Protein AF-A0A9P6LX82-F1 (afdb_monomer)

Organism: Mortierella alpina (NCBI:txid64518)

Nearest PDB structures (foldseek):
  1wvv-assembly2_B  TM=9.664E-01  e=2.277E-04  Streptomyces griseus
  1wvu-assembly2_B  TM=9.662E-01  e=5.940E-04  Streptomyces griseus
  2d49-assembly1_A  TM=8.998E-01  e=4.002E-04  Streptomyces griseus
  1e6z-assembly2_B  TM=3.701E-01  e=4.025E-09  Serratia marcescens
  5zl9-assembly1_A  TM=3.659E-01  e=3.067E-08  Serratia marcescens

Mean predicted aligned error: 10.6 Å

pLDDT: mean 88.34, std 16.19, range [26.84, 98.94]

Secondary structure (DSSP, 8-state):
----------------------PPPPEEEEEEE--TTTHHHHHHHHHHTTTTSS-SEEEEEEE-TT----TT----TTT------STTTTHHHHHHHHHHHHHTT-EEEEEEE-HHHH--HHHIIIIIIGGGGGGSGGGHHHHHHHTTSGGG--GGGHHHHSSS-GGG---GGG-------TT-HHHHHHHHHHHHT--SSPP---TTS-TTSEEE-TTT--EEEPSS-THHHHTT--HHHHHHHHHHHHT-SEEEEE---HHHHHHS-BS-TTS-BB-HHHHHHHHHHHHHHHHHHHHH-TT-EEEEEEEGGGG--S-B-SSS--SHHHHHHHH-HHHHHHHHSSTTEEEEEEE--S-B--GGGT-SSBTTB-SHHHHHHHHHHHHHHTT---EEEEE-SS-SSS-TTT-GGGB---BHHHHHHHHHHHGGGEEEEE-TTPPPSSTTBPPHHHHHHHHHHHHH-TT-GGGG--EETT-EEEETTEEEEESSEESS--GGG-SSEEEEEEPTTSPP-PPPSGGGTT-PBP-TTS-B-TT-EEEETTEEEEESS-BSSPPTTTSTTEEEEEE-----------

Foldseek 3Di:
DDDDDDDDDDDDDDPPPPPPFPAPAFFEEFEDQAAAACLLVLLVQCLQCLLFALGLEYELDAFALLFDADFPPQACVRRNSNHHPDPRSCSVVLLVSCVSNVVNRYFYAYEYADLQQQDQLLLCLVFQAVLCQPLDPQQVLCCVQQVSDQVRQDLVCSRSQSSHDCVVVDHLQSHHHNAQLVLDPLLVVLLVLCQVQQPDPGADDCNVLAAQDWDQDPPVRDIDHHGDDNVCVVVSHDSLLSSLSSCVVSVGQAYEYEHWNLSLQRVPWDDDSQDLTDSSNVLSVVSSSLSSNCVSCVVPPVQHAYEYEAELQCLAPDGHDGDGNHVSLVVCCVRPVVSQCSCPGDRNHPFHAYALFLAWLDPSSPRAVDPVQQASLSSQLVSVVSCVVSVHHHAGEAEAAWRPHPPCVRCVVGHHAAFPVSLVSNLVRHLLSQHYYPHPPDAHNDPRHDGPSRSSLSSSCSHVNVPSNSSQSKDAAQDWGDDPQWIWGQHGIDDPDDQVVDDRIDTPGGDDPDPPPDQQAAPSHPAAADDLADWDAAQHWHDDPQWIWGARGTDHNDDEPPDPRIDTHDGSDHPPPDDDDD

Radius of gyration: 25.94 Å; Cα contacts (8 Å, |Δi|>4): 1235; chains: 1; bounding box: 102×57×68 Å

InterPro domains:
  IPR003610 Carbohydrate binding module family 5/12 [PF02839] (474-505)
  IPR003610 Carbohydrate binding module family 5/12 [PF02839] (530-566)
  IPR003610 Carbohydrate binding module family 5/12 [SM00495] (466-508)
  IPR003610 Carbohydrate binding module family 5/12 [SM00495] (527-569)
  IPR017853 Glycoside hydrolase superfamily [SSF51445] (239-442)
  IPR036573 Carbohydrate-binding module superfamily 5/12 [SSF51055] (472-511)
  IPR036573 Carbohydrate-binding module superfamily 5/12 [SSF51055] (524-570)

Solvent-accessible surface area (backbone atoms only — not comparable to full-atom values): 30667 Å² total; per-residue (Å²): 134,81,89,78,91,80,89,86,82,91,74,89,75,80,80,77,76,80,74,74,76,64,69,68,75,59,41,25,33,31,32,36,78,42,30,57,86,52,23,58,61,53,50,49,37,48,31,61,38,26,68,36,45,33,42,44,28,37,32,43,30,36,27,40,42,45,18,44,50,66,79,90,64,68,49,36,81,51,28,59,33,51,38,30,93,52,99,34,26,36,34,68,60,51,28,54,39,44,51,47,19,43,77,38,61,20,42,36,26,47,25,30,25,36,66,50,24,15,36,47,41,63,54,28,29,53,36,48,24,53,62,53,36,86,68,36,86,63,29,60,36,35,39,74,55,10,77,64,34,73,87,46,32,36,77,93,50,48,24,19,30,62,78,52,56,75,90,75,68,72,56,65,81,66,20,15,42,75,58,54,52,75,88,30,70,56,44,49,51,16,45,52,55,47,59,75,46,55,85,66,76,84,77,70,84,63,61,75,63,37,25,54,35,77,36,64,40,88,84,83,66,50,71,43,72,35,31,43,47,48,58,22,65,77,69,73,49,41,31,52,47,18,52,46,41,49,31,57,77,42,64,42,49,21,39,27,44,26,72,46,46,34,32,50,27,45,67,54,45,46,66,58,98,83,46,62,29,44,41,59,44,40,30,46,53,53,52,22,56,53,40,21,35,49,54,34,26,63,73,75,41,66,74,40,14,35,23,26,47,33,48,36,50,7,30,34,86,64,70,41,83,78,84,55,51,61,24,37,50,35,49,33,38,73,50,37,46,70,64,41,40,43,24,37,36,59,87,29,38,48,29,36,35,21,46,44,45,63,42,34,46,41,65,94,58,60,55,21,91,44,96,88,28,46,53,57,35,47,39,36,50,52,33,54,44,33,22,50,79,70,75,42,65,68,32,49,28,43,46,34,14,64,50,78,26,39,46,66,92,80,38,51,87,31,41,52,56,41,25,61,71,39,50,54,51,37,41,75,75,49,15,63,54,20,25,33,32,47,36,56,91,40,60,42,62,49,93,67,31,38,35,51,66,62,49,33,22,54,40,21,20,44,26,68,36,80,81,37,71,26,26,65,47,63,39,45,54,73,38,64,45,52,56,97,68,25,29,30,32,28,68,50,65,45,62,94,68,58,64,89,78,44,82,45,33,46,78,73,45,68,47,89,84,60,79,71,85,69,69,34,58,50,76,28,53,84,42,54,68,67,53,56,89,46,76,35,50,51,70,39,62,24,31,53,99,62,22,36,29,33,26,68,39,76,46,58,56,70,51,74,86,80,33,87,53,29,47,82,55,59,59,32,61,63,85,74,78,82,74,86,75,134

Sequence (582 aa):
MRLTTALVTIASAVLMACTSQVEAEPMVGGYLLLNPTNGPAKLKALADNAAKIPINRLFLSFARPGMVYVPGSNTLEHVGLNYANTADFGFADLKAKVATLQANGVEVFLSVGGWNYGCFPYLYTYYSVGGYGTTTPNYYKIIQNGGGSLAGCTEANMWCYTCEPKSENTVLADFDIFPEPSNSSTWQAAQKYVTATAGGGAPVFHPEIIPGRQWTDPVTKMSNLVPGSDYFLKQNRDPYQDLVYLGKDLGLAGVDVDYEEMWHADYYKAGASTGPWTSYQTVYKYATIMRDVQINIQAIQPSMKLGTAASAAGGLSTNWWGGNLKNIWYFTYKWYPDLYNFVAKGANSGGVNVMTYDLSKNQQYHECPDANTCSLSQQVNYYMKSYADNGMTANVGYEIGIPAYPASDHDPTNQLPLIQSELTSILTAQGAKGGFFWELYKPAGNTANVDVTSAAQQICKAALGATTPRCSGVYNSGDKVSYQGRQYTCQWWSQNNVPTAGGPWTDNGACSGGPTPTPGAGSCAGVSPYSSSTAYNGGAKVTYGGFIYTAQWWTQGETPGSAAAWVKGAACSATLRRRLYN

Structure (mmCIF, N/CA/C/O backbone):
data_AF-A0A9P6LX82-F1
#
_entry.id   AF-A0A9P6LX82-F1
#
loop_
_atom_site.group_PDB
_atom_site.id
_atom_site.type_symbol
_atom_site.label_atom_id
_atom_site.label_alt_id
_atom_site.label_comp_id
_atom_site.label_asym_id
_atom_site.label_entity_id
_atom_site.label_seq_id
_atom_site.pdbx_PDB_ins_code
_atom_site.Cartn_x
_atom_site.Cartn_y
_atom_site.Cartn_z
_atom_site.occupancy
_atom_site.B_iso_or_equiv
_atom_site.auth_seq_id
_atom_site.auth_comp_id
_atom_site.auth_asym_id
_atom_site.auth_atom_id
_atom_site.pdbx_PDB_model_num
ATOM 1 N N . MET A 1 1 ? -73.256 -15.478 0.668 1.00 34.25 1 MET A N 1
ATOM 2 C CA . MET A 1 1 ? -72.580 -16.745 0.314 1.00 34.25 1 MET A CA 1
ATOM 3 C C . MET A 1 1 ? -71.942 -16.559 -1.055 1.00 34.25 1 MET A C 1
ATOM 5 O O . MET A 1 1 ? -72.697 -16.298 -1.973 1.00 34.25 1 MET A O 1
ATOM 9 N N . ARG A 1 2 ? -70.607 -16.716 -1.149 1.00 30.94 2 ARG A N 1
ATOM 10 C CA . ARG A 1 2 ? -69.800 -16.937 -2.380 1.00 30.94 2 ARG A CA 1
ATOM 11 C C . ARG A 1 2 ? -69.680 -15.732 -3.345 1.00 30.94 2 ARG A C 1
ATOM 13 O O . ARG A 1 2 ? -70.669 -15.082 -3.633 1.00 30.94 2 ARG A O 1
ATOM 20 N N . LEU A 1 3 ? -68.446 -15.248 -3.589 1.00 26.84 3 LEU A N 1
ATOM 21 C CA . LEU A 1 3 ? -67.545 -15.592 -4.725 1.00 26.84 3 LEU A CA 1
ATOM 22 C C . LEU A 1 3 ? -68.222 -15.239 -6.068 1.00 26.84 3 LEU A C 1
ATOM 24 O O . LEU A 1 3 ? -69.355 -15.641 -6.275 1.00 26.84 3 LEU A O 1
ATOM 28 N N . THR A 1 4 ? -67.660 -14.491 -7.022 1.00 32.38 4 THR A N 1
ATOM 29 C CA . THR A 1 4 ? -66.321 -14.535 -7.657 1.00 32.38 4 THR A CA 1
ATOM 30 C C . THR A 1 4 ? -66.350 -13.463 -8.776 1.00 32.38 4 THR A C 1
ATOM 32 O O . THR A 1 4 ? -67.398 -13.305 -9.389 1.00 32.38 4 THR A O 1
ATOM 35 N N . THR A 1 5 ? -65.325 -12.607 -8.933 1.00 33.06 5 THR A N 1
ATOM 36 C CA . THR A 1 5 ? -64.302 -12.652 -10.023 1.00 33.06 5 THR A CA 1
ATOM 37 C C . THR A 1 5 ? -64.858 -12.260 -11.410 1.00 33.06 5 THR A C 1
ATOM 39 O O . THR A 1 5 ? -65.877 -12.802 -11.806 1.00 33.06 5 THR A O 1
ATOM 42 N N . ALA A 1 6 ? -64.272 -11.448 -12.292 1.00 32.91 6 ALA A N 1
ATOM 43 C CA . ALA A 1 6 ? -63.167 -10.479 -12.365 1.00 32.91 6 ALA A CA 1
ATOM 44 C C . ALA A 1 6 ? -62.990 -10.179 -13.880 1.00 32.91 6 ALA A C 1
ATOM 46 O O . ALA A 1 6 ? -63.499 -10.941 -14.702 1.00 32.91 6 ALA A O 1
ATOM 47 N N . LEU A 1 7 ? -62.131 -9.195 -14.199 1.00 33.81 7 LEU A N 1
ATOM 48 C CA . LEU A 1 7 ? -61.305 -9.099 -15.424 1.00 33.81 7 LEU A CA 1
ATOM 49 C C . LEU A 1 7 ? -62.050 -8.656 -16.713 1.00 33.81 7 LEU A C 1
ATOM 51 O O . LEU A 1 7 ? -63.130 -9.129 -17.016 1.00 33.81 7 LEU A O 1
ATOM 55 N N . VAL A 1 8 ? -61.552 -7.733 -17.545 1.00 29.88 8 VAL A N 1
ATOM 56 C CA . VAL A 1 8 ? -60.172 -7.314 -17.837 1.00 29.88 8 VAL A CA 1
ATOM 57 C C . VAL A 1 8 ? -60.172 -5.858 -18.333 1.00 29.88 8 VAL A C 1
ATOM 59 O O . VAL A 1 8 ? -60.889 -5.536 -19.276 1.00 29.88 8 VAL A O 1
ATOM 62 N N . THR A 1 9 ? -59.264 -5.025 -17.825 1.00 30.31 9 THR A N 1
ATOM 63 C CA . THR A 1 9 ? -58.618 -3.988 -18.646 1.00 30.31 9 THR A CA 1
ATOM 64 C C . THR A 1 9 ? -57.120 -4.024 -18.383 1.00 30.31 9 THR A C 1
ATOM 66 O O . THR A 1 9 ? -56.655 -3.996 -17.247 1.00 30.31 9 THR A O 1
ATOM 69 N N . ILE A 1 10 ? -56.384 -4.186 -19.477 1.00 40.44 10 ILE A N 1
ATOM 70 C CA . ILE A 1 10 ? -54.935 -4.331 -19.549 1.00 40.44 10 ILE A CA 1
ATOM 71 C C . ILE A 1 10 ? -54.307 -2.958 -19.306 1.00 40.44 10 ILE A C 1
ATOM 73 O O . ILE A 1 10 ? -54.575 -2.021 -20.054 1.00 40.44 10 ILE A O 1
ATOM 77 N N . ALA A 1 11 ? -53.437 -2.856 -18.305 1.00 32.94 11 ALA A N 1
ATOM 78 C CA . ALA A 1 11 ? -52.452 -1.790 -18.213 1.00 32.94 11 ALA A CA 1
ATOM 79 C C . ALA A 1 11 ? -51.086 -2.430 -17.962 1.00 32.94 11 ALA A C 1
ATOM 81 O O . ALA A 1 11 ? -50.813 -2.977 -16.894 1.00 32.94 11 ALA A O 1
ATOM 82 N N . SER A 1 12 ? -50.253 -2.396 -18.996 1.00 37.41 12 SER A N 1
ATOM 83 C CA . SER A 1 12 ? -48.851 -2.784 -18.957 1.00 37.41 12 SER A CA 1
ATOM 84 C C . SER A 1 12 ? -48.098 -1.871 -17.988 1.00 37.41 12 SER A C 1
ATOM 86 O O . SER A 1 12 ? -47.786 -0.730 -18.321 1.00 37.41 12 SER A O 1
ATOM 88 N N . ALA A 1 13 ? -47.802 -2.366 -16.788 1.00 34.97 13 ALA A N 1
ATOM 89 C CA . ALA A 1 13 ? -46.841 -1.737 -15.897 1.00 34.97 13 ALA A CA 1
ATOM 90 C C . ALA A 1 13 ? -45.439 -2.223 -16.279 1.00 34.97 13 ALA A C 1
ATOM 92 O O . ALA A 1 13 ? -45.070 -3.374 -16.050 1.00 34.97 13 ALA A O 1
ATOM 93 N N . VAL A 1 14 ? -44.674 -1.325 -16.896 1.00 35.00 14 VAL A N 1
ATOM 94 C CA . VAL A 1 14 ? -43.223 -1.432 -17.030 1.00 35.00 14 VAL A CA 1
ATOM 95 C C . VAL A 1 14 ? -42.647 -1.562 -15.620 1.00 35.00 14 VAL A C 1
ATOM 97 O O . VAL A 1 14 ? -42.696 -0.616 -14.836 1.00 35.00 14 VAL A O 1
ATOM 100 N N . LEU A 1 15 ? -42.118 -2.739 -15.285 1.00 32.75 15 LEU A N 1
ATOM 101 C CA . LEU A 1 15 ? -41.259 -2.912 -14.119 1.00 32.75 15 LEU A CA 1
ATOM 102 C C . LEU A 1 15 ? -39.955 -2.146 -14.400 1.00 32.75 15 LEU A C 1
ATOM 104 O O . LEU A 1 15 ? -39.013 -2.683 -14.978 1.00 32.75 15 LEU A O 1
ATOM 108 N N . MET A 1 16 ? -39.897 -0.872 -14.010 1.00 33.81 16 MET A N 1
ATOM 109 C CA . MET A 1 16 ? -38.615 -0.240 -13.713 1.00 33.81 16 MET A CA 1
ATOM 110 C C . MET A 1 16 ? -38.087 -0.919 -12.454 1.00 33.81 16 MET A C 1
ATOM 112 O O . MET A 1 16 ? -38.503 -0.613 -11.338 1.00 33.81 16 MET A O 1
ATOM 116 N N . ALA A 1 17 ? -37.187 -1.881 -12.639 1.00 32.16 17 ALA A N 1
ATOM 117 C CA . ALA A 1 17 ? -36.292 -2.284 -11.576 1.00 32.16 17 ALA A CA 1
ATOM 118 C C . ALA A 1 17 ? -35.445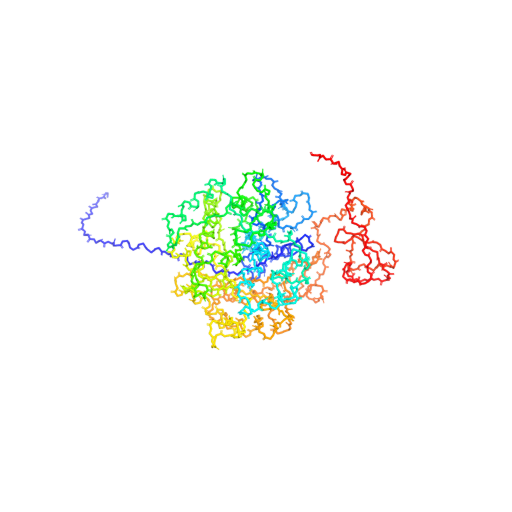 -1.054 -11.220 1.00 32.16 17 ALA A C 1
ATOM 120 O O . ALA A 1 17 ? -34.473 -0.741 -11.903 1.00 32.16 17 ALA A O 1
ATOM 121 N N . CYS A 1 18 ? -35.833 -0.332 -10.167 1.00 29.31 18 CYS A N 1
ATOM 122 C CA . CYS A 1 18 ? -34.906 0.517 -9.433 1.00 29.31 18 CYS A CA 1
ATOM 123 C C . CYS A 1 18 ? -33.826 -0.408 -8.869 1.00 29.31 18 CYS A C 1
ATOM 125 O O . CYS A 1 18 ? -33.949 -0.924 -7.760 1.00 29.31 18 CYS A O 1
ATOM 127 N N . THR A 1 19 ? -32.771 -0.655 -9.641 1.00 32.91 19 THR A N 1
ATOM 128 C CA . THR A 1 19 ? -31.500 -1.071 -9.066 1.00 32.91 19 THR A CA 1
ATOM 129 C C . THR A 1 19 ? -31.026 0.117 -8.247 1.00 32.91 19 THR A C 1
ATOM 131 O O . THR A 1 19 ? -30.450 1.059 -8.790 1.00 32.91 19 THR A O 1
ATOM 134 N N . SER A 1 20 ? -31.335 0.120 -6.951 1.00 35.94 20 SER A N 1
ATOM 135 C CA . SER A 1 20 ? -30.634 0.968 -5.999 1.00 35.94 20 SER A CA 1
ATOM 136 C C . SER A 1 20 ? -29.160 0.611 -6.137 1.00 35.94 20 SER A C 1
ATOM 138 O O . SER A 1 20 ? -28.735 -0.457 -5.689 1.00 35.94 20 SER A O 1
ATOM 140 N N . GLN A 1 21 ? -28.391 1.444 -6.840 1.00 34.81 21 GLN A N 1
ATOM 141 C CA . GLN A 1 21 ? -26.947 1.401 -6.710 1.00 34.81 21 GLN A CA 1
ATOM 142 C C . GLN A 1 21 ? -26.698 1.708 -5.241 1.00 34.81 21 GLN A C 1
ATOM 144 O O . GLN A 1 21 ? -26.928 2.828 -4.797 1.00 34.81 21 GLN A O 1
ATOM 149 N N . VAL A 1 22 ? -26.368 0.678 -4.462 1.00 38.88 22 VAL A N 1
ATOM 150 C CA . VAL A 1 22 ? -25.877 0.872 -3.104 1.00 38.88 22 VAL A CA 1
ATOM 151 C C . VAL A 1 22 ? -24.567 1.620 -3.297 1.00 38.88 22 VAL A C 1
ATOM 153 O O . VAL A 1 22 ? -23.572 1.031 -3.726 1.00 38.88 22 VAL A O 1
ATOM 156 N N . GLU A 1 23 ? -24.611 2.942 -3.133 1.00 49.97 23 GLU A N 1
ATOM 157 C CA . GLU A 1 23 ? -23.401 3.747 -3.068 1.00 49.97 23 GLU A CA 1
ATOM 158 C C . GLU A 1 23 ? -22.519 3.160 -1.963 1.00 49.97 23 GLU A C 1
ATOM 160 O O . GLU A 1 23 ? -23.021 2.650 -0.959 1.00 49.97 23 GLU A O 1
ATOM 165 N N . ALA A 1 24 ? -21.204 3.136 -2.183 1.00 57.59 24 ALA A N 1
ATOM 166 C CA . ALA A 1 24 ? -20.291 2.617 -1.178 1.00 57.59 24 ALA A CA 1
ATOM 167 C C . ALA A 1 24 ? -20.460 3.434 0.113 1.00 57.59 24 ALA A C 1
ATOM 169 O O . ALA A 1 24 ? -20.397 4.662 0.071 1.00 57.59 24 ALA A O 1
ATOM 170 N N . GLU A 1 25 ? -20.685 2.749 1.237 1.00 69.19 25 GLU A N 1
ATOM 171 C CA . GLU A 1 25 ? -20.769 3.377 2.558 1.00 69.19 25 GLU A CA 1
ATOM 172 C C . GLU A 1 25 ? -19.549 4.287 2.786 1.00 69.19 25 GLU A C 1
ATOM 174 O O . GLU A 1 25 ? -18.421 3.853 2.504 1.00 69.19 25 GLU A O 1
ATOM 179 N N . PRO A 1 26 ? -19.730 5.525 3.291 1.00 85.88 26 PRO A N 1
ATOM 180 C CA . PRO A 1 26 ? -18.615 6.433 3.511 1.00 85.88 26 PRO A CA 1
ATOM 181 C C . PRO A 1 26 ? -17.557 5.791 4.413 1.00 85.88 26 PRO A C 1
ATOM 183 O O . PRO A 1 26 ? -17.854 5.232 5.475 1.00 85.88 26 PRO A O 1
ATOM 186 N N . MET A 1 27 ? -16.300 5.867 3.987 1.00 91.69 27 MET A N 1
ATOM 187 C CA . MET A 1 27 ? -15.190 5.183 4.642 1.00 91.69 27 MET A CA 1
ATOM 188 C C . MET A 1 27 ? -14.216 6.190 5.240 1.00 91.69 27 MET A C 1
ATOM 190 O O . MET A 1 27 ? -13.871 7.186 4.617 1.00 91.69 27 MET A O 1
ATOM 194 N N . VAL A 1 28 ? -13.780 5.923 6.466 1.00 96.44 28 VAL A N 1
ATOM 195 C CA . VAL A 1 28 ? -12.763 6.683 7.188 1.00 96.44 28 VAL A CA 1
ATOM 196 C C . VAL A 1 28 ? -11.738 5.675 7.685 1.00 96.44 28 VAL A C 1
ATOM 198 O O . VAL A 1 28 ? -11.959 4.990 8.689 1.00 96.44 28 VAL A O 1
ATOM 201 N N . GLY A 1 29 ? -10.658 5.542 6.925 1.00 96.94 29 GLY A N 1
ATOM 202 C CA . GLY A 1 29 ? -9.626 4.532 7.108 1.00 96.94 29 GLY A CA 1
ATOM 203 C C . GLY A 1 29 ? -8.359 5.083 7.746 1.00 96.94 29 GLY A C 1
ATOM 204 O O . GLY A 1 29 ? -7.958 6.207 7.471 1.00 96.94 29 GLY A O 1
ATOM 205 N N . GLY A 1 30 ? -7.680 4.275 8.549 1.00 97.69 30 GLY A N 1
ATOM 206 C CA . GLY A 1 30 ? -6.300 4.545 8.950 1.00 97.69 30 GLY A CA 1
ATOM 207 C C . GLY A 1 30 ? -5.424 3.335 8.668 1.00 97.69 30 GLY A C 1
ATOM 208 O O . GLY A 1 30 ? -5.805 2.216 9.015 1.00 97.69 30 GLY A O 1
ATOM 209 N N . TYR A 1 31 ? -4.264 3.550 8.055 1.00 98.44 31 TYR A N 1
ATOM 210 C CA . TYR A 1 31 ? -3.228 2.522 7.970 1.00 98.44 31 TYR A CA 1
ATOM 211 C C . TYR A 1 31 ? -2.465 2.468 9.294 1.00 98.44 31 TYR A C 1
ATOM 213 O O . TYR A 1 31 ? -2.187 3.502 9.901 1.00 98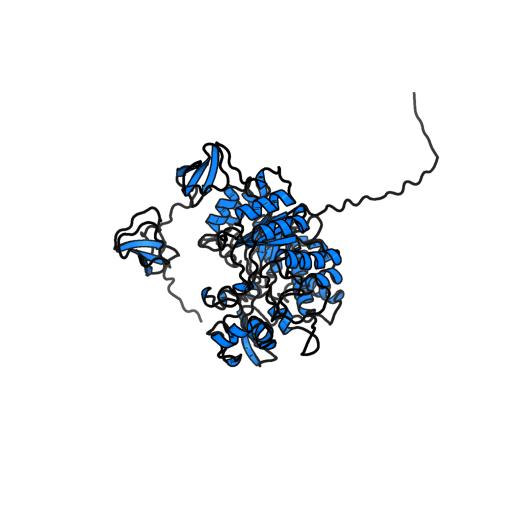.44 31 TYR A O 1
ATOM 221 N N . LEU A 1 32 ? -2.175 1.261 9.773 1.00 97.88 32 LEU A N 1
ATOM 222 C CA . LEU A 1 32 ? -1.369 1.007 10.962 1.00 97.88 32 LEU A CA 1
ATOM 223 C C . LEU A 1 32 ? -0.153 0.173 10.566 1.00 97.88 32 LEU A C 1
ATOM 225 O O . LEU A 1 32 ? -0.297 -1.034 10.348 1.00 97.88 32 LEU A O 1
ATOM 229 N N . LEU A 1 33 ? 1.031 0.788 10.555 1.00 94.69 33 LEU A N 1
ATOM 230 C CA . LEU A 1 33 ? 2.285 0.055 10.423 1.00 94.69 33 LEU A CA 1
ATOM 231 C C . LEU A 1 33 ? 2.572 -0.764 11.687 1.00 94.69 33 LEU A C 1
ATOM 233 O O . LEU A 1 33 ? 2.779 -0.240 12.793 1.00 94.69 33 LEU A O 1
ATOM 237 N N . LEU A 1 34 ? 2.574 -2.080 11.507 1.00 93.06 34 LEU A N 1
ATOM 238 C CA . LEU A 1 34 ? 2.871 -3.076 12.520 1.00 93.06 34 LEU A CA 1
ATOM 239 C C . LEU A 1 34 ? 4.368 -3.386 12.548 1.00 93.06 34 LEU A C 1
ATOM 241 O O . LEU A 1 34 ? 5.063 -3.407 11.540 1.00 93.06 34 LEU A O 1
ATOM 245 N N . ASN A 1 35 ? 4.861 -3.620 13.757 1.00 88.38 35 ASN A N 1
ATOM 246 C CA . ASN A 1 35 ? 6.211 -4.087 14.040 1.00 88.38 35 ASN A CA 1
ATOM 247 C C . ASN A 1 35 ? 6.196 -4.753 15.427 1.00 88.38 35 ASN A C 1
ATOM 249 O O . ASN A 1 35 ? 5.300 -4.457 16.232 1.00 88.38 35 ASN A O 1
ATOM 253 N N . PRO A 1 36 ? 7.198 -5.577 15.770 1.00 82.50 36 PRO A N 1
ATOM 254 C CA . PRO A 1 36 ? 7.127 -6.393 16.975 1.00 82.50 36 PRO A CA 1
ATOM 255 C C . PRO A 1 36 ? 7.407 -5.586 18.245 1.00 82.50 36 PRO A C 1
ATOM 257 O O . PRO A 1 36 ? 7.181 -6.070 19.353 1.00 82.50 36 PRO A O 1
ATOM 260 N N . THR A 1 37 ? 7.900 -4.354 18.098 1.00 84.81 37 THR A N 1
ATOM 261 C CA . THR A 1 37 ? 8.284 -3.482 19.210 1.00 84.81 37 THR A CA 1
ATOM 262 C C . THR A 1 37 ? 7.080 -2.755 19.795 1.00 84.81 37 THR A C 1
ATOM 264 O O . THR A 1 37 ? 6.924 -2.708 21.014 1.00 84.81 37 THR A O 1
ATOM 267 N N . ASN A 1 38 ? 6.226 -2.165 18.954 1.00 86.88 38 ASN A N 1
ATOM 268 C CA . ASN A 1 38 ? 5.094 -1.352 19.411 1.00 86.88 38 ASN A CA 1
ATOM 269 C C . ASN A 1 38 ? 3.757 -1.663 18.720 1.00 86.88 38 ASN A C 1
ATOM 271 O O . ASN A 1 38 ? 2.727 -1.181 19.196 1.00 86.88 38 ASN A O 1
ATOM 275 N N . GLY A 1 39 ? 3.743 -2.496 17.674 1.00 89.75 39 GLY A N 1
ATOM 276 C CA . GLY A 1 39 ? 2.534 -2.892 16.948 1.00 89.75 39 GLY A CA 1
ATOM 277 C C . GLY A 1 39 ? 1.434 -3.446 17.861 1.00 89.75 39 GLY A C 1
ATOM 278 O O . GLY A 1 39 ? 0.325 -2.907 17.833 1.00 89.75 39 GLY A O 1
ATOM 279 N N . PRO A 1 40 ? 1.720 -4.423 18.748 1.00 92.00 40 PRO A N 1
ATOM 280 C CA . PRO A 1 40 ? 0.708 -4.976 19.647 1.00 92.00 40 PRO A CA 1
ATOM 281 C C . PRO A 1 40 ? 0.119 -3.949 20.612 1.00 92.00 40 PRO A C 1
ATOM 283 O O . PRO A 1 40 ? -1.087 -3.919 20.855 1.00 92.00 40 PRO A O 1
ATOM 286 N N . ALA A 1 41 ? 0.953 -3.044 21.131 1.00 87.62 41 ALA A N 1
ATOM 287 C CA . ALA A 1 41 ? 0.495 -1.984 22.023 1.00 87.62 41 ALA A CA 1
ATOM 288 C C . ALA A 1 41 ? -0.388 -0.958 21.290 1.00 87.62 41 ALA A C 1
ATOM 290 O O . ALA A 1 41 ? -1.423 -0.557 21.829 1.00 87.62 41 ALA A O 1
ATOM 291 N N . LYS A 1 42 ? -0.010 -0.566 20.063 1.00 92.69 42 LYS A N 1
ATOM 292 C CA . LYS A 1 42 ? -0.810 0.316 19.199 1.00 92.69 42 LYS A CA 1
ATOM 293 C C . LYS A 1 42 ? -2.162 -0.323 18.866 1.00 92.69 42 LYS A C 1
ATOM 295 O O . LYS A 1 42 ? -3.201 0.283 19.115 1.00 92.69 42 LYS A O 1
ATOM 300 N N . LEU A 1 43 ? -2.173 -1.571 18.393 1.00 95.75 43 LEU A N 1
ATOM 301 C CA . LEU A 1 43 ? -3.414 -2.260 18.031 1.00 95.75 43 LEU A CA 1
ATOM 302 C C . LEU A 1 43 ? -4.328 -2.481 19.243 1.00 95.75 43 LEU A C 1
ATOM 304 O O . LEU A 1 43 ? -5.536 -2.254 19.156 1.00 95.75 43 LEU A O 1
ATOM 308 N N . LYS A 1 44 ? -3.762 -2.856 20.397 1.00 92.19 44 LYS A N 1
ATOM 309 C CA . LYS A 1 44 ? -4.515 -2.950 21.653 1.00 92.19 44 LYS A CA 1
ATOM 310 C C . LYS A 1 44 ? -5.180 -1.620 22.004 1.00 92.19 44 LYS A C 1
ATOM 312 O O . LYS A 1 44 ? -6.350 -1.621 22.367 1.00 92.19 44 LYS A O 1
ATOM 317 N N . ALA A 1 45 ? -4.465 -0.501 21.886 1.00 88.88 45 ALA A N 1
ATOM 318 C CA . ALA A 1 45 ? -5.031 0.814 22.173 1.00 88.88 45 ALA A CA 1
ATOM 319 C C . ALA A 1 45 ? -6.192 1.167 21.226 1.00 88.88 45 ALA A C 1
ATOM 321 O O . ALA A 1 45 ? -7.192 1.709 21.691 1.00 88.88 45 ALA A O 1
ATOM 322 N N . LEU A 1 46 ? -6.117 0.820 19.938 1.00 94.19 46 LEU A N 1
ATOM 323 C CA . LEU A 1 46 ? -7.251 0.991 19.019 1.00 94.19 46 LEU A CA 1
ATOM 324 C C . LEU A 1 46 ? -8.443 0.112 19.415 1.00 94.19 46 LEU A C 1
ATOM 326 O O . LEU A 1 46 ? -9.562 0.608 19.504 1.00 94.19 46 LEU A O 1
ATOM 330 N N . ALA A 1 47 ? -8.208 -1.172 19.695 1.00 94.88 47 ALA A N 1
ATOM 331 C CA . ALA A 1 47 ? -9.264 -2.119 20.049 1.00 94.88 47 ALA A CA 1
ATOM 332 C C . ALA A 1 47 ? -9.972 -1.754 21.363 1.00 94.88 47 ALA A C 1
ATOM 334 O O . ALA A 1 47 ? -11.199 -1.790 21.431 1.00 94.88 47 ALA A O 1
ATOM 335 N N . ASP A 1 48 ? -9.222 -1.342 22.385 1.00 87.38 48 ASP A N 1
ATOM 336 C CA . ASP A 1 48 ? -9.782 -0.931 23.678 1.00 87.38 48 ASP A CA 1
ATOM 337 C C . ASP A 1 48 ? -10.645 0.342 23.561 1.00 87.38 48 ASP A C 1
ATOM 339 O O . ASP A 1 48 ? -11.513 0.579 24.398 1.00 87.38 48 ASP A O 1
ATOM 343 N N . ASN A 1 49 ? -10.434 1.146 22.511 1.00 88.50 49 ASN A N 1
ATOM 344 C CA . ASN A 1 49 ? -11.162 2.388 22.243 1.00 88.50 49 ASN A CA 1
ATOM 345 C C . ASN A 1 49 ? -12.064 2.304 20.996 1.00 88.50 49 ASN A C 1
ATOM 347 O O . ASN A 1 49 ? -12.536 3.333 20.510 1.00 88.50 49 ASN A O 1
ATOM 351 N N . ALA A 1 50 ? -12.327 1.103 20.470 1.00 92.06 50 ALA A N 1
ATOM 352 C CA . ALA A 1 50 ? -12.902 0.900 19.137 1.00 92.06 50 ALA A CA 1
ATOM 353 C C . ALA A 1 50 ? -14.232 1.642 18.896 1.00 92.06 50 ALA A C 1
ATOM 355 O O . ALA A 1 50 ? -14.476 2.156 17.806 1.00 92.06 50 ALA A O 1
ATOM 356 N N . ALA A 1 51 ? -15.076 1.777 19.922 1.00 88.19 51 ALA A N 1
ATOM 357 C CA . ALA A 1 51 ? -16.346 2.498 19.819 1.00 88.19 51 ALA A CA 1
ATOM 358 C C . ALA A 1 51 ? -16.189 4.019 19.599 1.00 88.19 51 ALA A C 1
ATOM 360 O O . ALA A 1 51 ? -17.124 4.673 19.137 1.00 88.19 51 ALA A O 1
ATOM 361 N N . LYS A 1 52 ? -15.027 4.593 19.938 1.00 88.50 52 LYS A N 1
ATOM 362 C CA . LYS A 1 52 ? -14.796 6.048 20.014 1.00 88.50 52 LYS A CA 1
ATOM 363 C C . LYS A 1 52 ? -13.700 6.563 19.098 1.00 88.50 52 LYS A C 1
ATOM 365 O O . LYS A 1 52 ? -13.572 7.776 18.956 1.00 88.50 52 LYS A O 1
ATOM 370 N N . ILE A 1 53 ? -12.912 5.679 18.490 1.00 92.25 53 ILE A N 1
ATOM 371 C CA . ILE A 1 53 ? -11.927 6.114 17.504 1.00 92.25 53 ILE A CA 1
ATOM 372 C C . ILE A 1 53 ? -12.641 6.672 16.258 1.00 92.25 53 ILE A C 1
ATOM 374 O O . ILE A 1 53 ? -13.612 6.071 15.786 1.00 92.25 53 ILE A O 1
ATOM 378 N N . PRO A 1 54 ? -12.180 7.806 15.703 1.00 94.50 54 PRO A N 1
ATOM 379 C CA . PRO A 1 54 ? -12.821 8.481 14.572 1.00 94.50 54 PRO A CA 1
ATOM 380 C C . PRO A 1 54 ? -12.488 7.823 13.216 1.00 94.50 54 PRO A C 1
ATOM 382 O O . PRO A 1 54 ? -12.249 8.517 12.236 1.00 94.50 54 PRO A O 1
ATOM 385 N N . ILE A 1 55 ? -12.461 6.487 13.156 1.00 95.94 55 ILE A N 1
ATOM 386 C CA . ILE A 1 55 ? -12.247 5.688 11.936 1.00 95.94 55 ILE A CA 1
ATOM 387 C C . ILE A 1 55 ? -13.198 4.495 11.923 1.00 95.94 55 ILE A C 1
ATOM 389 O O . ILE A 1 55 ? -13.364 3.844 12.952 1.00 95.94 55 ILE A O 1
ATOM 393 N N . ASN A 1 56 ? -13.814 4.177 10.783 1.00 96.00 56 ASN A N 1
ATOM 394 C CA . ASN A 1 56 ? -14.628 2.962 10.587 1.00 96.00 56 ASN A CA 1
ATOM 395 C C . ASN A 1 56 ? -13.904 1.865 9.803 1.00 96.00 56 ASN A C 1
ATOM 397 O O . ASN A 1 56 ? -14.474 0.793 9.606 1.00 96.00 56 ASN A O 1
ATOM 401 N N . ARG A 1 57 ? -12.639 2.093 9.435 1.00 98.00 57 ARG A N 1
ATOM 402 C CA . ARG A 1 57 ? -11.781 1.080 8.830 1.00 98.00 57 ARG A CA 1
ATOM 403 C C . ARG A 1 57 ? -10.336 1.183 9.316 1.00 98.00 57 ARG A C 1
ATOM 405 O O . ARG A 1 57 ? -9.815 2.276 9.524 1.00 98.00 57 ARG A O 1
ATOM 412 N N . LEU A 1 58 ? -9.691 0.036 9.480 1.00 98.75 58 LEU A N 1
ATOM 413 C CA . LEU A 1 58 ? -8.285 -0.107 9.843 1.00 98.75 58 LEU A CA 1
ATOM 414 C C . LEU A 1 58 ? -7.585 -1.007 8.821 1.00 98.75 58 LEU A C 1
ATOM 416 O O . LEU A 1 58 ? -8.053 -2.117 8.576 1.00 98.75 58 LEU A O 1
ATOM 420 N N . PHE A 1 59 ? -6.452 -0.559 8.282 1.00 98.75 59 PHE A N 1
ATOM 421 C CA . PHE A 1 59 ? -5.587 -1.358 7.411 1.00 98.75 59 PHE A CA 1
ATOM 422 C C . PHE A 1 59 ? -4.325 -1.766 8.177 1.00 98.75 59 PHE A C 1
ATOM 424 O O . PHE A 1 59 ? -3.487 -0.933 8.526 1.00 98.75 59 PHE A O 1
ATOM 431 N N . LEU A 1 60 ? -4.200 -3.053 8.483 1.00 98.62 60 LEU A N 1
ATOM 432 C CA . LEU A 1 60 ? -3.033 -3.630 9.143 1.00 98.62 60 LEU A CA 1
ATOM 433 C C . LEU A 1 60 ? -1.918 -3.797 8.114 1.00 98.62 60 LEU A C 1
ATOM 435 O O . LEU A 1 60 ? -2.103 -4.520 7.137 1.00 98.62 60 LEU A O 1
ATOM 439 N N . SER A 1 61 ? -0.786 -3.134 8.335 1.00 96.25 61 SER A N 1
ATOM 440 C CA . SER A 1 61 ? 0.242 -2.942 7.309 1.00 96.25 61 SER A CA 1
ATOM 441 C C . SER A 1 61 ? 1.619 -3.366 7.837 1.00 96.25 61 SER A C 1
ATOM 443 O O . SER A 1 61 ? 1.958 -3.028 8.965 1.00 96.25 61 SER A O 1
ATOM 445 N N . PHE A 1 62 ? 2.445 -4.133 7.130 1.00 97.00 62 PHE A N 1
ATOM 446 C CA . PHE A 1 62 ? 2.183 -4.819 5.862 1.00 97.00 62 PHE A CA 1
ATOM 447 C C . PHE A 1 62 ? 2.566 -6.294 5.958 1.00 97.00 62 PHE A C 1
ATOM 449 O O . PHE A 1 62 ? 3.593 -6.643 6.544 1.00 97.00 62 PHE A O 1
ATOM 456 N N . ALA A 1 63 ? 1.751 -7.163 5.362 1.00 98.06 63 ALA A N 1
ATOM 457 C CA . ALA A 1 63 ? 2.182 -8.510 5.008 1.00 98.06 63 ALA A CA 1
ATOM 458 C C . ALA A 1 63 ? 3.095 -8.461 3.772 1.00 98.06 63 ALA A C 1
ATOM 460 O O . ALA A 1 63 ? 3.006 -7.541 2.953 1.00 98.06 63 ALA A O 1
ATOM 461 N N . ARG A 1 64 ? 3.963 -9.465 3.620 1.00 97.81 64 ARG A N 1
ATOM 462 C CA . ARG A 1 64 ? 4.853 -9.567 2.456 1.00 97.81 64 ARG A CA 1
ATOM 463 C C . ARG A 1 64 ? 4.117 -10.105 1.224 1.00 97.81 64 ARG A C 1
ATOM 465 O O . ARG A 1 64 ? 3.338 -11.043 1.374 1.00 97.81 64 ARG A O 1
ATOM 472 N N . PRO A 1 65 ? 4.407 -9.619 0.005 1.00 97.88 65 PRO A N 1
ATOM 473 C CA . PRO A 1 65 ? 3.810 -10.140 -1.224 1.00 97.88 65 PRO A CA 1
ATOM 474 C C . PRO A 1 65 ? 4.073 -11.629 -1.461 1.00 97.88 65 PRO A C 1
ATOM 476 O O . PRO A 1 65 ? 3.200 -12.327 -1.965 1.00 97.88 65 PRO A O 1
ATOM 479 N N . GLY A 1 66 ? 5.247 -12.132 -1.066 1.00 96.44 66 GLY A N 1
ATOM 480 C CA . GLY A 1 66 ? 5.598 -13.556 -1.104 1.00 96.44 66 GLY A CA 1
ATOM 481 C C . GLY A 1 66 ? 5.188 -14.355 0.140 1.00 96.44 66 GLY A C 1
ATOM 482 O O . GLY A 1 66 ? 5.805 -15.388 0.413 1.00 96.44 66 GLY A O 1
ATOM 483 N N . MET A 1 67 ? 4.222 -13.868 0.932 1.00 98.19 67 MET A N 1
ATOM 484 C CA . MET A 1 67 ? 3.809 -14.509 2.183 1.00 98.19 67 MET A CA 1
ATOM 485 C C . MET A 1 67 ? 3.364 -15.962 2.001 1.00 98.19 67 MET A C 1
ATOM 487 O O . MET A 1 67 ? 2.794 -16.342 0.980 1.00 98.19 67 MET A O 1
ATOM 491 N N . VAL A 1 68 ? 3.571 -16.757 3.052 1.00 98.44 68 VAL A N 1
ATOM 492 C CA . VAL A 1 68 ? 3.021 -18.107 3.174 1.00 98.44 68 VAL A CA 1
ATOM 493 C C . VAL A 1 68 ? 2.140 -18.196 4.410 1.00 98.44 68 VAL A C 1
ATOM 495 O O . VAL A 1 68 ? 2.567 -17.889 5.524 1.00 98.44 68 VAL A O 1
ATOM 498 N N . TYR A 1 69 ? 0.923 -18.690 4.213 1.00 98.62 69 TYR A N 1
ATOM 499 C CA . TYR A 1 69 ? 0.004 -19.049 5.280 1.00 98.62 69 TYR A CA 1
ATOM 500 C C . TYR A 1 69 ? -0.662 -20.388 4.982 1.00 98.62 69 TYR A C 1
ATOM 502 O O . TYR A 1 69 ? -1.368 -20.550 3.991 1.00 98.62 69 TYR A O 1
ATOM 510 N N . VAL A 1 70 ? -0.468 -21.357 5.876 1.00 98.12 70 VAL A N 1
ATOM 511 C CA . VAL A 1 70 ? -1.175 -22.638 5.804 1.00 98.12 70 VAL A CA 1
ATOM 512 C C . VAL A 1 70 ? -2.536 -22.484 6.503 1.00 98.12 70 VAL A C 1
ATOM 514 O O . VAL A 1 70 ? -2.552 -22.117 7.681 1.00 98.12 70 VAL A O 1
ATOM 517 N N . PRO A 1 71 ? -3.671 -22.772 5.838 1.00 98.00 71 PRO A N 1
ATOM 518 C CA . PRO A 1 71 ? -5.001 -22.616 6.427 1.00 98.00 71 PRO A CA 1
ATOM 519 C C . PRO A 1 71 ? -5.143 -23.415 7.722 1.00 98.00 71 PRO A C 1
ATOM 521 O O . PRO A 1 71 ? -4.745 -24.580 7.787 1.00 98.00 71 PRO A O 1
ATOM 524 N N . GLY A 1 72 ? -5.692 -22.791 8.761 1.00 97.50 72 GLY A N 1
ATOM 525 C CA . GLY A 1 72 ? -5.851 -23.385 10.087 1.00 97.50 72 GLY A CA 1
ATOM 526 C C . GLY A 1 72 ? -4.561 -23.513 10.904 1.00 97.50 72 GLY A C 1
ATOM 527 O O . GLY A 1 72 ? -4.618 -24.010 12.029 1.00 97.50 72 GLY A O 1
ATOM 528 N N . SER A 1 73 ? -3.409 -23.058 10.394 1.00 97.81 73 SER A N 1
ATOM 529 C CA . SER A 1 73 ? -2.135 -23.116 11.131 1.00 97.81 73 SER A CA 1
ATOM 530 C C . SER A 1 73 ? -2.096 -22.193 12.349 1.00 97.81 73 SER A C 1
ATOM 532 O O . SER A 1 73 ? -1.342 -22.453 13.283 1.00 97.81 73 SER A O 1
ATOM 534 N N . ASN A 1 74 ? -2.924 -21.139 12.359 1.00 97.12 74 ASN A N 1
ATOM 535 C CA . ASN A 1 74 ? -3.020 -20.157 13.444 1.00 97.12 74 ASN A CA 1
ATOM 536 C C . ASN A 1 74 ? -1.661 -19.557 13.863 1.00 97.12 74 ASN A C 1
ATOM 538 O O . ASN A 1 74 ? -1.424 -19.328 15.045 1.00 97.12 74 ASN A O 1
ATOM 542 N N . THR A 1 75 ? -0.770 -19.305 12.901 1.00 96.62 75 THR A N 1
ATOM 543 C CA . THR A 1 75 ? 0.529 -18.652 13.118 1.00 96.62 75 THR A CA 1
ATOM 544 C C . THR A 1 75 ? 0.810 -17.618 12.025 1.00 96.62 75 THR A C 1
ATOM 546 O O . THR A 1 75 ? 0.350 -17.772 10.893 1.00 96.62 75 THR A O 1
ATOM 549 N N . LEU A 1 76 ? 1.556 -16.559 12.360 1.00 96.94 76 LEU A N 1
ATOM 550 C CA . LEU A 1 76 ? 1.986 -15.511 11.418 1.00 96.94 76 LEU A CA 1
ATOM 551 C C . LEU A 1 76 ? 3.449 -15.655 10.946 1.00 96.94 76 LEU A C 1
ATOM 553 O O . LEU A 1 76 ? 3.961 -14.755 10.283 1.00 96.94 76 LEU A O 1
ATOM 557 N N . GLU A 1 77 ? 4.119 -16.767 11.267 1.00 92.94 77 GLU A N 1
ATOM 558 C CA . GLU A 1 77 ? 5.569 -16.976 11.079 1.00 92.94 77 GLU A CA 1
ATOM 559 C C . GLU A 1 77 ? 6.113 -16.572 9.697 1.00 92.94 77 GLU A C 1
ATOM 561 O O . GLU A 1 77 ? 7.143 -15.906 9.602 1.00 92.94 77 GLU A O 1
ATOM 566 N N . HIS A 1 78 ? 5.412 -16.936 8.621 1.00 95.38 78 HIS A N 1
ATOM 567 C CA . HIS A 1 78 ? 5.845 -16.689 7.238 1.00 95.38 78 HIS A CA 1
ATOM 568 C C . HIS A 1 78 ? 4.992 -15.645 6.508 1.00 95.38 78 HIS A C 1
ATOM 570 O O . HIS A 1 78 ? 5.049 -15.528 5.284 1.00 95.38 78 HIS A O 1
ATOM 576 N N . VAL A 1 79 ? 4.219 -14.856 7.259 1.00 97.00 79 VAL A N 1
ATOM 577 C CA . VAL A 1 79 ? 3.392 -13.772 6.710 1.00 97.00 79 VAL A CA 1
ATOM 578 C C . VAL A 1 79 ? 4.222 -12.509 6.465 1.00 97.00 79 VAL A C 1
ATOM 580 O O . VAL A 1 79 ? 3.907 -11.701 5.595 1.00 97.00 79 VAL A O 1
ATOM 583 N N . GLY A 1 80 ? 5.295 -12.317 7.240 1.00 92.25 80 GLY A N 1
ATOM 584 C CA . GLY A 1 80 ? 6.137 -11.121 7.154 1.00 92.25 80 GLY A CA 1
ATOM 585 C C . GLY A 1 80 ? 5.507 -9.859 7.754 1.00 92.25 80 GLY A C 1
ATOM 586 O O . GLY A 1 80 ? 6.060 -8.778 7.581 1.00 92.25 80 GLY A O 1
ATOM 587 N N . LEU A 1 81 ? 4.394 -10.001 8.490 1.00 91.81 81 LEU A N 1
ATOM 588 C CA . LEU A 1 81 ? 3.718 -8.902 9.195 1.00 91.81 81 LEU A CA 1
ATOM 589 C C . LEU A 1 81 ? 4.523 -8.380 10.394 1.00 91.81 81 LEU A C 1
ATOM 591 O O . LEU A 1 81 ? 4.293 -7.270 10.863 1.00 91.81 81 LEU A O 1
ATOM 595 N N . ASN A 1 82 ? 5.438 -9.204 10.924 1.00 86.50 82 ASN A N 1
ATOM 596 C CA . ASN A 1 82 ? 6.294 -8.886 12.069 1.00 86.50 82 ASN A CA 1
ATOM 597 C C . ASN A 1 82 ? 5.509 -8.313 13.265 1.00 86.50 82 ASN A C 1
ATOM 599 O O . ASN A 1 82 ? 5.945 -7.365 13.907 1.00 86.50 82 ASN A O 1
ATOM 603 N N . TYR A 1 83 ? 4.328 -8.863 13.563 1.00 90.69 83 TYR A N 1
ATOM 604 C CA . TYR A 1 83 ? 3.420 -8.285 14.556 1.00 90.69 83 TYR A CA 1
ATOM 605 C C . TYR A 1 83 ? 3.892 -8.489 16.000 1.00 90.69 83 TYR A C 1
ATOM 607 O O . TYR A 1 83 ? 3.901 -7.540 16.778 1.00 90.69 83 TYR A O 1
ATOM 615 N N . ALA A 1 84 ? 4.287 -9.707 16.379 1.00 88.19 84 ALA A N 1
ATOM 616 C CA . ALA A 1 84 ? 4.743 -10.007 17.732 1.00 88.19 84 ALA A CA 1
ATOM 617 C C . ALA A 1 84 ? 5.778 -11.138 17.751 1.00 88.19 84 ALA A C 1
ATOM 619 O O . ALA A 1 84 ? 5.749 -12.043 16.923 1.00 88.19 84 ALA A O 1
ATOM 620 N N . ASN A 1 85 ? 6.651 -11.119 18.761 1.00 86.31 85 ASN A N 1
ATOM 621 C CA . ASN A 1 85 ? 7.645 -12.168 19.006 1.00 86.31 85 ASN A CA 1
ATOM 622 C C . ASN A 1 85 ? 7.108 -13.214 20.005 1.00 86.31 85 ASN A C 1
ATOM 624 O O . ASN A 1 85 ? 7.671 -13.401 21.085 1.00 86.31 85 ASN A O 1
ATOM 628 N N . THR A 1 86 ? 5.985 -13.856 19.673 1.00 88.56 86 THR A N 1
ATOM 629 C CA . THR A 1 86 ? 5.374 -14.961 20.439 1.00 88.56 86 THR A CA 1
ATOM 630 C C . THR A 1 86 ? 5.460 -16.274 19.657 1.00 88.56 86 THR A C 1
ATOM 632 O O . THR A 1 86 ? 5.840 -16.278 18.492 1.00 88.56 86 THR A O 1
ATOM 635 N N . ALA A 1 87 ? 5.112 -17.405 20.282 1.00 87.44 87 ALA A N 1
ATOM 636 C CA . ALA A 1 87 ? 5.201 -18.722 19.638 1.00 87.44 87 ALA A CA 1
ATOM 637 C C . ALA A 1 87 ? 4.327 -18.861 18.374 1.00 87.44 87 ALA A C 1
ATOM 639 O O . ALA A 1 87 ? 4.684 -19.591 17.459 1.00 87.44 87 ALA A O 1
ATOM 640 N N . ASP A 1 88 ? 3.197 -18.155 18.323 1.00 93.38 88 ASP A N 1
ATOM 641 C CA . ASP A 1 88 ? 2.281 -18.070 17.178 1.00 93.38 88 ASP A CA 1
ATOM 642 C C . ASP A 1 88 ? 2.485 -16.789 16.346 1.00 93.38 88 ASP A C 1
ATOM 644 O O . ASP A 1 88 ? 1.654 -16.440 15.504 1.00 93.38 88 ASP A O 1
ATOM 648 N N . PHE A 1 89 ? 3.562 -16.044 16.625 1.00 93.62 89 PHE A N 1
ATOM 649 C CA . PHE A 1 89 ? 3.895 -14.766 15.993 1.00 93.62 89 PHE A CA 1
ATOM 650 C C . PHE A 1 89 ? 2.789 -13.700 16.120 1.00 93.62 89 PHE A C 1
ATOM 652 O O . PHE A 1 89 ? 2.719 -12.744 15.348 1.00 93.62 89 PHE A O 1
ATOM 659 N N . GLY A 1 90 ? 1.928 -13.856 17.129 1.00 95.88 90 GLY A N 1
ATOM 660 C CA . GLY A 1 90 ? 0.872 -12.929 17.513 1.00 95.88 90 GLY A CA 1
ATOM 661 C C . GLY A 1 90 ? -0.473 -13.185 16.840 1.00 95.88 90 GLY A C 1
ATOM 662 O O . GLY A 1 90 ? -1.353 -12.332 16.941 1.00 95.88 90 GLY A O 1
ATOM 663 N N . PHE A 1 91 ? -0.659 -14.333 16.178 1.00 98.00 91 PHE A N 1
ATOM 664 C CA . PHE A 1 91 ? -1.918 -14.685 15.517 1.00 98.00 91 PHE A CA 1
ATOM 665 C C . PHE A 1 91 ? -3.129 -14.586 16.457 1.00 98.00 91 PHE A C 1
ATOM 667 O O . PHE A 1 91 ? -4.125 -13.942 16.119 1.00 98.00 91 PHE A O 1
ATOM 674 N N . ALA A 1 92 ? -3.056 -15.202 17.642 1.00 97.44 92 ALA A N 1
ATOM 675 C CA . ALA A 1 92 ? -4.182 -15.251 18.571 1.00 97.44 92 ALA A CA 1
ATOM 676 C C . ALA A 1 92 ? -4.555 -13.860 19.106 1.00 97.44 92 ALA A C 1
ATOM 678 O O . ALA A 1 92 ? -5.740 -13.525 19.184 1.00 97.44 92 ALA A O 1
ATOM 679 N N . ASP A 1 93 ? -3.556 -13.038 19.436 1.00 97.19 93 ASP A N 1
ATOM 680 C CA . ASP A 1 93 ? -3.784 -11.663 19.887 1.00 97.19 93 ASP A CA 1
ATOM 681 C C . ASP A 1 93 ? -4.370 -10.804 18.758 1.00 97.19 93 ASP A C 1
ATOM 683 O O . ASP A 1 93 ? -5.400 -10.156 18.956 1.00 97.19 93 ASP A O 1
ATOM 687 N N . LEU A 1 94 ? -3.797 -10.880 17.550 1.00 98.31 94 LEU A N 1
ATOM 688 C CA . LEU A 1 94 ? -4.294 -10.164 16.375 1.00 98.31 94 LEU A CA 1
ATOM 689 C C . LEU A 1 94 ? -5.764 -10.499 16.101 1.00 98.31 94 LEU A C 1
ATOM 691 O O . LEU A 1 94 ? -6.597 -9.597 16.004 1.00 98.31 94 LEU A O 1
ATOM 695 N N . LYS A 1 95 ? -6.103 -11.792 16.064 1.00 98.69 95 LYS A N 1
ATOM 696 C CA . LYS A 1 95 ? -7.475 -12.283 15.869 1.00 98.69 95 LYS A CA 1
ATOM 697 C C . LYS A 1 95 ? -8.440 -11.750 16.930 1.00 98.69 95 LYS A C 1
ATOM 699 O O . LYS A 1 95 ? -9.548 -11.326 16.602 1.00 98.69 95 LYS A O 1
ATOM 704 N N . ALA A 1 96 ? -8.028 -11.726 18.197 1.00 98.44 96 ALA A N 1
ATOM 705 C CA . ALA A 1 96 ? -8.852 -11.181 19.273 1.00 98.44 96 ALA A CA 1
ATOM 706 C C . ALA A 1 96 ? -9.103 -9.672 19.099 1.00 98.44 96 ALA A C 1
ATOM 708 O O . ALA A 1 96 ? -10.229 -9.208 19.289 1.00 98.44 96 ALA A O 1
ATOM 709 N N . LYS A 1 97 ? -8.085 -8.893 18.704 1.00 98.44 97 LYS A N 1
ATOM 710 C CA . LYS A 1 97 ? -8.238 -7.445 18.473 1.00 98.44 97 LYS A CA 1
ATOM 711 C C . LYS A 1 97 ? -9.079 -7.133 17.241 1.00 98.44 97 LYS A C 1
ATOM 713 O O . LYS A 1 97 ? -9.914 -6.232 17.315 1.00 98.44 97 LYS A O 1
ATOM 718 N N . VAL A 1 98 ? -8.925 -7.904 16.163 1.00 98.81 98 VAL A N 1
ATOM 719 C CA . VAL A 1 98 ? -9.795 -7.848 14.977 1.00 98.81 98 VAL A CA 1
ATOM 720 C C . VAL A 1 98 ? -11.256 -8.034 15.383 1.00 98.81 98 VAL A C 1
ATOM 722 O O . VAL A 1 98 ? -12.097 -7.204 15.043 1.00 98.81 98 VAL A O 1
ATOM 725 N N . ALA A 1 99 ? -11.560 -9.072 16.169 1.00 98.69 99 ALA A N 1
ATOM 726 C CA . ALA A 1 99 ? -12.923 -9.337 16.621 1.00 98.69 99 ALA A CA 1
ATOM 727 C C . ALA A 1 99 ? -13.506 -8.164 17.430 1.00 98.69 99 ALA A C 1
ATOM 729 O O . ALA A 1 99 ? -14.628 -7.732 17.162 1.00 98.69 99 ALA A O 1
ATOM 730 N N . THR A 1 100 ? -12.737 -7.600 18.368 1.00 98.31 100 THR A N 1
ATOM 731 C CA . THR A 1 100 ? -13.164 -6.434 19.160 1.00 98.31 100 THR A CA 1
ATOM 732 C C . THR A 1 100 ? -13.426 -5.204 18.291 1.00 98.31 100 THR A C 1
ATOM 734 O O . THR A 1 100 ? -14.443 -4.535 18.474 1.00 98.31 100 THR A O 1
ATOM 737 N N . LEU A 1 101 ? -12.532 -4.898 17.348 1.00 98.62 101 LEU A N 1
ATOM 738 C CA . LEU A 1 101 ? -12.666 -3.753 16.444 1.00 98.62 101 LEU A CA 1
ATOM 739 C C . LEU A 1 101 ? -13.929 -3.869 15.582 1.00 98.62 101 LEU A C 1
ATOM 741 O O . LEU A 1 101 ? -14.749 -2.949 15.561 1.00 98.62 101 LEU A O 1
ATOM 745 N N . GLN A 1 102 ? -14.139 -5.027 14.955 1.00 98.25 102 GLN A N 1
ATOM 746 C CA . GLN A 1 102 ? -15.294 -5.252 14.084 1.00 98.25 102 GLN A CA 1
ATOM 747 C C . GLN A 1 102 ? -16.614 -5.265 14.852 1.00 98.25 102 GLN A C 1
ATOM 749 O O . GLN A 1 102 ? -17.592 -4.684 14.384 1.00 98.25 102 GLN A O 1
ATOM 754 N N . ALA A 1 103 ? -16.639 -5.831 16.064 1.00 97.69 103 ALA A N 1
ATOM 755 C CA . ALA A 1 103 ? -17.811 -5.772 16.941 1.00 97.69 103 ALA A CA 1
ATOM 756 C C . ALA A 1 103 ? -18.207 -4.331 17.323 1.00 97.69 103 ALA A C 1
ATOM 758 O O . ALA A 1 103 ? -19.344 -4.092 17.719 1.00 97.69 103 ALA A O 1
ATOM 759 N N . ASN A 1 104 ? -17.287 -3.370 17.183 1.00 96.12 104 ASN A N 1
ATOM 760 C CA . ASN A 1 104 ? -17.495 -1.949 17.466 1.00 96.12 104 ASN A CA 1
ATOM 761 C C . ASN A 1 104 ? -17.512 -1.079 16.192 1.00 96.12 104 ASN A C 1
ATOM 763 O O . ASN A 1 104 ? -17.268 0.127 16.259 1.00 96.12 104 ASN A O 1
ATOM 767 N N . GLY A 1 105 ? -17.808 -1.676 15.031 1.00 94.88 105 GLY A N 1
ATOM 768 C CA . GLY A 1 105 ? -18.024 -0.943 13.780 1.00 94.88 105 GLY A CA 1
ATOM 769 C C . GLY A 1 105 ? -16.746 -0.442 13.103 1.00 94.88 105 GLY A C 1
ATOM 770 O O . GLY A 1 105 ? -16.788 0.561 12.391 1.00 94.88 105 GLY A O 1
ATOM 771 N N . VAL A 1 106 ? -15.609 -1.101 13.343 1.00 97.88 106 VAL A N 1
ATOM 772 C CA . VAL A 1 106 ? -14.348 -0.848 12.632 1.00 97.88 106 VAL A CA 1
ATOM 773 C C . VAL A 1 106 ? -14.013 -2.060 11.778 1.00 97.88 106 VAL A C 1
ATOM 775 O O . VAL A 1 106 ? -13.613 -3.099 12.300 1.00 97.88 106 VAL A O 1
ATOM 778 N N . GLU A 1 107 ? -14.167 -1.938 10.465 1.00 98.12 107 GLU A N 1
ATOM 779 C CA . GLU A 1 107 ? -13.738 -2.977 9.531 1.00 98.12 107 GLU A CA 1
ATOM 780 C C . GLU A 1 107 ? -12.219 -3.115 9.567 1.00 98.12 107 GLU A C 1
ATOM 782 O O . GLU A 1 107 ? -11.508 -2.111 9.515 1.00 98.12 107 GLU A O 1
ATOM 787 N N . VAL A 1 108 ? -11.708 -4.343 9.635 1.00 98.88 108 VAL A N 1
ATOM 788 C CA . VAL A 1 108 ? -10.262 -4.575 9.651 1.00 98.88 108 VAL A CA 1
ATOM 789 C C . VAL A 1 108 ? -9.838 -5.279 8.374 1.00 98.88 108 VAL A C 1
ATOM 791 O O . VAL A 1 108 ? -10.400 -6.312 8.006 1.00 98.88 108 VAL A O 1
ATOM 794 N N . PHE A 1 109 ? -8.852 -4.686 7.711 1.00 98.88 109 PHE A N 1
ATOM 795 C CA . PHE A 1 109 ? -8.227 -5.170 6.493 1.00 98.88 109 PHE A CA 1
ATOM 796 C C . PHE A 1 109 ? -6.778 -5.550 6.783 1.00 98.88 109 PHE A C 1
ATOM 798 O O . PHE A 1 109 ? -6.123 -4.911 7.607 1.00 98.88 109 PHE A O 1
ATOM 805 N N . LEU A 1 110 ? -6.270 -6.568 6.095 1.00 98.88 110 LEU A N 1
ATOM 806 C CA . LEU A 1 110 ? -4.835 -6.844 6.022 1.00 98.88 110 LEU A CA 1
ATOM 807 C C . LEU A 1 110 ? -4.316 -6.335 4.683 1.00 98.88 110 LEU A C 1
ATOM 809 O O . LEU A 1 110 ? -4.816 -6.768 3.646 1.00 98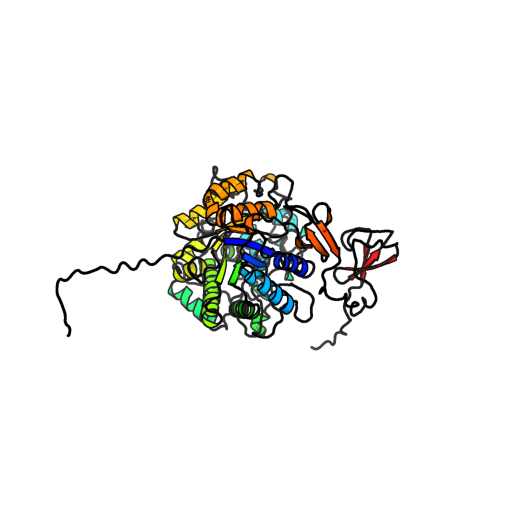.88 110 LEU A O 1
ATOM 813 N N . SER A 1 111 ? -3.337 -5.434 4.724 1.00 98.75 111 SER A N 1
ATOM 814 C CA . SER A 1 111 ? -2.675 -4.907 3.536 1.00 98.75 111 SER A CA 1
ATOM 815 C C . SER A 1 111 ? -1.394 -5.685 3.238 1.00 98.75 111 SER A C 1
ATOM 817 O O . SER A 1 111 ? -0.603 -5.974 4.145 1.00 98.75 111 SER A O 1
ATOM 819 N N . VAL A 1 112 ? -1.209 -6.059 1.974 1.00 98.56 112 VAL A N 1
ATOM 820 C CA . VAL A 1 112 ? 0.004 -6.695 1.449 1.00 98.56 112 VAL A CA 1
ATOM 821 C C . VAL A 1 112 ? 0.736 -5.719 0.532 1.00 98.56 112 VAL A C 1
ATOM 823 O O . VAL A 1 112 ? 0.110 -5.130 -0.345 1.00 98.56 112 VAL A O 1
ATOM 826 N N . GLY A 1 113 ? 2.052 -5.583 0.699 1.00 97.19 113 GLY A N 1
ATOM 827 C CA . GLY A 1 113 ? 2.869 -4.684 -0.122 1.00 97.19 113 GLY A CA 1
ATOM 828 C C . GLY A 1 113 ? 3.320 -3.419 0.607 1.00 97.19 113 GLY A C 1
ATOM 829 O O . GLY A 1 113 ? 3.881 -3.519 1.698 1.00 97.19 113 GLY A O 1
ATOM 830 N N . GLY A 1 114 ? 3.132 -2.264 -0.030 1.00 95.44 114 GLY A N 1
ATOM 831 C CA . GLY A 1 114 ? 3.694 -0.973 0.373 1.00 95.44 114 GLY A CA 1
ATOM 832 C C . GLY A 1 114 ? 5.115 -0.755 -0.160 1.00 95.44 114 GLY A C 1
ATOM 833 O O . GLY A 1 114 ? 5.758 -1.692 -0.641 1.00 95.44 114 GLY A O 1
ATOM 834 N N . TRP A 1 115 ? 5.616 0.477 -0.054 1.00 94.38 115 TRP A N 1
ATOM 835 C CA . TRP A 1 115 ? 6.864 0.967 -0.660 1.00 94.38 115 TRP A CA 1
ATOM 836 C C . TRP A 1 115 ? 8.030 -0.034 -0.654 1.00 94.38 115 TRP A C 1
ATOM 838 O O . TRP A 1 115 ? 8.515 -0.440 -1.713 1.00 94.38 115 TRP A O 1
ATOM 848 N N . ASN A 1 116 ? 8.444 -0.515 0.523 1.00 95.06 116 ASN A N 1
ATOM 849 C CA . ASN A 1 116 ? 9.577 -1.443 0.630 1.00 95.06 116 ASN A CA 1
ATOM 850 C C . ASN A 1 116 ? 9.297 -2.803 -0.010 1.00 95.06 116 ASN A C 1
ATOM 852 O O . ASN A 1 116 ? 10.174 -3.397 -0.633 1.00 95.06 116 ASN A O 1
ATOM 856 N N . TYR A 1 117 ? 8.065 -3.286 0.066 1.00 96.56 117 TYR A N 1
ATOM 857 C CA . TYR A 1 117 ? 7.668 -4.543 -0.560 1.00 96.56 117 TYR A CA 1
ATOM 858 C C . TYR A 1 117 ? 7.224 -4.384 -2.025 1.00 96.56 117 TYR A C 1
ATOM 860 O O . TYR A 1 117 ? 6.809 -5.356 -2.654 1.00 96.56 117 TYR A O 1
ATOM 868 N N . GLY A 1 118 ? 7.321 -3.172 -2.573 1.00 95.62 118 GLY A N 1
ATOM 869 C CA . GLY A 1 118 ? 7.194 -2.870 -3.994 1.00 95.62 118 GLY A CA 1
ATOM 870 C C . GLY A 1 118 ? 8.519 -2.472 -4.646 1.00 95.62 118 GLY A C 1
ATOM 871 O O . GLY A 1 118 ? 8.567 -2.316 -5.866 1.00 95.62 118 GLY A O 1
ATOM 872 N N . CYS A 1 119 ? 9.609 -2.309 -3.891 1.00 96.62 119 CYS A N 1
ATOM 873 C CA . CYS A 1 119 ? 10.867 -1.814 -4.438 1.00 96.62 119 CYS A CA 1
ATOM 874 C C . CYS A 1 119 ? 11.871 -2.942 -4.682 1.00 96.62 119 CYS A C 1
ATOM 876 O O . CYS A 1 119 ? 12.364 -3.563 -3.747 1.00 96.62 119 CYS A O 1
ATOM 878 N N . PHE A 1 120 ? 12.266 -3.143 -5.944 1.00 97.69 120 PHE A N 1
ATOM 879 C CA . PHE A 1 120 ? 13.490 -3.865 -6.283 1.00 97.69 120 PHE A CA 1
ATOM 880 C C . PHE A 1 120 ? 14.625 -2.849 -6.436 1.00 97.69 120 PHE A C 1
ATOM 882 O O . PHE A 1 120 ? 14.695 -2.203 -7.488 1.00 97.69 120 PHE A O 1
ATOM 889 N N . PRO A 1 121 ? 15.536 -2.701 -5.447 1.00 97.88 121 PRO A N 1
ATOM 890 C CA . PRO A 1 121 ? 16.431 -1.554 -5.434 1.00 97.88 121 PRO A CA 1
ATOM 891 C C . PRO A 1 121 ? 17.306 -1.462 -6.693 1.00 97.88 121 PRO A C 1
ATOM 893 O O . PRO A 1 121 ? 17.438 -0.379 -7.242 1.00 97.88 121 PRO A O 1
ATOM 896 N N . TYR A 1 122 ? 17.748 -2.586 -7.265 1.00 98.00 122 TYR A N 1
ATOM 897 C CA . TYR A 1 122 ? 18.546 -2.614 -8.496 1.00 98.00 122 TYR A CA 1
ATOM 898 C C . TYR A 1 122 ? 17.787 -2.040 -9.692 1.00 98.00 122 TYR A C 1
ATOM 900 O O . TYR A 1 122 ? 18.257 -1.100 -10.338 1.00 98.00 122 TYR A O 1
ATOM 908 N N . LEU A 1 123 ? 16.606 -2.594 -9.984 1.00 97.44 123 LEU A N 1
ATOM 909 C CA . LEU A 1 123 ? 15.811 -2.170 -11.133 1.00 97.44 123 LEU A CA 1
ATOM 910 C C . LEU A 1 123 ? 15.312 -0.736 -10.956 1.00 97.44 123 LEU A C 1
ATOM 912 O O . LEU A 1 123 ? 15.351 0.043 -11.907 1.00 97.44 123 LEU A O 1
ATOM 916 N N . TYR A 1 124 ? 14.929 -0.353 -9.738 1.00 97.06 124 TYR A N 1
ATOM 917 C CA . TYR A 1 124 ? 14.522 1.016 -9.451 1.00 97.06 124 TYR A CA 1
ATOM 918 C C . TYR A 1 124 ? 15.673 2.007 -9.696 1.00 97.06 124 TYR A C 1
ATOM 920 O O . TYR A 1 124 ? 15.508 2.981 -10.432 1.00 97.06 124 TYR A O 1
ATOM 928 N N . THR A 1 125 ? 16.881 1.739 -9.189 1.00 97.44 125 THR A N 1
ATOM 929 C CA . THR A 1 125 ? 18.042 2.604 -9.453 1.00 97.44 125 THR A CA 1
ATOM 930 C C . THR A 1 125 ? 18.370 2.686 -10.936 1.00 97.44 125 THR A C 1
ATOM 932 O O . THR A 1 125 ? 18.595 3.781 -11.442 1.00 97.44 125 THR A O 1
ATOM 935 N N . TYR A 1 126 ? 18.421 1.557 -11.644 1.00 96.62 126 TYR A N 1
ATOM 936 C CA . TYR A 1 126 ? 18.894 1.528 -13.029 1.00 96.62 126 TYR A CA 1
ATOM 937 C C . TYR A 1 126 ? 17.869 2.074 -14.022 1.00 96.62 126 TYR A C 1
ATOM 939 O O . TYR A 1 126 ? 18.258 2.756 -14.969 1.00 96.62 126 TYR A O 1
ATOM 947 N N . TYR A 1 127 ? 16.577 1.831 -13.803 1.00 94.50 127 TYR A N 1
ATOM 948 C CA . TYR A 1 127 ? 15.532 2.109 -14.793 1.00 94.50 127 TYR A CA 1
ATOM 949 C C . TYR A 1 127 ? 14.573 3.224 -14.382 1.00 94.50 127 TYR A C 1
ATOM 951 O O . TYR A 1 127 ? 14.156 3.990 -15.251 1.00 94.50 127 TYR A O 1
ATOM 959 N N . SER A 1 128 ? 14.275 3.360 -13.087 1.00 93.31 128 SER A N 1
ATOM 960 C CA . SER A 1 128 ? 13.392 4.417 -12.566 1.00 93.31 128 SER A CA 1
ATOM 961 C C . SER A 1 128 ? 14.124 5.698 -12.186 1.00 93.31 128 SER A C 1
ATOM 963 O O . SER A 1 128 ? 13.514 6.764 -12.155 1.00 93.31 128 SER A O 1
ATOM 965 N N . VAL A 1 129 ? 15.430 5.623 -11.910 1.00 94.94 129 VAL A N 1
ATOM 966 C CA . VAL A 1 129 ? 16.244 6.805 -11.596 1.00 94.94 129 VAL A CA 1
ATOM 967 C C . VAL A 1 129 ? 17.302 7.045 -12.673 1.00 94.94 129 VAL A C 1
ATOM 969 O O . VAL A 1 129 ? 17.237 8.017 -13.421 1.00 94.94 129 VAL A O 1
ATOM 972 N N . GLY A 1 130 ? 18.258 6.133 -12.815 1.00 94.81 130 GLY A N 1
ATOM 973 C CA . GLY A 1 130 ? 19.362 6.249 -13.764 1.00 94.81 130 GLY A CA 1
ATOM 974 C C . GLY A 1 130 ? 18.922 6.270 -15.222 1.00 94.81 130 GLY A C 1
ATOM 975 O O . GLY A 1 130 ? 19.487 7.025 -16.008 1.00 94.81 130 GLY A O 1
ATOM 976 N N . GLY A 1 131 ? 17.875 5.516 -15.566 1.00 91.25 131 GLY A N 1
ATOM 977 C CA . GLY A 1 131 ? 17.308 5.464 -16.914 1.00 91.25 131 GLY A CA 1
ATOM 978 C C . GLY A 1 131 ? 16.756 6.804 -17.407 1.00 91.25 131 GLY A C 1
ATOM 979 O O . GLY A 1 131 ? 16.670 7.014 -18.615 1.00 91.25 131 GLY A O 1
ATOM 980 N N . TYR A 1 132 ? 16.430 7.719 -16.490 1.00 89.75 132 TYR A N 1
ATOM 981 C CA . TYR A 1 132 ? 16.018 9.092 -16.798 1.00 89.75 132 TYR A CA 1
ATOM 982 C C . TYR A 1 132 ? 17.161 10.107 -16.636 1.00 89.75 132 TYR A C 1
ATOM 984 O O . TYR A 1 132 ? 17.057 11.244 -17.085 1.00 89.75 132 TYR A O 1
ATOM 992 N N . GLY A 1 133 ? 18.288 9.719 -16.037 1.00 91.94 133 GLY A N 1
ATOM 993 C CA . GLY A 1 133 ? 19.422 10.616 -15.843 1.00 91.94 133 GLY A CA 1
ATOM 994 C C . GLY A 1 133 ? 19.056 11.836 -14.992 1.00 91.94 133 GLY A C 1
ATOM 995 O O . GLY A 1 133 ? 18.212 11.774 -14.106 1.00 91.94 133 GLY A O 1
ATOM 996 N N . THR A 1 134 ? 19.652 12.990 -15.277 1.00 91.50 134 THR A N 1
ATOM 997 C CA . THR A 1 134 ? 19.420 14.226 -14.509 1.00 91.50 134 THR A CA 1
ATOM 998 C C . THR A 1 134 ? 18.029 14.841 -14.700 1.00 91.50 134 THR A C 1
ATOM 1000 O O . THR A 1 134 ? 17.773 15.913 -14.160 1.00 91.50 134 THR A O 1
ATOM 1003 N N . THR A 1 135 ? 17.137 14.221 -15.482 1.00 86.69 135 THR A N 1
ATOM 1004 C CA . THR A 1 135 ? 15.761 14.711 -15.663 1.00 86.69 135 THR A CA 1
ATOM 1005 C C . THR A 1 135 ? 14.797 14.184 -14.603 1.00 86.69 135 THR A C 1
ATOM 1007 O O . THR A 1 135 ? 13.646 14.605 -14.597 1.00 86.69 135 THR A O 1
ATOM 1010 N N . THR A 1 136 ? 15.231 13.273 -13.723 1.00 88.69 136 THR A N 1
ATOM 1011 C CA . THR A 1 136 ? 14.443 12.837 -12.560 1.00 88.69 136 THR A CA 1
ATOM 1012 C C . THR A 1 136 ? 14.911 13.539 -11.280 1.00 88.69 136 THR A C 1
ATOM 1014 O O . THR A 1 136 ? 16.123 13.688 -11.072 1.00 88.69 136 THR A O 1
ATOM 1017 N N . PRO A 1 137 ? 13.981 13.915 -10.384 1.00 90.19 137 PRO A N 1
ATOM 1018 C CA . PRO A 1 137 ? 14.291 14.555 -9.105 1.00 90.19 137 PRO A CA 1
ATOM 1019 C C . PRO A 1 137 ? 15.173 13.691 -8.202 1.00 90.19 137 PRO A C 1
ATOM 1021 O O . PRO A 1 137 ? 15.897 14.228 -7.376 1.00 90.19 137 PRO A O 1
ATOM 1024 N N . ASN A 1 138 ? 15.186 12.366 -8.383 1.00 93.12 138 ASN A N 1
ATOM 1025 C CA . ASN A 1 138 ? 15.945 11.440 -7.537 1.00 93.12 138 ASN A CA 1
ATOM 1026 C C . ASN A 1 138 ? 17.382 11.160 -8.021 1.00 93.12 138 ASN A C 1
ATOM 1028 O O . ASN A 1 138 ? 18.118 10.429 -7.351 1.00 93.12 138 ASN A O 1
ATOM 1032 N N . TYR A 1 139 ? 17.833 11.737 -9.147 1.00 95.38 139 TYR A N 1
ATOM 1033 C CA . TYR A 1 139 ? 19.179 11.459 -9.684 1.00 95.38 139 TYR A CA 1
ATOM 1034 C C . TYR A 1 139 ? 20.312 11.907 -8.748 1.00 95.38 139 TYR A C 1
ATOM 1036 O O . TYR A 1 139 ? 21.410 11.344 -8.781 1.00 95.38 139 TYR A O 1
ATOM 1044 N N . TYR A 1 140 ? 20.052 12.873 -7.858 1.00 95.38 140 TYR A N 1
ATOM 1045 C CA . TYR A 1 140 ? 21.020 13.309 -6.847 1.00 95.38 140 TYR A CA 1
ATOM 1046 C C . TYR A 1 140 ? 21.541 12.146 -5.991 1.00 95.38 140 TYR A C 1
ATOM 1048 O O . TYR A 1 140 ? 22.707 12.157 -5.602 1.00 95.38 140 TYR A O 1
ATOM 1056 N N . LYS A 1 141 ? 20.725 11.109 -5.755 1.00 96.62 141 LYS A N 1
ATOM 1057 C CA . LYS A 1 141 ? 21.127 9.921 -4.994 1.00 96.62 141 LYS A CA 1
ATOM 1058 C C . LYS A 1 141 ? 22.250 9.149 -5.693 1.00 96.62 141 LYS A C 1
ATOM 1060 O O . LYS A 1 141 ? 23.174 8.684 -5.031 1.00 96.62 141 LYS A O 1
ATOM 1065 N N . ILE A 1 142 ? 22.230 9.071 -7.027 1.00 98.00 142 ILE A N 1
ATOM 1066 C CA . ILE A 1 142 ? 23.305 8.459 -7.829 1.00 98.00 142 ILE A CA 1
ATOM 1067 C C . ILE A 1 142 ? 24.566 9.332 -7.788 1.00 98.00 142 ILE A C 1
ATOM 1069 O O . ILE A 1 142 ? 25.675 8.812 -7.665 1.00 98.00 142 ILE A O 1
ATOM 1073 N N . ILE A 1 143 ? 24.418 10.661 -7.833 1.00 97.06 143 ILE A N 1
ATOM 1074 C CA . ILE A 1 143 ? 25.545 11.596 -7.678 1.00 97.06 143 ILE A CA 1
ATOM 1075 C C . ILE A 1 143 ? 26.214 11.403 -6.314 1.00 97.06 143 ILE A C 1
ATOM 1077 O O . ILE A 1 143 ? 27.423 11.183 -6.244 1.00 97.06 143 ILE A O 1
ATOM 1081 N N . GLN A 1 144 ? 25.421 11.435 -5.247 1.00 96.12 144 GLN A N 1
ATOM 1082 C CA . GLN A 1 144 ? 25.894 11.390 -3.869 1.00 96.12 144 GLN A CA 1
ATOM 1083 C C . GLN A 1 144 ? 26.495 10.033 -3.496 1.00 96.12 144 GLN A C 1
ATOM 1085 O O . GLN A 1 144 ? 27.556 9.982 -2.878 1.00 96.12 144 GLN A O 1
ATOM 1090 N N . ASN A 1 145 ? 25.822 8.938 -3.857 1.00 97.00 145 ASN A N 1
ATOM 1091 C CA . ASN A 1 145 ? 26.151 7.608 -3.341 1.00 97.00 145 ASN A CA 1
ATOM 1092 C C . ASN A 1 145 ? 26.883 6.721 -4.358 1.00 97.00 145 ASN A C 1
ATOM 1094 O O . ASN A 1 145 ? 27.530 5.756 -3.955 1.00 97.00 145 ASN A O 1
ATOM 1098 N N . GLY A 1 146 ? 26.808 7.050 -5.652 1.00 97.06 146 GLY A N 1
ATOM 1099 C CA . GLY A 1 146 ? 27.425 6.299 -6.754 1.00 97.06 146 GLY A CA 1
ATOM 1100 C C . GLY A 1 146 ? 28.485 7.081 -7.528 1.00 97.06 146 GLY A C 1
ATOM 1101 O O . GLY A 1 146 ? 28.928 6.636 -8.585 1.00 97.06 146 GLY A O 1
ATOM 1102 N N . GLY A 1 147 ? 28.877 8.268 -7.055 1.00 96.44 147 GLY A N 1
ATOM 1103 C CA . GLY A 1 147 ? 29.852 9.119 -7.745 1.00 96.44 147 GLY A CA 1
ATOM 1104 C C . GLY A 1 147 ? 29.364 9.620 -9.109 1.00 96.44 147 GLY A C 1
ATOM 1105 O O . GLY A 1 147 ? 30.171 9.849 -10.006 1.00 96.44 147 GLY A O 1
ATOM 1106 N N . GLY A 1 148 ? 28.045 9.739 -9.293 1.00 95.25 148 GLY A N 1
ATOM 1107 C CA . GLY A 1 148 ? 27.428 10.180 -10.549 1.00 95.25 148 GLY A CA 1
ATOM 1108 C C . GLY A 1 148 ? 27.349 9.103 -11.629 1.00 95.25 148 GLY A C 1
ATOM 1109 O O . GLY A 1 148 ? 26.986 9.417 -12.760 1.00 95.25 148 GLY A O 1
ATOM 1110 N N . SER A 1 149 ? 27.664 7.849 -11.293 1.00 95.75 149 SER A N 1
ATOM 1111 C CA . SER A 1 149 ? 27.641 6.718 -12.218 1.00 95.75 149 SER A CA 1
ATOM 1112 C C . SER A 1 149 ? 26.820 5.563 -11.661 1.00 95.75 149 SER A C 1
ATOM 1114 O O . SER A 1 149 ? 26.955 5.189 -10.497 1.00 95.75 149 SER A O 1
ATOM 1116 N N . LEU A 1 150 ? 26.030 4.926 -12.529 1.00 96.44 150 LEU A N 1
ATOM 1117 C CA . LEU A 1 150 ? 25.316 3.692 -12.196 1.00 96.44 150 LEU A CA 1
ATOM 1118 C C . LEU A 1 150 ? 26.261 2.564 -11.769 1.00 96.44 150 LEU A C 1
ATOM 1120 O O . LEU A 1 150 ? 25.909 1.780 -10.894 1.00 96.44 150 LEU A O 1
ATOM 1124 N N . ALA A 1 151 ? 27.485 2.529 -12.304 1.00 95.19 151 ALA A N 1
ATOM 1125 C CA . ALA A 1 151 ? 28.493 1.550 -11.899 1.00 95.19 151 ALA A CA 1
ATOM 1126 C C . ALA A 1 151 ? 28.932 1.713 -10.429 1.00 95.19 151 ALA A C 1
ATOM 1128 O O . ALA A 1 151 ? 29.396 0.752 -9.821 1.00 95.19 151 ALA A O 1
ATOM 1129 N N . GLY A 1 152 ? 28.791 2.915 -9.854 1.00 97.00 152 GLY A N 1
ATOM 1130 C CA . GLY A 1 152 ? 29.046 3.166 -8.434 1.00 97.00 152 GLY A CA 1
ATOM 1131 C C . GLY A 1 152 ? 27.866 2.810 -7.525 1.00 97.00 152 GLY A C 1
ATOM 1132 O O . GLY A 1 152 ? 28.029 2.743 -6.307 1.00 97.00 152 GLY A O 1
ATOM 1133 N N . CYS A 1 153 ? 26.684 2.552 -8.085 1.00 97.75 153 CYS A N 1
ATOM 1134 C CA . CYS A 1 153 ? 25.547 2.025 -7.343 1.00 97.75 153 CYS A CA 1
ATOM 1135 C C . CYS A 1 153 ? 25.654 0.500 -7.304 1.00 97.75 153 CYS A C 1
ATOM 1137 O O . CYS A 1 153 ? 25.616 -0.162 -8.339 1.00 97.75 153 CYS A O 1
ATOM 1139 N N . THR A 1 154 ? 25.789 -0.066 -6.106 1.00 96.25 154 THR A N 1
ATOM 1140 C CA . THR A 1 154 ? 26.004 -1.503 -5.873 1.00 96.25 154 THR A CA 1
ATOM 1141 C C . THR A 1 154 ? 25.150 -1.981 -4.700 1.00 96.25 154 THR A C 1
ATOM 1143 O O . THR A 1 154 ? 24.647 -1.175 -3.924 1.00 96.25 154 THR A O 1
ATOM 1146 N N . GLU A 1 155 ? 25.015 -3.289 -4.495 1.00 94.81 155 GLU A N 1
ATOM 1147 C CA . GLU A 1 155 ? 24.289 -3.808 -3.326 1.00 94.81 155 GLU A CA 1
ATOM 1148 C C . GLU A 1 155 ? 24.877 -3.290 -1.995 1.00 94.81 155 GLU A C 1
ATOM 1150 O O . GLU A 1 155 ? 24.137 -2.984 -1.065 1.00 94.81 155 GLU A O 1
ATOM 1155 N N . ALA A 1 156 ? 26.198 -3.070 -1.925 1.00 94.44 156 ALA A N 1
ATOM 1156 C CA . ALA A 1 156 ? 26.876 -2.562 -0.728 1.00 94.44 156 ALA A CA 1
ATOM 1157 C C . ALA A 1 156 ? 26.421 -1.153 -0.294 1.00 94.44 156 ALA A C 1
ATOM 1159 O O . ALA A 1 156 ? 26.588 -0.787 0.869 1.00 94.44 156 ALA A O 1
ATOM 1160 N N . ASN A 1 157 ? 25.847 -0.364 -1.207 1.00 96.50 157 ASN A N 1
ATOM 1161 C CA . ASN A 1 157 ? 25.207 0.917 -0.899 1.00 96.50 157 ASN A CA 1
ATOM 1162 C C . ASN A 1 157 ? 23.701 0.902 -1.211 1.00 96.50 157 ASN A C 1
ATOM 1164 O O . ASN A 1 157 ? 23.128 1.956 -1.483 1.00 96.50 157 ASN A O 1
ATOM 1168 N N . MET A 1 158 ? 23.073 -0.284 -1.185 1.00 97.00 158 MET A N 1
ATOM 1169 C CA . MET A 1 158 ? 21.645 -0.491 -1.459 1.00 97.00 158 MET A CA 1
ATOM 1170 C C . MET A 1 158 ? 21.198 0.139 -2.791 1.00 97.00 158 MET A C 1
ATOM 1172 O O . MET A 1 158 ? 20.156 0.787 -2.874 1.00 97.00 158 MET A O 1
ATOM 1176 N N . TRP A 1 159 ? 22.065 -0.000 -3.804 1.00 88.75 159 TRP A N 1
ATOM 1177 C CA . TRP A 1 159 ? 22.084 0.693 -5.098 1.00 88.75 159 TRP A CA 1
ATOM 1178 C C . TRP A 1 159 ? 21.788 2.194 -4.979 1.00 88.75 159 TRP A C 1
ATOM 1180 O O . TRP A 1 159 ? 20.847 2.744 -5.535 1.00 88.75 159 TRP A O 1
ATOM 1190 N N . CYS A 1 160 ? 22.664 2.890 -4.261 1.00 98.00 160 CYS A N 1
ATOM 1191 C CA . CYS A 1 160 ? 22.599 4.333 -4.041 1.00 98.00 160 CYS A CA 1
ATOM 1192 C C . CYS A 1 160 ? 21.400 4.822 -3.215 1.00 98.00 160 CYS A C 1
ATOM 1194 O O . CYS A 1 160 ? 21.070 6.007 -3.293 1.00 98.00 160 CYS A O 1
ATOM 1196 N N . TYR A 1 161 ? 20.792 3.959 -2.392 1.00 96.62 161 TYR A N 1
ATOM 1197 C CA . TYR A 1 161 ? 19.713 4.338 -1.467 1.00 96.62 161 TYR A CA 1
ATOM 1198 C C . TYR A 1 161 ? 18.497 4.958 -2.187 1.00 96.62 161 TYR A C 1
ATOM 1200 O O . TYR A 1 161 ? 17.847 5.887 -1.694 1.00 96.62 161 TYR A O 1
ATOM 1208 N N . THR A 1 162 ? 18.206 4.494 -3.410 1.00 95.62 162 THR A N 1
ATOM 1209 C CA . THR A 1 162 ? 17.114 5.053 -4.222 1.00 95.62 162 THR A CA 1
ATOM 1210 C C . THR A 1 162 ? 15.736 4.688 -3.695 1.00 95.62 162 THR A C 1
ATOM 1212 O O . THR A 1 162 ? 14.887 5.576 -3.696 1.00 95.62 162 THR A O 1
ATOM 1215 N N . CYS A 1 163 ? 15.537 3.457 -3.207 1.00 95.31 163 CYS A N 1
ATOM 1216 C CA . CYS A 1 163 ? 14.290 3.063 -2.543 1.00 95.31 163 CYS A CA 1
ATOM 1217 C C . CYS A 1 163 ? 14.151 3.771 -1.194 1.00 95.31 163 CYS A C 1
ATOM 1219 O O . CYS A 1 163 ? 13.229 4.547 -1.006 1.00 95.31 163 CYS A O 1
ATOM 1221 N N . GLU A 1 164 ? 15.113 3.586 -0.291 1.00 94.25 164 GLU A N 1
ATOM 1222 C CA . GLU A 1 164 ? 15.072 4.171 1.052 1.00 94.25 164 GLU A CA 1
ATOM 1223 C C . GLU A 1 164 ? 16.360 4.931 1.350 1.00 94.25 164 GLU A C 1
ATOM 1225 O O . GLU A 1 164 ? 17.436 4.479 0.936 1.00 94.25 164 GLU A O 1
ATOM 1230 N N . PRO A 1 165 ? 16.292 6.084 2.043 1.00 91.88 165 PRO A N 1
ATOM 1231 C CA . PRO A 1 165 ? 17.478 6.827 2.419 1.00 91.88 165 PRO A CA 1
ATOM 1232 C C . PRO A 1 165 ? 18.311 6.034 3.430 1.00 91.88 165 PRO A C 1
ATOM 1234 O O . PRO A 1 165 ? 17.822 5.201 4.192 1.00 91.88 165 PRO A O 1
ATOM 1237 N N . LYS A 1 166 ? 19.608 6.348 3.492 1.00 91.12 166 LYS A N 1
ATOM 1238 C CA . LYS A 1 166 ? 20.550 5.679 4.400 1.00 91.12 166 LYS A CA 1
ATOM 1239 C C . LYS A 1 166 ? 20.120 5.741 5.877 1.00 91.12 166 LYS A C 1
ATOM 1241 O O . LYS A 1 166 ? 20.504 4.862 6.644 1.00 91.12 166 LYS A O 1
ATOM 1246 N N . SER A 1 167 ? 19.345 6.756 6.273 1.00 89.69 167 SER A N 1
ATOM 1247 C CA . SER A 1 167 ? 18.824 6.927 7.637 1.00 89.69 167 SER A CA 1
ATOM 1248 C C . SER A 1 167 ? 17.930 5.781 8.102 1.00 89.69 167 SER A C 1
ATOM 1250 O O . SER A 1 167 ? 17.945 5.474 9.293 1.00 89.69 167 SER A O 1
ATOM 1252 N N . GLU A 1 168 ? 17.222 5.115 7.187 1.00 88.88 168 GLU A N 1
ATOM 1253 C CA . GLU A 1 168 ? 16.334 3.995 7.523 1.00 88.88 168 GLU A CA 1
ATOM 1254 C C . GLU A 1 168 ? 17.104 2.699 7.807 1.00 88.88 168 GLU A C 1
ATOM 1256 O O . GLU A 1 168 ? 16.555 1.752 8.361 1.00 88.88 168 GLU A O 1
ATOM 1261 N N . ASN A 1 169 ? 18.407 2.659 7.498 1.00 91.56 169 ASN A N 1
ATOM 1262 C CA . ASN A 1 169 ? 19.285 1.503 7.712 1.00 91.56 169 ASN A CA 1
ATOM 1263 C C . ASN A 1 169 ? 18.768 0.198 7.075 1.00 91.56 169 ASN A C 1
ATOM 1265 O O . ASN A 1 169 ? 19.080 -0.888 7.565 1.00 91.56 169 ASN A O 1
ATOM 1269 N N . THR A 1 170 ? 18.012 0.300 5.981 1.00 91.75 170 THR A N 1
ATOM 1270 C CA . THR A 1 170 ? 17.469 -0.864 5.278 1.00 91.75 170 THR A CA 1
ATOM 1271 C C . THR A 1 170 ? 18.565 -1.696 4.621 1.00 91.75 170 THR A C 1
ATOM 1273 O O . THR A 1 170 ? 19.514 -1.155 4.043 1.00 91.75 170 THR A O 1
ATOM 1276 N N . VAL A 1 171 ? 18.384 -3.010 4.631 1.00 94.25 171 VAL A N 1
ATOM 1277 C CA . VAL A 1 171 ? 19.148 -4.001 3.866 1.00 94.25 171 VAL A CA 1
ATOM 1278 C C . VAL A 1 171 ? 18.249 -4.670 2.825 1.00 94.25 171 VAL A C 1
ATOM 1280 O O . VAL A 1 171 ? 17.035 -4.501 2.844 1.00 94.25 171 VAL A O 1
ATOM 1283 N N . LEU A 1 172 ? 18.810 -5.473 1.913 1.00 94.62 172 LEU A N 1
ATOM 1284 C CA . LEU A 1 172 ? 18.024 -6.109 0.842 1.00 94.62 172 LEU A CA 1
ATOM 1285 C C . LEU A 1 172 ? 16.874 -6.983 1.370 1.00 94.62 172 LEU A C 1
ATOM 1287 O O . LEU A 1 172 ? 15.836 -7.088 0.726 1.00 94.62 172 LEU A O 1
ATOM 1291 N N . ALA A 1 173 ? 17.039 -7.570 2.558 1.00 93.19 173 ALA A N 1
ATOM 1292 C CA . ALA A 1 173 ? 16.003 -8.366 3.206 1.00 93.19 173 ALA A CA 1
ATOM 1293 C C . ALA A 1 173 ? 14.774 -7.547 3.638 1.00 93.19 173 ALA A C 1
ATOM 1295 O O . ALA A 1 173 ? 13.718 -8.140 3.837 1.00 93.19 173 ALA A O 1
ATOM 1296 N N . ASP A 1 174 ? 14.878 -6.222 3.768 1.00 94.50 174 ASP A N 1
ATOM 1297 C CA . ASP A 1 174 ? 13.747 -5.350 4.112 1.00 94.50 174 ASP A CA 1
ATOM 1298 C C . ASP A 1 174 ? 12.843 -5.064 2.907 1.00 94.50 174 ASP A C 1
ATOM 1300 O O . ASP A 1 174 ? 11.717 -4.606 3.080 1.00 94.50 174 ASP A O 1
ATOM 1304 N N . PHE A 1 175 ? 13.307 -5.400 1.702 1.00 97.19 175 PHE A N 1
ATOM 1305 C CA . PHE A 1 175 ? 12.565 -5.241 0.461 1.00 97.19 175 PHE A CA 1
ATOM 1306 C C . PHE A 1 175 ? 11.911 -6.552 0.012 1.00 97.19 175 PHE A C 1
ATOM 1308 O O . PHE A 1 175 ? 12.265 -7.650 0.465 1.00 97.19 175 PHE A O 1
ATOM 1315 N N . ASP A 1 176 ? 10.953 -6.434 -0.900 1.00 97.44 176 ASP A N 1
ATOM 1316 C CA . ASP A 1 176 ? 10.269 -7.554 -1.548 1.00 97.44 176 ASP A CA 1
ATOM 1317 C C . ASP A 1 176 ? 9.725 -7.118 -2.919 1.00 97.44 176 ASP A C 1
ATOM 1319 O O . ASP A 1 176 ? 9.785 -5.936 -3.269 1.00 97.44 176 ASP A O 1
ATOM 1323 N N . ILE A 1 177 ? 9.199 -8.070 -3.688 1.00 97.69 177 ILE A N 1
ATOM 1324 C CA . ILE A 1 177 ? 8.421 -7.804 -4.904 1.00 97.69 177 ILE A CA 1
ATOM 1325 C C . ILE A 1 177 ? 7.183 -8.699 -4.937 1.00 97.69 177 ILE A C 1
ATOM 1327 O O . ILE A 1 177 ? 7.161 -9.775 -4.340 1.00 97.69 177 ILE A O 1
ATOM 1331 N N . PHE A 1 178 ? 6.169 -8.305 -5.697 1.00 98.31 178 PHE A N 1
ATOM 1332 C CA . PHE A 1 178 ? 5.003 -9.128 -5.990 1.00 98.31 178 PHE A CA 1
ATOM 1333 C C . PHE A 1 178 ? 5.391 -10.283 -6.930 1.00 98.31 178 PHE A C 1
ATOM 1335 O O . PHE A 1 178 ? 5.753 -10.026 -8.087 1.00 98.31 178 PHE A O 1
ATOM 1342 N N . PRO A 1 179 ? 5.333 -11.547 -6.462 1.00 97.75 179 PRO A N 1
ATOM 1343 C CA . PRO A 1 179 ? 5.737 -12.695 -7.264 1.00 97.75 179 PRO A CA 1
ATOM 1344 C C . PRO A 1 179 ? 4.677 -13.099 -8.293 1.00 97.75 179 PRO A C 1
ATOM 1346 O O . PRO A 1 179 ? 3.503 -12.776 -8.171 1.00 97.75 179 PRO A O 1
ATOM 1349 N N . GLU A 1 180 ? 5.081 -13.908 -9.271 1.00 97.81 180 GLU A N 1
ATOM 1350 C CA . GLU A 1 180 ? 4.169 -14.534 -10.232 1.00 97.81 180 GLU A CA 1
ATOM 1351 C C . GLU A 1 180 ? 4.131 -16.062 -10.007 1.00 97.81 180 GLU A C 1
ATOM 1353 O O . GLU A 1 180 ? 4.967 -16.788 -10.560 1.00 97.81 180 GLU A O 1
ATOM 1358 N N . PRO A 1 181 ? 3.212 -16.588 -9.168 1.00 97.31 181 PRO A N 1
ATOM 1359 C CA . PRO A 1 181 ? 3.148 -18.006 -8.797 1.00 97.31 181 PRO A CA 1
ATOM 1360 C C . PRO A 1 181 ? 2.605 -18.883 -9.943 1.00 97.31 181 PRO A C 1
ATOM 1362 O O . PRO A 1 181 ? 1.517 -19.445 -9.868 1.00 97.31 181 PRO A O 1
ATOM 1365 N N . SER A 1 182 ? 3.381 -19.034 -11.018 1.00 94.38 182 SER A N 1
ATOM 1366 C CA . SER A 1 182 ? 2.984 -19.702 -12.276 1.00 94.38 182 SER A CA 1
ATOM 1367 C C . SER A 1 182 ? 2.477 -21.148 -12.145 1.00 94.38 182 SER A C 1
ATOM 1369 O O . SER A 1 182 ? 1.744 -21.636 -13.007 1.00 94.38 182 SER A O 1
ATOM 1371 N N . ASN A 1 183 ? 2.842 -21.839 -11.068 1.00 92.69 183 ASN A N 1
ATOM 1372 C CA . ASN A 1 183 ? 2.394 -23.183 -10.710 1.00 92.69 183 ASN A CA 1
ATOM 1373 C C . ASN A 1 183 ? 1.018 -23.212 -10.011 1.00 92.69 183 ASN A C 1
ATOM 1375 O O . ASN A 1 183 ? 0.439 -24.291 -9.870 1.00 92.69 183 ASN A O 1
ATOM 1379 N N . SER A 1 184 ? 0.467 -22.061 -9.616 1.00 97.62 184 SER A N 1
ATOM 1380 C CA . SER A 1 184 ? -0.877 -21.951 -9.048 1.00 97.62 184 SER A CA 1
ATOM 1381 C C . SER A 1 184 ? -1.962 -22.025 -10.121 1.00 97.62 184 SER A C 1
ATOM 1383 O O . SER A 1 184 ? -1.924 -21.335 -11.140 1.00 97.62 184 SER A O 1
ATOM 1385 N N . SER A 1 185 ? -2.992 -22.833 -9.861 1.00 98.25 185 SER A N 1
ATOM 1386 C CA . SER A 1 185 ? -4.158 -22.930 -10.744 1.00 98.25 185 SER A CA 1
ATOM 1387 C C . SER A 1 185 ? -5.009 -21.653 -10.776 1.00 98.25 185 SER A C 1
ATOM 1389 O O . SER A 1 185 ? -5.591 -21.343 -11.817 1.00 98.25 185 SER A O 1
ATOM 1391 N N . THR A 1 186 ? -5.086 -20.899 -9.671 1.00 98.56 186 THR A N 1
ATOM 1392 C CA . THR A 1 186 ? -5.861 -19.648 -9.613 1.00 98.56 186 THR A CA 1
ATOM 1393 C C . THR A 1 186 ? -5.120 -18.520 -10.321 1.00 98.56 186 THR A C 1
ATOM 1395 O O . THR A 1 186 ? -5.737 -17.819 -11.125 1.00 98.56 186 THR A O 1
ATOM 1398 N N . TRP A 1 187 ? -3.791 -18.469 -10.189 1.00 98.62 187 TRP A N 1
ATOM 1399 C CA . TRP A 1 187 ? -2.936 -17.598 -10.997 1.00 98.62 187 TRP A CA 1
ATOM 1400 C C . TRP A 1 187 ? -3.088 -17.866 -12.497 1.00 98.62 187 TRP A C 1
ATOM 1402 O O . TRP A 1 187 ? -3.344 -16.951 -13.276 1.00 98.62 187 TRP A O 1
ATOM 1412 N N . GLN A 1 188 ? -3.010 -19.128 -12.930 1.00 98.62 188 GLN A N 1
ATOM 1413 C CA . GLN A 1 188 ? -3.200 -19.491 -14.342 1.00 98.62 188 GLN A CA 1
ATOM 1414 C C . GLN A 1 188 ? -4.592 -19.091 -14.864 1.00 98.62 188 GLN A C 1
ATOM 1416 O O . GLN A 1 188 ? -4.734 -18.640 -16.005 1.00 98.62 188 GLN A O 1
ATOM 1421 N N . ALA A 1 189 ? -5.633 -19.219 -14.035 1.00 98.69 189 ALA A N 1
ATOM 1422 C CA . ALA A 1 189 ? -6.975 -18.753 -14.375 1.00 98.69 189 ALA A CA 1
ATOM 1423 C C . ALA A 1 189 ? -7.042 -17.219 -14.494 1.00 98.69 189 ALA A C 1
ATOM 1425 O O . ALA A 1 189 ? -7.670 -16.707 -15.427 1.00 98.69 189 ALA A O 1
ATOM 1426 N N . ALA A 1 190 ? -6.364 -16.490 -13.604 1.00 98.69 190 ALA A N 1
ATOM 1427 C CA . ALA A 1 190 ? -6.234 -15.039 -13.666 1.00 98.69 190 ALA A CA 1
ATOM 1428 C C . ALA A 1 190 ? -5.471 -14.582 -14.922 1.00 98.69 190 ALA A C 1
ATOM 1430 O O . ALA A 1 190 ? -5.955 -13.709 -15.644 1.00 98.69 190 ALA A O 1
ATOM 1431 N N . GLN A 1 191 ? -4.354 -15.233 -15.262 1.00 98.31 191 GLN A N 1
ATOM 1432 C CA . GLN A 1 191 ? -3.594 -14.964 -16.488 1.00 98.31 191 GLN A CA 1
ATOM 1433 C C . GLN A 1 191 ? -4.445 -15.182 -17.737 1.00 98.31 191 GLN A C 1
ATOM 1435 O O . GLN A 1 191 ? -4.425 -14.363 -18.658 1.00 98.31 191 GLN A O 1
ATOM 1440 N N . LYS A 1 192 ? -5.220 -16.274 -17.775 1.00 98.31 192 LYS A N 1
ATOM 1441 C CA . LYS A 1 192 ? -6.133 -16.561 -18.888 1.00 98.31 192 LYS A CA 1
ATOM 1442 C C . LYS A 1 192 ? -7.190 -15.469 -19.040 1.00 98.31 192 LYS A C 1
ATOM 1444 O O . LYS A 1 192 ? -7.468 -15.061 -20.165 1.00 98.31 192 LYS A O 1
ATOM 1449 N N . TYR A 1 193 ? -7.761 -15.004 -17.930 1.00 98.38 193 TYR A N 1
ATOM 1450 C CA . TYR A 1 193 ? -8.708 -13.891 -17.923 1.00 98.38 193 TYR A CA 1
ATOM 1451 C C . TYR A 1 193 ? -8.069 -12.612 -18.487 1.00 98.38 193 TYR A C 1
ATOM 1453 O O . TYR A 1 193 ? -8.582 -12.060 -19.457 1.00 98.38 193 TYR A O 1
ATOM 1461 N N . VAL A 1 194 ? -6.909 -12.206 -17.959 1.00 98.25 194 VAL A N 1
ATOM 1462 C CA . VAL A 1 194 ? -6.193 -10.992 -18.392 1.00 98.25 194 VAL A CA 1
ATOM 1463 C C . VAL A 1 194 ? -5.791 -11.070 -19.865 1.00 98.25 194 VAL A C 1
ATOM 1465 O O . VAL A 1 194 ? -6.000 -10.128 -20.622 1.00 98.25 194 VAL A O 1
ATOM 1468 N N . THR A 1 195 ? -5.278 -12.216 -20.309 1.00 97.69 195 THR A N 1
ATOM 1469 C CA . THR A 1 195 ? -4.851 -12.422 -21.702 1.00 97.69 195 THR A CA 1
ATOM 1470 C C . THR A 1 195 ? -6.019 -12.363 -22.682 1.00 97.69 195 THR A C 1
ATOM 1472 O O . THR A 1 195 ? -5.866 -11.838 -23.782 1.00 97.69 195 THR A O 1
ATOM 1475 N N . ALA A 1 196 ? -7.193 -12.870 -22.300 1.00 96.50 196 ALA A N 1
ATOM 1476 C CA . ALA A 1 196 ? -8.365 -12.895 -23.173 1.00 96.50 196 ALA A CA 1
ATOM 1477 C C . ALA A 1 196 ? -8.957 -11.502 -23.445 1.00 96.50 196 ALA A C 1
ATOM 1479 O O . ALA A 1 196 ? -9.607 -11.316 -24.473 1.00 96.50 196 ALA A O 1
ATOM 1480 N N . THR A 1 197 ? -8.749 -10.539 -22.544 1.00 89.56 197 THR A N 1
ATOM 1481 C CA . THR A 1 197 ? -9.323 -9.186 -22.642 1.00 89.56 197 THR A CA 1
ATOM 1482 C C . THR A 1 197 ? -8.263 -8.079 -22.635 1.00 89.56 197 THR A C 1
ATOM 1484 O O . THR A 1 197 ? -8.581 -6.911 -22.412 1.00 89.56 197 THR A O 1
ATOM 1487 N N . ALA A 1 198 ? -7.006 -8.431 -22.917 1.00 93.69 198 ALA A N 1
ATOM 1488 C CA . ALA A 1 198 ? -5.897 -7.494 -23.035 1.00 93.69 198 ALA A CA 1
ATOM 1489 C C . ALA A 1 198 ? -6.177 -6.440 -24.122 1.00 93.69 198 ALA A C 1
ATOM 1491 O O . ALA A 1 198 ? -6.404 -6.773 -25.284 1.00 93.69 198 ALA A O 1
ATOM 1492 N N . GLY A 1 199 ? -6.163 -5.158 -23.747 1.00 90.81 199 GLY A N 1
ATOM 1493 C CA . GLY A 1 199 ? -6.469 -4.057 -24.668 1.00 90.81 199 GLY A CA 1
ATOM 1494 C C . GLY A 1 199 ? -5.254 -3.322 -25.245 1.00 90.81 199 GLY A C 1
ATOM 1495 O O . GLY A 1 199 ? -5.436 -2.335 -25.957 1.00 90.81 199 GLY A O 1
ATOM 1496 N N . GLY A 1 200 ? -4.034 -3.761 -24.925 1.00 92.19 200 GLY A N 1
ATOM 1497 C CA . GLY A 1 200 ? -2.765 -3.268 -25.471 1.00 92.19 200 GLY A CA 1
ATOM 1498 C C . GLY A 1 200 ? -1.975 -4.377 -26.181 1.00 92.19 200 GLY A C 1
ATOM 1499 O O . GLY A 1 200 ? -2.553 -5.312 -26.727 1.00 92.19 200 GLY A O 1
ATOM 1500 N N . GLY A 1 201 ? -0.637 -4.295 -26.165 1.00 92.00 201 GLY A N 1
ATOM 1501 C CA . GLY A 1 201 ? 0.224 -5.397 -26.630 1.00 92.00 201 GLY A CA 1
ATOM 1502 C C . GLY A 1 201 ? -0.019 -6.693 -25.844 1.00 92.00 201 GLY A C 1
ATOM 1503 O O . GLY A 1 201 ? -0.612 -6.651 -24.767 1.00 92.00 201 GLY A O 1
ATOM 1504 N N . ALA A 1 202 ? 0.433 -7.838 -26.366 1.00 95.31 202 ALA A N 1
ATOM 1505 C CA . ALA A 1 202 ? 0.248 -9.128 -25.695 1.00 95.31 202 ALA A CA 1
ATOM 1506 C C . ALA A 1 202 ? 0.859 -9.112 -24.276 1.00 95.31 202 ALA A C 1
ATOM 1508 O O . ALA A 1 202 ? 1.981 -8.612 -24.124 1.00 95.31 202 ALA A O 1
ATOM 1509 N N . PRO A 1 203 ? 0.160 -9.634 -23.249 1.00 97.44 203 PRO A N 1
ATOM 1510 C CA . PRO A 1 203 ? 0.744 -9.780 -21.922 1.00 97.44 203 PRO A CA 1
ATOM 1511 C C . PRO A 1 203 ? 1.989 -10.664 -21.944 1.00 97.44 203 PRO A C 1
ATOM 1513 O O . PRO A 1 203 ? 1.998 -11.728 -22.566 1.00 97.44 203 PRO A O 1
ATOM 1516 N N . VAL A 1 204 ? 3.029 -10.214 -21.250 1.00 96.81 204 VAL A N 1
ATOM 1517 C CA . VAL A 1 204 ? 4.264 -10.950 -21.000 1.00 96.81 204 VAL A CA 1
ATOM 1518 C C . VAL A 1 204 ? 4.445 -11.014 -19.491 1.00 96.81 204 VAL A C 1
ATOM 1520 O O . VAL A 1 204 ? 4.424 -9.995 -18.808 1.00 96.81 204 VAL A O 1
ATOM 1523 N N . PHE A 1 205 ? 4.568 -12.236 -18.994 1.00 97.25 205 PHE A N 1
ATOM 1524 C CA . PHE A 1 205 ? 4.738 -12.555 -17.584 1.00 97.25 205 PHE A CA 1
ATOM 1525 C C . PHE A 1 205 ? 6.185 -12.973 -17.341 1.00 97.25 205 PHE A C 1
ATOM 1527 O O . PHE A 1 205 ? 6.815 -13.545 -18.235 1.00 97.25 205 PHE A O 1
ATOM 1534 N N . HIS A 1 206 ? 6.680 -12.703 -16.138 1.00 96.75 206 HIS A N 1
ATOM 1535 C CA . HIS A 1 206 ? 8.073 -12.879 -15.746 1.00 96.75 206 HIS A CA 1
ATOM 1536 C C . HIS A 1 206 ? 8.224 -13.793 -14.518 1.00 96.75 206 HIS A C 1
ATOM 1538 O O . HIS A 1 206 ? 8.796 -13.380 -13.502 1.00 96.75 206 HIS A O 1
ATOM 1544 N N . PRO A 1 207 ? 7.751 -15.057 -14.582 1.00 95.44 207 PRO A N 1
ATOM 1545 C CA . PRO A 1 207 ? 7.859 -16.001 -13.470 1.00 95.44 207 PRO A CA 1
ATOM 1546 C C . PRO A 1 207 ? 9.307 -16.389 -13.144 1.00 95.44 207 PRO A C 1
ATOM 1548 O O . PRO A 1 207 ? 9.550 -17.057 -12.141 1.00 95.44 207 PRO A O 1
ATOM 1551 N N . GLU A 1 208 ? 10.276 -16.002 -13.975 1.00 95.25 208 GLU A N 1
ATOM 1552 C CA . GLU A 1 208 ? 11.706 -16.137 -13.713 1.00 95.25 208 GLU A CA 1
ATOM 1553 C C . GLU A 1 208 ? 12.258 -15.108 -12.711 1.00 95.25 208 GLU A C 1
ATOM 1555 O O . GLU A 1 208 ? 13.306 -15.364 -12.113 1.00 95.25 208 GLU A O 1
ATOM 1560 N N . ILE A 1 209 ? 11.580 -13.972 -12.494 1.00 96.94 209 ILE A N 1
ATOM 1561 C CA . ILE A 1 209 ? 11.969 -12.965 -11.491 1.00 96.94 209 ILE A CA 1
ATOM 1562 C C . ILE A 1 209 ? 11.380 -13.382 -10.141 1.00 96.94 209 ILE A C 1
ATOM 1564 O O . ILE A 1 209 ? 10.330 -12.916 -9.705 1.00 96.94 209 ILE A O 1
ATOM 1568 N N . ILE A 1 210 ? 12.056 -14.328 -9.496 1.00 96.94 210 ILE A N 1
ATOM 1569 C CA . ILE A 1 210 ? 11.586 -14.973 -8.268 1.00 96.94 210 ILE A CA 1
ATOM 1570 C C . ILE A 1 210 ? 12.246 -14.313 -7.049 1.00 96.94 210 ILE A C 1
ATOM 1572 O O . ILE A 1 210 ? 13.477 -14.376 -6.957 1.00 96.94 210 ILE A O 1
ATOM 1576 N N . PRO A 1 211 ? 11.474 -13.778 -6.079 1.00 97.31 211 PRO A N 1
ATOM 1577 C CA . PRO A 1 211 ? 12.006 -13.304 -4.800 1.00 97.31 211 PRO A CA 1
ATOM 1578 C C . PRO A 1 211 ? 12.976 -14.297 -4.157 1.00 97.31 211 PRO A C 1
ATOM 1580 O O . PRO A 1 211 ? 12.712 -15.495 -4.119 1.00 97.31 211 PRO A O 1
ATOM 1583 N N . GLY A 1 212 ? 14.113 -13.830 -3.647 1.00 97.19 212 GLY A N 1
ATOM 1584 C CA . GLY A 1 212 ? 15.118 -14.676 -2.996 1.00 97.19 212 GLY A CA 1
ATOM 1585 C C . GLY A 1 212 ? 15.958 -15.546 -3.942 1.00 97.19 212 GLY A C 1
ATOM 1586 O O . GLY A 1 212 ? 16.731 -16.382 -3.463 1.00 97.19 212 GLY A O 1
ATOM 1587 N N . ARG A 1 213 ? 15.852 -15.372 -5.268 1.00 97.62 213 ARG A N 1
ATOM 1588 C CA . ARG A 1 213 ? 16.712 -16.043 -6.259 1.00 97.62 213 ARG A CA 1
ATOM 1589 C C . ARG A 1 213 ? 17.541 -15.052 -7.063 1.00 97.62 213 ARG A C 1
ATOM 1591 O O . ARG A 1 213 ? 17.207 -13.881 -7.189 1.00 97.62 213 ARG A O 1
ATOM 1598 N N . GLN A 1 214 ? 18.650 -15.547 -7.604 1.00 97.88 214 GLN A N 1
ATOM 1599 C CA . GLN A 1 214 ? 19.465 -14.791 -8.548 1.00 97.88 214 GLN A CA 1
ATOM 1600 C C . GLN A 1 214 ? 18.727 -14.665 -9.879 1.00 97.88 214 GLN A C 1
ATOM 1602 O O . GLN A 1 214 ? 18.271 -15.668 -10.431 1.00 97.88 214 GLN A O 1
ATOM 1607 N N . TRP A 1 215 ? 18.661 -13.447 -10.403 1.00 97.94 215 TRP A N 1
ATOM 1608 C CA . TRP A 1 215 ? 18.146 -13.157 -11.733 1.00 97.94 215 TRP A CA 1
ATOM 1609 C C . TRP A 1 215 ? 19.165 -12.317 -12.498 1.00 97.94 215 TRP A C 1
ATOM 1611 O O . TRP A 1 215 ? 19.749 -11.378 -11.958 1.00 97.94 215 TRP A O 1
ATOM 1621 N N . THR A 1 216 ? 19.404 -12.683 -13.756 1.00 98.12 216 THR A N 1
ATOM 1622 C CA . THR A 1 216 ? 20.307 -11.947 -14.643 1.00 98.12 216 THR A CA 1
ATOM 1623 C C . THR A 1 216 ? 19.499 -11.039 -15.543 1.00 98.12 216 THR A C 1
ATOM 1625 O O . THR A 1 216 ? 18.724 -11.514 -16.372 1.00 98.12 216 THR A O 1
ATOM 1628 N N . ASP A 1 217 ? 19.740 -9.741 -15.414 1.00 97.00 217 ASP A N 1
ATOM 1629 C CA . ASP A 1 217 ? 19.114 -8.735 -16.251 1.00 97.00 217 ASP A CA 1
ATOM 1630 C C . ASP A 1 217 ? 19.528 -8.937 -17.719 1.00 97.00 217 ASP A C 1
ATOM 1632 O O . ASP A 1 217 ? 20.718 -8.845 -18.051 1.00 97.00 217 ASP A O 1
ATOM 1636 N N . PRO A 1 218 ? 18.584 -9.215 -18.635 1.00 96.19 218 PRO A N 1
ATOM 1637 C CA . PRO A 1 218 ? 18.907 -9.454 -20.033 1.00 96.19 218 PRO A CA 1
ATOM 1638 C C . PRO A 1 218 ? 19.490 -8.222 -20.734 1.00 96.19 218 PRO A C 1
ATOM 1640 O O . PRO A 1 218 ? 20.142 -8.395 -21.769 1.00 96.19 218 PRO A O 1
ATOM 1643 N N . VAL A 1 219 ? 19.296 -7.013 -20.200 1.00 93.31 219 VAL A N 1
ATOM 1644 C CA . VAL A 1 219 ? 19.798 -5.763 -20.783 1.00 93.31 219 VAL A CA 1
ATOM 1645 C C . VAL A 1 219 ? 21.220 -5.478 -20.305 1.00 93.31 219 VAL A C 1
ATOM 1647 O O . VAL A 1 219 ? 22.128 -5.387 -21.129 1.00 93.31 219 VAL A O 1
ATOM 1650 N N . THR A 1 220 ? 21.444 -5.378 -18.991 1.00 94.56 220 THR A N 1
ATOM 1651 C CA . THR A 1 220 ? 22.769 -5.025 -18.435 1.00 94.56 220 THR A CA 1
ATOM 1652 C C . THR A 1 220 ? 23.712 -6.216 -18.286 1.00 94.56 220 THR A C 1
ATOM 1654 O O . THR A 1 220 ? 24.913 -6.022 -18.103 1.00 94.56 220 THR A O 1
ATOM 1657 N N . LYS A 1 221 ? 23.182 -7.445 -18.355 1.00 96.19 221 LYS A N 1
ATOM 1658 C CA . LYS A 1 221 ? 23.880 -8.712 -18.072 1.00 96.19 221 LYS A CA 1
ATOM 1659 C C . LYS A 1 221 ? 24.344 -8.877 -16.623 1.00 96.19 221 LYS A C 1
ATOM 1661 O O . LYS A 1 221 ? 25.090 -9.811 -16.335 1.00 96.19 221 LYS A O 1
ATOM 1666 N N . MET A 1 222 ? 23.900 -8.019 -15.706 1.00 95.00 222 MET A N 1
ATOM 1667 C CA . MET A 1 222 ? 24.220 -8.153 -14.286 1.00 95.00 222 MET A CA 1
ATOM 1668 C C . MET A 1 222 ? 23.274 -9.132 -13.594 1.00 95.00 222 MET A C 1
ATOM 1670 O O . MET A 1 222 ? 22.060 -9.083 -13.795 1.00 95.00 222 MET A O 1
ATOM 1674 N N . SER A 1 223 ? 23.840 -10.013 -12.768 1.00 96.62 223 SER A N 1
ATOM 1675 C CA . SER A 1 223 ? 23.074 -10.907 -11.899 1.00 96.62 223 SER A CA 1
ATOM 1676 C C . SER A 1 223 ? 22.890 -10.268 -10.534 1.00 96.62 223 SER A C 1
ATOM 1678 O O . SER A 1 223 ? 23.875 -9.886 -9.904 1.00 96.62 223 SER A O 1
ATOM 1680 N N . ASN A 1 224 ? 21.644 -10.192 -10.079 1.00 96.69 224 ASN A N 1
ATOM 1681 C CA . ASN A 1 224 ? 21.289 -9.633 -8.783 1.00 96.69 224 ASN A CA 1
ATOM 1682 C C . ASN A 1 224 ? 20.336 -10.579 -8.051 1.00 96.69 224 ASN A C 1
ATOM 1684 O O . ASN A 1 224 ? 19.494 -11.238 -8.668 1.00 96.69 224 ASN A O 1
ATOM 1688 N N . LEU A 1 225 ? 20.457 -10.623 -6.724 1.00 97.75 225 LEU A N 1
ATOM 1689 C CA . LEU A 1 225 ? 19.466 -11.283 -5.887 1.00 97.75 225 LEU A CA 1
ATOM 1690 C C . LEU A 1 225 ? 18.176 -10.456 -5.933 1.00 97.75 225 LEU A C 1
ATOM 1692 O O . LEU A 1 225 ? 18.181 -9.274 -5.589 1.00 97.75 225 LEU A O 1
ATOM 1696 N N . VAL A 1 226 ? 17.080 -11.072 -6.367 1.00 98.44 226 VAL A N 1
ATOM 1697 C CA . VAL A 1 226 ? 15.750 -10.462 -6.292 1.00 98.44 226 VAL A CA 1
ATOM 1698 C C . VAL A 1 226 ? 15.353 -10.383 -4.809 1.00 98.44 226 VAL A C 1
ATOM 1700 O O . VAL A 1 226 ? 15.473 -11.399 -4.116 1.00 98.44 226 VAL A O 1
ATOM 1703 N N . PRO A 1 227 ? 14.916 -9.223 -4.284 1.00 97.81 227 PRO A N 1
ATOM 1704 C CA . PRO A 1 227 ? 14.551 -9.095 -2.875 1.00 97.81 227 PRO A CA 1
ATOM 1705 C C . PRO A 1 227 ? 13.329 -9.953 -2.529 1.00 97.81 227 PRO A C 1
ATOM 1707 O O . PRO A 1 227 ? 12.538 -10.302 -3.402 1.00 97.81 227 PRO A O 1
ATOM 1710 N N . GLY A 1 228 ? 13.195 -10.304 -1.250 1.00 96.38 228 GLY A N 1
ATOM 1711 C CA . GLY A 1 228 ? 12.141 -11.188 -0.749 1.00 96.38 228 GLY A CA 1
ATOM 1712 C C . GLY A 1 228 ? 12.555 -12.657 -0.616 1.00 96.38 228 GLY A C 1
ATOM 1713 O O . GLY A 1 228 ? 13.727 -12.976 -0.400 1.00 96.38 228 GLY A O 1
ATOM 1714 N N . SER A 1 229 ? 11.582 -13.572 -0.682 1.00 95.88 229 SER A N 1
ATOM 1715 C CA . SER A 1 229 ? 11.785 -15.001 -0.392 1.00 95.88 229 SER A CA 1
ATOM 1716 C C . SER A 1 229 ? 11.067 -15.939 -1.364 1.00 95.88 229 SER A C 1
ATOM 1718 O O . SER A 1 229 ? 9.879 -15.784 -1.630 1.00 95.88 229 SER A O 1
ATOM 1720 N N . ASP A 1 230 ? 11.751 -17.004 -1.795 1.00 96.62 230 ASP A N 1
ATOM 1721 C CA . ASP A 1 230 ? 11.178 -18.061 -2.643 1.00 96.62 230 ASP A CA 1
ATOM 1722 C C . ASP A 1 230 ? 10.431 -19.140 -1.840 1.00 96.62 230 ASP A C 1
ATOM 1724 O O . ASP A 1 230 ? 10.141 -20.228 -2.352 1.00 96.62 230 ASP A O 1
ATOM 1728 N N . TYR A 1 231 ? 10.147 -18.879 -0.561 1.00 97.25 231 TYR A N 1
ATOM 1729 C CA . TYR A 1 231 ? 9.547 -19.861 0.334 1.00 97.25 231 TYR A CA 1
ATOM 1730 C C . TYR A 1 231 ? 8.169 -20.330 -0.154 1.00 97.25 231 TYR A C 1
ATOM 1732 O O . TYR A 1 231 ? 7.896 -21.529 -0.102 1.00 97.25 231 TYR A O 1
ATOM 1740 N N . PHE A 1 232 ? 7.350 -19.441 -0.729 1.00 97.12 232 PHE A N 1
ATOM 1741 C CA . PHE A 1 232 ? 6.062 -19.816 -1.327 1.00 97.12 232 PHE A CA 1
ATOM 1742 C C . PHE A 1 232 ? 6.211 -20.868 -2.436 1.00 97.12 232 PHE A C 1
ATOM 1744 O O . PHE A 1 232 ? 5.460 -21.842 -2.459 1.00 97.12 232 PHE A O 1
ATOM 1751 N N . LEU A 1 233 ? 7.239 -20.762 -3.287 1.00 96.25 233 LEU A N 1
ATOM 1752 C CA . LEU A 1 233 ? 7.523 -21.776 -4.307 1.00 96.25 233 LEU A CA 1
ATOM 1753 C C . LEU A 1 233 ? 7.978 -23.093 -3.688 1.00 96.25 233 LEU A C 1
ATOM 1755 O O . LEU A 1 233 ? 7.532 -24.153 -4.118 1.00 96.25 233 LEU A O 1
ATOM 1759 N N . LYS A 1 234 ? 8.844 -23.044 -2.667 1.00 96.12 234 LYS A N 1
ATOM 1760 C CA . LYS A 1 234 ? 9.308 -24.248 -1.952 1.00 96.12 234 LYS A CA 1
ATOM 1761 C C . LYS A 1 234 ? 8.158 -24.996 -1.280 1.00 96.12 234 LYS A C 1
ATOM 1763 O O . LYS A 1 234 ? 8.202 -26.219 -1.206 1.00 96.12 234 LYS A O 1
ATOM 1768 N N . GLN A 1 235 ? 7.141 -24.270 -0.818 1.00 97.00 235 GLN A N 1
ATOM 1769 C CA . GLN A 1 235 ? 5.920 -24.843 -0.248 1.00 97.00 235 GLN A CA 1
ATOM 1770 C C . GLN A 1 235 ? 4.839 -25.147 -1.299 1.00 97.00 235 GLN A C 1
ATOM 1772 O O . GLN A 1 235 ? 3.787 -25.675 -0.943 1.00 97.00 235 GLN A O 1
ATOM 1777 N N . ASN A 1 236 ? 5.084 -24.836 -2.579 1.00 96.75 236 ASN A N 1
ATOM 1778 C CA . ASN A 1 236 ? 4.115 -24.931 -3.671 1.00 96.75 236 ASN A CA 1
ATOM 1779 C C . ASN A 1 236 ? 2.778 -24.241 -3.338 1.00 96.75 236 ASN A C 1
ATOM 1781 O O . ASN A 1 236 ? 1.704 -24.834 -3.463 1.00 96.75 236 ASN A O 1
ATOM 1785 N N . ARG A 1 237 ? 2.863 -22.998 -2.856 1.00 97.25 237 ARG A N 1
ATOM 1786 C CA . ARG A 1 237 ? 1.719 -22.179 -2.451 1.00 97.25 237 ARG A CA 1
ATOM 1787 C C . ARG A 1 237 ? 1.578 -20.942 -3.316 1.00 97.25 237 ARG A C 1
ATOM 1789 O O . ARG A 1 237 ? 2.527 -20.495 -3.956 1.00 97.25 237 ARG A O 1
ATOM 1796 N N . ASP A 1 238 ? 0.372 -20.407 -3.289 1.00 98.56 238 ASP A N 1
ATOM 1797 C CA . ASP A 1 238 ? -0.004 -19.160 -3.927 1.00 98.56 238 ASP A CA 1
ATOM 1798 C C . ASP A 1 238 ? -0.172 -18.083 -2.842 1.00 98.56 238 ASP A C 1
ATOM 1800 O O . ASP A 1 238 ? -1.111 -18.176 -2.045 1.00 98.56 238 ASP A O 1
ATOM 1804 N N . PRO A 1 239 ? 0.708 -17.067 -2.785 1.00 98.62 239 PRO A N 1
ATOM 1805 C CA . PRO A 1 239 ? 0.614 -16.005 -1.785 1.00 98.62 239 PRO A CA 1
ATOM 1806 C C . PRO A 1 239 ? -0.720 -15.244 -1.803 1.00 98.62 239 PRO A C 1
ATOM 1808 O O . PRO A 1 239 ? -1.188 -14.792 -0.756 1.00 98.62 239 PRO A O 1
ATOM 1811 N N . TYR A 1 240 ? -1.372 -15.128 -2.963 1.00 98.81 240 TYR A N 1
ATOM 1812 C CA . TYR A 1 240 ? -2.644 -14.415 -3.112 1.00 98.81 240 TYR A CA 1
ATOM 1813 C C . TYR A 1 240 ? -3.819 -15.230 -2.576 1.00 98.81 240 TYR A C 1
ATOM 1815 O O . TYR A 1 240 ? -4.744 -14.682 -1.974 1.00 98.81 240 TYR A O 1
ATOM 1823 N N . GLN A 1 241 ? -3.754 -16.553 -2.715 1.00 98.81 241 GLN A N 1
ATOM 1824 C CA . GLN A 1 241 ? -4.661 -17.469 -2.032 1.00 98.81 241 GLN A CA 1
ATOM 1825 C C . GLN A 1 241 ? -4.427 -17.466 -0.512 1.00 98.81 241 GLN A C 1
ATOM 1827 O O . GLN A 1 241 ? -5.383 -17.448 0.270 1.00 98.81 241 GLN A O 1
ATOM 1832 N N . ASP A 1 242 ? -3.163 -17.460 -0.090 1.00 98.88 242 ASP A N 1
ATOM 1833 C CA . ASP A 1 242 ? -2.761 -17.464 1.320 1.00 98.88 242 ASP A CA 1
ATOM 1834 C C . ASP A 1 242 ? -3.224 -16.208 2.054 1.00 98.88 242 ASP A C 1
ATOM 1836 O O . ASP A 1 242 ? -3.683 -16.302 3.194 1.00 98.88 242 ASP A O 1
ATOM 1840 N N . LEU A 1 243 ? -3.186 -15.053 1.386 1.00 98.88 243 LEU A N 1
ATOM 1841 C CA . LEU A 1 243 ? -3.752 -13.801 1.883 1.00 98.88 243 LEU A CA 1
ATOM 1842 C C . LEU A 1 243 ? -5.241 -13.951 2.238 1.00 98.88 243 LEU A C 1
ATOM 1844 O O . LEU A 1 243 ? -5.669 -13.541 3.319 1.00 98.88 243 LEU A O 1
ATOM 1848 N N . VAL A 1 244 ? -6.032 -14.587 1.367 1.00 98.94 244 VAL A N 1
ATOM 1849 C CA . VAL A 1 244 ? -7.474 -14.797 1.590 1.00 98.94 244 VAL A CA 1
ATOM 1850 C C . VAL A 1 244 ? -7.726 -15.810 2.708 1.00 98.94 244 VAL A C 1
ATOM 1852 O O . VAL A 1 244 ? -8.600 -15.593 3.551 1.00 98.94 244 VAL A O 1
ATOM 1855 N N . TYR A 1 245 ? -6.957 -16.901 2.768 1.00 98.88 245 TYR A N 1
ATOM 1856 C CA . TYR A 1 245 ? -7.061 -17.860 3.872 1.00 98.88 245 TYR A CA 1
ATOM 1857 C C . TYR A 1 245 ? -6.705 -17.236 5.218 1.00 98.88 245 TYR A C 1
ATOM 1859 O O . TYR A 1 245 ? -7.448 -17.415 6.184 1.00 98.88 245 TYR A O 1
ATOM 1867 N N . LEU A 1 246 ? -5.618 -16.464 5.280 1.00 98.88 246 LEU A N 1
ATOM 1868 C CA . LEU A 1 246 ? -5.239 -15.753 6.495 1.00 98.88 246 LEU A CA 1
ATOM 1869 C C . LEU A 1 246 ? -6.331 -14.767 6.905 1.00 98.88 246 LEU A C 1
ATOM 1871 O O . LEU A 1 246 ? -6.727 -14.736 8.071 1.00 98.88 246 LEU A O 1
ATOM 1875 N N . GLY A 1 247 ? -6.857 -13.996 5.949 1.00 98.88 247 GLY A N 1
ATOM 1876 C CA . GLY A 1 247 ? -7.942 -13.064 6.218 1.00 98.88 247 G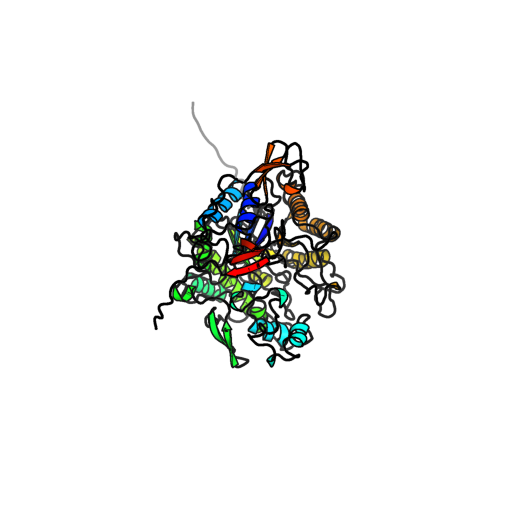LY A CA 1
ATOM 1877 C C . GLY A 1 247 ? -9.185 -13.756 6.773 1.00 98.88 247 GLY A C 1
ATOM 1878 O O . GLY A 1 247 ? -9.767 -13.284 7.749 1.00 98.88 247 GLY A O 1
ATOM 1879 N N . LYS A 1 248 ? -9.549 -14.921 6.229 1.00 98.88 248 LYS A N 1
ATOM 1880 C CA . LYS A 1 248 ? -10.646 -15.748 6.746 1.00 98.88 248 LYS A CA 1
ATOM 1881 C C . LYS A 1 248 ? -10.376 -16.223 8.173 1.00 98.88 248 LYS A C 1
ATOM 1883 O O . LYS A 1 248 ? -11.246 -16.080 9.032 1.00 98.88 248 LYS A O 1
ATOM 1888 N N . ASP A 1 249 ? -9.188 -16.753 8.443 1.00 98.88 249 ASP A N 1
ATOM 1889 C CA . ASP A 1 249 ? -8.869 -17.359 9.738 1.00 98.88 249 ASP A CA 1
ATOM 1890 C C . ASP A 1 249 ? -8.657 -16.317 10.849 1.00 98.88 249 ASP A C 1
ATOM 1892 O O . ASP A 1 249 ? -8.953 -16.600 12.015 1.00 98.88 249 ASP A O 1
ATOM 1896 N N . LEU A 1 250 ? -8.234 -15.096 10.505 1.00 98.81 250 LEU A N 1
ATOM 1897 C CA . LEU A 1 250 ? -8.235 -13.928 11.397 1.00 98.81 250 LEU A CA 1
ATOM 1898 C C . LEU A 1 250 ? -9.632 -13.308 11.572 1.00 98.81 250 LEU A C 1
ATOM 1900 O O . LEU A 1 250 ? -9.847 -12.560 12.524 1.00 98.81 250 LEU A O 1
ATOM 1904 N N . GLY A 1 251 ? -10.581 -13.627 10.687 1.00 98.69 251 GLY A N 1
ATOM 1905 C CA . GLY A 1 251 ? -11.930 -13.064 10.686 1.00 98.69 251 GLY A CA 1
ATOM 1906 C C . GLY A 1 251 ? -11.999 -11.634 10.151 1.00 98.69 251 GLY A C 1
ATOM 1907 O O . GLY A 1 251 ? -12.827 -10.867 10.629 1.00 98.69 251 GLY A O 1
ATOM 1908 N N . LEU A 1 252 ? -11.132 -11.261 9.209 1.00 98.88 252 LEU A N 1
ATOM 1909 C CA . LEU A 1 252 ? -11.076 -9.923 8.612 1.00 98.88 252 LEU A CA 1
ATOM 1910 C C . LEU A 1 252 ? -12.308 -9.609 7.752 1.00 98.88 252 LEU A C 1
ATOM 1912 O O . LEU A 1 252 ? -12.887 -10.489 7.109 1.00 98.88 252 LEU A O 1
ATOM 1916 N N . ALA A 1 253 ? -12.646 -8.323 7.675 1.00 98.69 253 ALA A N 1
ATOM 1917 C CA . ALA A 1 253 ? -13.661 -7.795 6.770 1.00 98.69 253 ALA A CA 1
ATOM 1918 C C . ALA A 1 253 ? -13.162 -7.780 5.319 1.00 98.69 253 ALA A C 1
ATOM 1920 O O . ALA A 1 253 ? -13.956 -7.939 4.389 1.00 98.69 253 ALA A O 1
ATOM 1921 N N . GLY A 1 254 ? -11.855 -7.605 5.119 1.00 98.75 254 GLY A N 1
ATOM 1922 C CA . GLY A 1 254 ? -11.260 -7.571 3.795 1.00 98.75 254 GLY A CA 1
ATOM 1923 C C . GLY A 1 254 ? -9.748 -7.726 3.774 1.00 98.75 254 GLY A C 1
ATOM 1924 O O . GLY A 1 254 ? -9.088 -7.844 4.807 1.00 98.75 254 GLY A O 1
ATOM 1925 N N . VAL A 1 255 ? -9.213 -7.717 2.563 1.00 98.88 255 VAL A N 1
ATOM 1926 C CA . VAL A 1 255 ? -7.779 -7.667 2.272 1.00 98.88 255 VAL A CA 1
ATOM 1927 C C . VAL A 1 255 ? -7.512 -6.513 1.314 1.00 98.88 255 VAL A C 1
ATOM 1929 O O . VAL A 1 255 ? -8.407 -6.089 0.580 1.00 98.88 255 VAL A O 1
ATOM 1932 N N . ASP A 1 256 ? -6.307 -5.972 1.364 1.00 98.81 256 ASP A N 1
ATOM 1933 C CA . ASP A 1 256 ? -5.885 -4.798 0.612 1.00 98.81 256 ASP A CA 1
ATOM 1934 C C . ASP A 1 256 ? -4.565 -5.098 -0.105 1.00 98.81 256 ASP A C 1
ATOM 1936 O O . ASP A 1 256 ? -3.669 -5.707 0.476 1.00 98.81 256 ASP A O 1
ATOM 1940 N N . VAL A 1 257 ? -4.465 -4.718 -1.377 1.00 98.69 257 VAL A N 1
ATOM 1941 C CA . VAL A 1 257 ? -3.233 -4.859 -2.164 1.00 98.69 257 VAL A CA 1
ATOM 1942 C C . VAL A 1 257 ? -2.619 -3.479 -2.347 1.00 98.69 257 VAL A C 1
ATOM 1944 O O . VAL A 1 257 ? -3.168 -2.656 -3.077 1.00 98.69 257 VAL A O 1
ATOM 1947 N N . ASP A 1 258 ? -1.492 -3.227 -1.697 1.00 97.88 258 ASP A N 1
ATOM 1948 C CA . ASP A 1 258 ? -0.730 -1.987 -1.811 1.00 97.88 258 ASP A CA 1
ATOM 1949 C C . ASP A 1 258 ? 0.425 -2.185 -2.805 1.00 97.88 258 ASP A C 1
ATOM 1951 O O . ASP A 1 258 ? 1.528 -2.618 -2.462 1.00 97.88 258 ASP A O 1
ATOM 1955 N N . TYR A 1 259 ? 0.111 -2.002 -4.091 1.00 95.81 259 TYR A N 1
ATOM 1956 C CA . TYR A 1 259 ? 1.025 -2.286 -5.195 1.00 95.81 259 TYR A CA 1
ATOM 1957 C C . TYR A 1 259 ? 1.810 -1.033 -5.596 1.00 95.81 259 TYR A C 1
ATOM 1959 O O . TYR A 1 259 ? 1.258 -0.119 -6.210 1.00 95.81 259 TYR A O 1
ATOM 1967 N N . GLU A 1 260 ? 3.119 -1.038 -5.331 1.00 94.12 260 GLU A N 1
ATOM 1968 C CA . GLU A 1 260 ? 4.014 0.110 -5.552 1.00 94.12 260 GLU A CA 1
ATOM 1969 C C . GLU A 1 260 ? 5.230 -0.198 -6.451 1.00 94.12 260 GLU A C 1
ATOM 1971 O O . GLU A 1 260 ? 6.251 0.483 -6.397 1.00 94.12 260 GLU A O 1
ATOM 1976 N N . GLU A 1 261 ? 5.149 -1.205 -7.330 1.00 94.81 261 GLU A N 1
ATOM 1977 C CA . GLU A 1 261 ? 6.272 -1.596 -8.205 1.00 94.81 261 GLU A CA 1
ATOM 1978 C C . GLU A 1 261 ? 6.507 -0.634 -9.386 1.00 94.81 261 GLU A C 1
ATOM 1980 O O . GLU A 1 261 ? 6.359 -0.993 -10.560 1.00 94.81 261 GLU A O 1
ATOM 1985 N N . MET A 1 262 ? 6.904 0.608 -9.097 1.00 93.12 262 MET A N 1
ATOM 1986 C CA . MET A 1 262 ? 7.227 1.625 -10.111 1.00 93.12 262 MET A CA 1
ATOM 1987 C C . MET A 1 262 ? 8.333 1.151 -11.063 1.00 93.12 262 MET A C 1
ATOM 1989 O O . MET A 1 262 ? 8.253 1.369 -12.273 1.00 93.12 262 MET A O 1
ATOM 1993 N N . TRP A 1 263 ? 9.313 0.407 -10.538 1.00 94.62 263 TRP A N 1
ATOM 1994 C CA . TRP A 1 263 ? 10.380 -0.203 -11.334 1.00 94.62 263 TRP A CA 1
ATOM 1995 C C . TRP A 1 263 ? 9.842 -1.126 -12.431 1.00 94.62 263 TRP A C 1
ATOM 1997 O O . TRP A 1 263 ? 10.417 -1.169 -13.515 1.00 94.62 263 TRP A O 1
ATOM 2007 N N . HIS A 1 264 ? 8.727 -1.828 -12.198 1.00 95.88 264 HIS A N 1
ATOM 2008 C CA . HIS A 1 264 ? 8.136 -2.713 -13.199 1.00 95.88 264 HIS A CA 1
ATOM 2009 C C . HIS A 1 264 ? 7.565 -1.895 -14.360 1.00 95.88 264 HIS A C 1
ATOM 2011 O O . HIS A 1 264 ? 7.762 -2.236 -15.527 1.00 95.88 264 HIS A O 1
ATOM 2017 N N . ALA A 1 265 ? 6.894 -0.778 -14.049 1.00 94.00 265 ALA A N 1
ATOM 2018 C CA . ALA A 1 265 ? 6.413 0.161 -15.058 1.00 94.00 265 ALA A CA 1
ATOM 2019 C C . ALA A 1 265 ? 7.554 0.768 -15.869 1.00 94.00 265 ALA A C 1
ATOM 2021 O O . ALA A 1 265 ? 7.447 0.812 -17.091 1.00 94.00 265 ALA A O 1
ATOM 2022 N N . ASP A 1 266 ? 8.641 1.186 -15.226 1.00 93.31 266 ASP A N 1
ATOM 2023 C CA . ASP A 1 266 ? 9.762 1.820 -15.919 1.00 93.31 266 ASP A CA 1
ATOM 2024 C C . ASP A 1 266 ? 10.622 0.833 -16.722 1.00 93.31 266 ASP A C 1
ATOM 2026 O O . ASP A 1 266 ? 11.117 1.195 -17.792 1.00 93.31 266 ASP A O 1
ATOM 2030 N N . TYR A 1 267 ? 10.779 -0.404 -16.242 1.00 94.62 267 TYR A N 1
ATOM 2031 C CA . TYR A 1 267 ? 11.534 -1.454 -16.932 1.00 94.62 267 TYR A CA 1
ATOM 2032 C C . TYR A 1 267 ? 10.786 -1.974 -18.166 1.00 94.62 267 TYR A C 1
ATOM 2034 O O . TYR A 1 267 ? 11.374 -2.094 -19.239 1.00 94.62 267 TYR A O 1
ATOM 2042 N N . TYR A 1 268 ? 9.475 -2.220 -18.043 1.00 94.06 268 TYR A N 1
ATOM 2043 C CA . TYR A 1 268 ? 8.640 -2.777 -19.118 1.00 94.06 268 TYR A CA 1
ATOM 2044 C C . TYR A 1 268 ? 7.824 -1.732 -19.891 1.00 94.06 268 TYR A C 1
ATOM 2046 O O . TYR A 1 268 ? 6.868 -2.075 -20.599 1.00 94.06 268 TYR A O 1
ATOM 2054 N N . LYS A 1 269 ? 8.177 -0.448 -19.777 1.00 91.88 269 LYS A N 1
ATOM 2055 C CA . LYS A 1 269 ? 7.537 0.611 -20.563 1.00 91.88 269 LYS A CA 1
ATOM 2056 C C . LYS A 1 269 ? 7.735 0.378 -22.061 1.00 91.88 269 LYS A C 1
ATOM 2058 O O . LYS A 1 269 ? 8.799 -0.033 -22.516 1.00 91.88 269 LYS A O 1
ATOM 2063 N N . ALA A 1 270 ? 6.717 0.711 -22.846 1.00 90.12 270 ALA A N 1
ATOM 2064 C CA . ALA A 1 270 ? 6.759 0.633 -24.304 1.00 90.12 270 ALA A CA 1
ATOM 2065 C C . ALA A 1 270 ? 6.534 2.011 -24.938 1.00 90.12 270 ALA A C 1
ATOM 2067 O O . ALA A 1 270 ? 5.686 2.783 -24.485 1.00 90.12 270 ALA A O 1
ATOM 2068 N N . GLY A 1 271 ? 7.301 2.323 -25.985 1.00 88.19 271 GLY A N 1
ATOM 2069 C CA . GLY A 1 271 ? 7.262 3.600 -26.704 1.00 88.19 271 GLY A CA 1
ATOM 2070 C C . GLY A 1 271 ? 8.645 4.033 -27.198 1.00 88.19 271 GLY A C 1
ATOM 2071 O O . GLY A 1 271 ? 9.622 3.302 -27.048 1.00 88.19 271 GLY A O 1
ATOM 2072 N N . ALA A 1 272 ? 8.729 5.226 -27.793 1.00 84.69 272 ALA A N 1
ATOM 2073 C CA . ALA A 1 272 ? 10.003 5.821 -28.208 1.00 84.69 272 ALA A CA 1
ATOM 2074 C C . ALA A 1 272 ? 10.927 6.054 -27.001 1.00 84.69 272 ALA A C 1
ATOM 2076 O O . ALA A 1 272 ? 10.441 6.287 -25.902 1.00 84.69 272 ALA A O 1
ATOM 2077 N N . SER A 1 273 ? 12.250 6.065 -27.185 1.00 78.31 273 SER A N 1
ATOM 2078 C CA . SER A 1 273 ? 13.217 6.280 -26.089 1.00 78.31 273 SER A CA 1
ATOM 2079 C C . SER A 1 273 ? 13.080 7.631 -25.384 1.00 78.31 273 SER A C 1
ATOM 2081 O O . SER A 1 273 ? 13.571 7.788 -24.273 1.00 78.31 273 SER A O 1
ATOM 2083 N N . THR A 1 274 ? 12.408 8.593 -26.012 1.00 79.25 274 THR A N 1
ATOM 2084 C CA . THR A 1 274 ? 12.106 9.899 -25.432 1.00 79.25 274 THR A CA 1
ATOM 2085 C C . THR A 1 274 ? 10.752 9.946 -24.739 1.00 79.25 274 THR A C 1
ATOM 2087 O O . THR A 1 274 ? 10.460 10.964 -24.152 1.00 79.25 274 THR A O 1
ATOM 2090 N N . GLY A 1 275 ? 9.905 8.916 -24.807 1.00 83.25 275 GLY A N 1
ATOM 2091 C CA . GLY A 1 275 ? 8.520 8.992 -24.335 1.00 83.25 275 GLY A CA 1
ATOM 2092 C C . GLY A 1 275 ? 7.605 9.843 -25.241 1.00 83.25 275 GLY A C 1
ATOM 2093 O O . GLY A 1 275 ? 8.036 10.306 -26.302 1.00 83.25 275 GLY A O 1
ATOM 2094 N N . PRO A 1 276 ? 6.324 10.021 -24.864 1.00 86.19 276 PRO A N 1
ATOM 2095 C CA . PRO A 1 276 ? 5.686 9.437 -23.685 1.00 86.19 276 PRO A CA 1
ATOM 2096 C C . PRO A 1 276 ? 5.397 7.934 -23.877 1.00 86.19 276 PRO A C 1
ATOM 2098 O O . PRO A 1 276 ? 5.125 7.476 -24.988 1.00 86.19 276 PRO A O 1
ATOM 2101 N N . TRP A 1 277 ? 5.451 7.161 -22.794 1.00 90.38 277 TRP A N 1
ATOM 2102 C CA . TRP A 1 277 ? 5.354 5.699 -22.797 1.00 90.38 277 TRP A CA 1
ATOM 2103 C C . TRP A 1 277 ? 4.005 5.166 -22.315 1.00 90.38 277 TRP A C 1
ATOM 2105 O O . TRP A 1 277 ? 3.223 5.856 -21.653 1.00 90.38 277 TRP A O 1
ATOM 2115 N N . THR A 1 278 ? 3.783 3.889 -22.617 1.00 90.81 278 THR A N 1
ATOM 2116 C CA . THR A 1 278 ? 2.731 3.042 -22.043 1.00 90.81 278 THR A CA 1
ATOM 2117 C C . THR A 1 278 ? 3.330 2.041 -21.055 1.00 90.81 278 THR A C 1
ATOM 2119 O O . THR A 1 278 ? 4.435 1.556 -21.288 1.00 90.81 278 THR A O 1
ATOM 2122 N N . SER A 1 279 ? 2.588 1.675 -20.012 1.00 92.12 279 SER A N 1
ATOM 2123 C CA . SER A 1 279 ? 2.983 0.725 -18.954 1.00 92.12 279 SER A CA 1
ATOM 2124 C C . SER A 1 279 ? 2.104 -0.538 -18.958 1.00 92.12 279 SER A C 1
ATOM 2126 O O . SER A 1 279 ? 1.827 -1.125 -17.915 1.00 92.12 279 SER A O 1
ATOM 2128 N N . TYR A 1 280 ? 1.633 -0.964 -20.138 1.00 94.69 280 TYR A N 1
ATOM 2129 C CA . TYR A 1 280 ? 0.628 -2.029 -20.280 1.00 94.69 280 TYR A CA 1
ATOM 2130 C C . TYR A 1 280 ? 1.013 -3.345 -19.600 1.00 94.69 280 TYR A C 1
ATOM 2132 O O . TYR A 1 280 ? 0.149 -3.982 -19.009 1.00 94.69 280 TYR A O 1
ATOM 2140 N N . GLN A 1 281 ? 2.294 -3.723 -19.612 1.00 96.44 281 GLN A N 1
ATOM 2141 C CA . GLN A 1 281 ? 2.745 -4.933 -18.917 1.00 96.44 281 GLN A CA 1
ATOM 2142 C C . GLN A 1 281 ? 2.520 -4.846 -17.402 1.00 96.44 281 GLN A C 1
ATOM 2144 O O . GLN A 1 281 ? 2.061 -5.806 -16.791 1.00 96.44 281 GLN A O 1
ATOM 2149 N N . THR A 1 282 ? 2.721 -3.674 -16.797 1.00 96.00 282 THR A N 1
ATOM 2150 C CA . THR A 1 282 ? 2.386 -3.438 -15.384 1.00 96.00 282 THR A CA 1
ATOM 2151 C C . THR A 1 282 ? 0.884 -3.485 -15.137 1.00 96.00 282 THR A C 1
ATOM 2153 O O . THR A 1 282 ? 0.465 -4.035 -14.123 1.00 96.00 282 THR A O 1
ATOM 2156 N N . VAL A 1 283 ? 0.061 -2.980 -16.068 1.00 96.75 283 VAL A N 1
ATOM 2157 C CA . VAL A 1 283 ? -1.406 -3.128 -15.989 1.00 96.75 283 VAL A CA 1
ATOM 2158 C C . VAL A 1 283 ? -1.783 -4.609 -15.940 1.00 96.75 283 VAL A C 1
ATOM 2160 O O . VAL A 1 283 ? -2.616 -5.001 -15.128 1.00 96.75 283 VAL A O 1
ATOM 2163 N N . TYR A 1 284 ? -1.174 -5.441 -16.788 1.00 98.31 284 TYR A N 1
ATOM 2164 C CA . TYR A 1 284 ? -1.467 -6.874 -16.843 1.00 98.31 284 TYR A CA 1
ATOM 2165 C C . TYR A 1 284 ? -1.001 -7.624 -15.603 1.00 98.31 284 TYR A C 1
ATOM 2167 O O . TYR A 1 284 ? -1.776 -8.422 -15.071 1.00 98.31 284 TYR A O 1
ATOM 2175 N N . LYS A 1 285 ? 0.214 -7.351 -15.113 1.00 98.00 285 LYS A N 1
ATOM 2176 C CA . LYS A 1 285 ? 0.708 -7.933 -13.860 1.00 98.00 285 LYS A CA 1
ATOM 2177 C C . LYS A 1 285 ? -0.235 -7.592 -12.708 1.00 98.00 285 LYS A C 1
ATOM 2179 O O . LYS A 1 285 ? -0.762 -8.493 -12.059 1.00 98.00 285 LYS A O 1
ATOM 2184 N N . TYR A 1 286 ? -0.537 -6.307 -12.532 1.00 97.75 286 TYR A N 1
ATOM 2185 C CA . TYR A 1 286 ? -1.443 -5.835 -11.492 1.00 97.75 286 TYR A CA 1
ATOM 2186 C C . TYR A 1 286 ? -2.847 -6.462 -11.600 1.00 97.75 286 TYR A C 1
ATOM 2188 O O . TYR A 1 286 ? -3.362 -7.025 -10.633 1.00 97.75 286 TYR A O 1
ATOM 2196 N N . ALA A 1 287 ? -3.463 -6.427 -12.787 1.00 98.44 287 ALA A N 1
ATOM 2197 C CA . ALA A 1 287 ? -4.792 -6.998 -13.000 1.00 98.44 287 ALA A CA 1
ATOM 2198 C C . ALA A 1 287 ? -4.823 -8.513 -12.740 1.00 98.44 287 ALA A C 1
ATOM 2200 O O . ALA A 1 287 ? -5.828 -9.029 -12.254 1.00 98.44 287 ALA A O 1
ATOM 2201 N N . THR A 1 288 ? -3.727 -9.224 -13.021 1.00 98.75 288 THR A N 1
ATOM 2202 C CA . THR A 1 288 ? -3.610 -10.663 -12.747 1.00 98.75 288 THR A CA 1
ATOM 2203 C C . THR A 1 288 ? -3.571 -10.926 -11.246 1.00 98.75 288 THR A C 1
ATOM 2205 O O . THR A 1 288 ? -4.347 -11.751 -10.775 1.00 98.75 288 THR A O 1
ATOM 2208 N N . ILE A 1 289 ? -2.763 -10.172 -10.490 1.00 98.81 289 ILE A N 1
ATOM 2209 C CA . ILE A 1 289 ? -2.701 -10.250 -9.020 1.00 98.81 289 ILE A CA 1
ATOM 2210 C C . ILE A 1 289 ? -4.094 -10.051 -8.418 1.00 98.81 289 ILE A C 1
ATOM 2212 O O . ILE A 1 289 ? -4.586 -10.884 -7.657 1.00 98.81 289 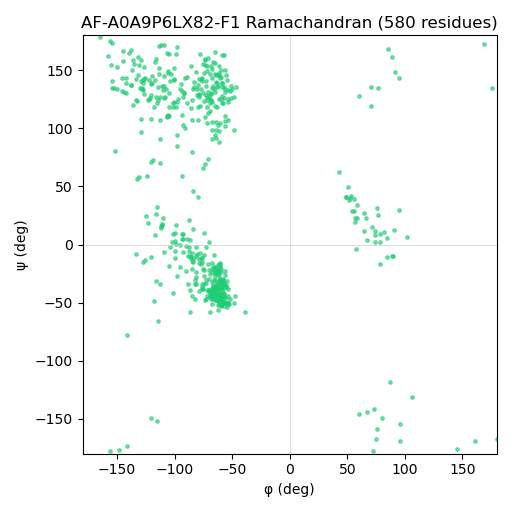ILE A O 1
ATOM 2216 N N . MET A 1 290 ? -4.782 -8.981 -8.815 1.00 98.75 290 MET A N 1
ATOM 2217 C CA . MET A 1 290 ? -6.117 -8.693 -8.291 1.00 98.75 290 MET A CA 1
ATOM 2218 C C . MET A 1 290 ? -7.150 -9.732 -8.687 1.00 98.75 290 MET A C 1
ATOM 2220 O O . MET A 1 290 ? -8.025 -10.065 -7.887 1.00 98.75 290 MET A O 1
ATOM 2224 N N . ARG A 1 291 ? -7.074 -10.244 -9.919 1.00 98.81 291 ARG A N 1
ATOM 2225 C CA . ARG A 1 291 ? -7.983 -11.292 -10.370 1.00 98.81 291 ARG A CA 1
ATOM 2226 C C . ARG A 1 291 ? -7.745 -12.593 -9.611 1.00 98.81 291 ARG A C 1
ATOM 2228 O O . ARG A 1 291 ? -8.718 -13.274 -9.301 1.00 98.81 291 ARG A O 1
ATOM 2235 N N . ASP A 1 292 ? -6.502 -12.919 -9.284 1.00 98.88 292 ASP A N 1
ATOM 2236 C CA . ASP A 1 292 ? -6.169 -14.092 -8.478 1.00 98.88 292 ASP A CA 1
ATOM 2237 C C . ASP A 1 292 ? -6.748 -13.973 -7.059 1.00 98.88 292 ASP A C 1
ATOM 2239 O O . ASP A 1 292 ? -7.480 -14.855 -6.599 1.00 98.88 292 ASP A O 1
ATOM 2243 N N . VAL A 1 293 ? -6.558 -12.820 -6.405 1.00 98.94 293 VAL A N 1
ATOM 2244 C CA . VAL A 1 293 ? -7.189 -12.536 -5.104 1.00 98.94 293 VAL A CA 1
ATOM 2245 C C . VAL A 1 293 ? -8.718 -12.611 -5.207 1.00 98.94 293 VAL A C 1
ATOM 2247 O O . VAL A 1 293 ? -9.358 -13.243 -4.367 1.00 98.94 293 VAL A O 1
ATOM 2250 N N . GLN A 1 294 ? -9.327 -12.038 -6.252 1.00 98.88 294 GLN A N 1
ATOM 2251 C CA . GLN A 1 294 ? -10.777 -12.094 -6.475 1.00 98.88 294 GLN A CA 1
ATOM 2252 C C . GLN A 1 294 ? -11.292 -13.536 -6.614 1.00 98.88 294 GLN A C 1
ATOM 2254 O O . GLN A 1 294 ? -12.292 -13.885 -5.983 1.00 98.88 294 GLN A O 1
ATOM 2259 N N . ILE A 1 295 ? -10.627 -14.371 -7.422 1.00 98.81 295 ILE A N 1
ATOM 2260 C CA . ILE A 1 295 ? -10.979 -15.789 -7.602 1.00 98.81 295 ILE A CA 1
ATOM 2261 C C . ILE A 1 295 ? -10.933 -16.508 -6.250 1.00 98.81 295 ILE A C 1
ATOM 2263 O O . ILE A 1 295 ? -11.860 -17.241 -5.896 1.00 98.81 295 ILE A O 1
ATOM 2267 N N . ASN A 1 296 ? -9.885 -16.258 -5.465 1.00 98.88 296 ASN A N 1
ATOM 2268 C CA . ASN A 1 296 ? -9.722 -16.861 -4.149 1.00 98.88 296 ASN A CA 1
ATOM 2269 C C . ASN A 1 296 ? -10.771 -16.368 -3.141 1.00 98.88 296 ASN A C 1
ATOM 2271 O O . ASN A 1 296 ? -11.336 -17.188 -2.420 1.00 98.88 296 ASN A O 1
ATOM 2275 N N . ILE A 1 297 ? -11.122 -15.077 -3.130 1.00 98.94 297 ILE A N 1
ATOM 2276 C CA . ILE A 1 297 ? -12.228 -14.540 -2.315 1.00 98.94 297 ILE A CA 1
ATOM 2277 C C . ILE A 1 297 ? -13.532 -15.268 -2.642 1.00 98.94 297 ILE A C 1
ATOM 2279 O O . ILE A 1 297 ? -14.195 -15.781 -1.741 1.00 98.94 297 ILE A O 1
ATOM 2283 N N . GLN A 1 298 ? -13.876 -15.378 -3.927 1.00 98.69 298 GLN A N 1
ATOM 2284 C CA . GLN A 1 298 ? -15.105 -16.039 -4.375 1.00 98.69 298 GLN A CA 1
ATOM 2285 C C . GLN A 1 298 ? -15.166 -17.519 -3.973 1.00 98.69 298 GLN A C 1
ATOM 2287 O O . GLN A 1 298 ? -16.256 -18.038 -3.740 1.00 98.69 298 GLN A O 1
ATOM 2292 N N . ALA A 1 299 ? -14.021 -18.197 -3.876 1.00 98.69 299 ALA A N 1
ATOM 2293 C CA . ALA A 1 299 ? -13.952 -19.605 -3.499 1.00 98.69 299 ALA A CA 1
ATOM 2294 C C . ALA A 1 299 ? -13.902 -19.836 -1.976 1.00 98.69 299 ALA A C 1
ATOM 2296 O O . ALA A 1 299 ? -14.496 -20.791 -1.474 1.00 98.69 299 ALA A O 1
ATOM 2297 N N . ILE A 1 300 ? -13.178 -18.995 -1.233 1.00 98.75 300 ILE A N 1
ATOM 2298 C CA . ILE A 1 300 ? -12.783 -19.262 0.161 1.00 98.75 300 ILE A CA 1
ATOM 2299 C C . ILE A 1 300 ? -13.655 -18.506 1.164 1.00 98.75 300 ILE A C 1
ATOM 2301 O O . ILE A 1 300 ? -14.014 -19.072 2.207 1.00 98.75 300 ILE A O 1
ATOM 2305 N N . GLN A 1 301 ? -13.956 -17.238 0.869 1.00 98.44 301 GLN A N 1
ATOM 2306 C CA . GLN A 1 301 ? -14.740 -16.345 1.721 1.00 98.44 301 GLN A CA 1
ATOM 2307 C C . GLN A 1 301 ? -15.481 -15.296 0.868 1.00 98.44 301 GLN A C 1
ATOM 2309 O O . GLN A 1 301 ? -15.035 -14.152 0.777 1.00 98.44 301 GLN A O 1
ATOM 2314 N N . PRO A 1 302 ? -16.634 -15.646 0.261 1.00 98.50 302 PRO A N 1
ATOM 2315 C CA . PRO A 1 302 ? -17.311 -14.796 -0.727 1.00 98.50 302 PRO A CA 1
ATOM 2316 C C . PRO A 1 302 ? -17.738 -13.411 -0.224 1.00 98.50 302 PRO A C 1
ATOM 2318 O O . PRO A 1 302 ? -17.961 -12.511 -1.028 1.00 98.50 302 PRO A O 1
ATOM 2321 N N . SER A 1 303 ? -17.874 -13.229 1.092 1.00 97.38 303 SER A N 1
ATOM 2322 C CA . SER A 1 303 ? -18.215 -11.943 1.711 1.00 97.38 303 SER A CA 1
ATOM 2323 C C . SER A 1 303 ? -17.008 -11.033 1.964 1.00 97.38 303 SER A C 1
ATOM 2325 O O . SER A 1 303 ? -17.198 -9.907 2.415 1.00 97.38 303 SER A O 1
ATOM 2327 N N . MET A 1 304 ? -15.778 -11.513 1.750 1.00 98.75 304 MET A N 1
ATOM 2328 C CA . MET A 1 304 ? -14.564 -10.735 2.000 1.00 98.75 304 MET A CA 1
ATOM 2329 C C . MET A 1 304 ? -14.461 -9.574 1.013 1.00 98.75 304 MET A C 1
ATOM 2331 O O . MET A 1 304 ? -14.668 -9.741 -0.191 1.00 98.75 304 MET A O 1
ATOM 2335 N N . LYS A 1 305 ? -14.130 -8.392 1.525 1.00 98.69 305 LYS A N 1
ATOM 2336 C CA . LYS A 1 305 ? -13.890 -7.205 0.708 1.00 98.69 305 LYS A CA 1
ATOM 2337 C C . LYS A 1 305 ? -12.476 -7.204 0.132 1.00 98.69 305 LYS A C 1
ATOM 2339 O O . LYS A 1 305 ? -11.545 -7.677 0.779 1.00 98.69 305 LYS A O 1
ATOM 2344 N N . LEU A 1 306 ? -12.320 -6.627 -1.054 1.00 98.75 306 LEU A N 1
ATOM 2345 C CA . LEU A 1 306 ? -11.026 -6.399 -1.691 1.00 98.75 306 LEU A CA 1
ATOM 2346 C C . LEU A 1 306 ? -10.808 -4.901 -1.867 1.00 98.75 306 LEU A C 1
ATOM 2348 O O . LEU A 1 306 ? -11.597 -4.232 -2.535 1.00 98.75 306 LEU A O 1
ATOM 2352 N N . GLY A 1 307 ? -9.770 -4.381 -1.223 1.00 98.06 307 GLY A N 1
ATOM 2353 C CA . GLY A 1 307 ? -9.290 -3.014 -1.374 1.00 98.06 307 GLY A CA 1
ATOM 2354 C C . GLY A 1 307 ? -7.959 -2.972 -2.107 1.00 98.06 307 GLY A C 1
ATOM 2355 O O . GLY A 1 307 ? -7.335 -4.003 -2.374 1.00 98.06 307 GLY A O 1
ATOM 2356 N N . THR A 1 308 ? -7.536 -1.765 -2.448 1.00 97.88 308 THR A N 1
ATOM 2357 C CA . THR A 1 308 ? -6.185 -1.536 -2.945 1.00 97.88 308 THR A CA 1
ATOM 2358 C C . THR A 1 308 ? -5.736 -0.109 -2.680 1.00 97.88 308 THR A C 1
ATOM 2360 O O . THR A 1 308 ? -6.533 0.822 -2.847 1.00 97.88 308 THR A O 1
ATOM 2363 N N . ALA A 1 309 ? -4.468 0.073 -2.313 1.00 96.75 309 ALA A N 1
ATOM 2364 C CA . ALA A 1 309 ? -3.831 1.378 -2.362 1.00 96.75 309 ALA A CA 1
ATOM 2365 C C . ALA A 1 309 ? -3.419 1.690 -3.809 1.00 96.75 309 ALA A C 1
ATOM 2367 O O . ALA A 1 309 ? -2.817 0.877 -4.511 1.00 96.75 309 ALA A O 1
ATOM 2368 N N . ALA A 1 310 ? -3.807 2.868 -4.285 1.00 95.69 310 ALA A N 1
ATOM 2369 C CA . ALA A 1 310 ? -3.705 3.269 -5.678 1.00 95.69 310 ALA A CA 1
ATOM 2370 C C . ALA A 1 310 ? -2.839 4.522 -5.825 1.00 95.69 310 ALA A C 1
ATOM 2372 O O . ALA A 1 310 ? -2.987 5.480 -5.080 1.00 95.69 310 ALA A O 1
ATOM 2373 N N . SER A 1 311 ? -1.972 4.574 -6.831 1.00 94.25 311 SER A N 1
ATOM 2374 C CA . SER A 1 311 ? -1.198 5.780 -7.144 1.00 94.25 311 SER A CA 1
ATOM 2375 C C . SER A 1 311 ? -2.083 6.995 -7.475 1.00 94.25 311 SER A C 1
ATOM 2377 O O . SER A 1 311 ? -3.093 6.880 -8.177 1.00 94.25 311 SER A O 1
ATOM 2379 N N . ALA A 1 312 ? -1.661 8.200 -7.076 1.00 94.06 312 ALA A N 1
ATOM 2380 C CA . ALA A 1 312 ? -2.352 9.450 -7.422 1.00 94.06 312 ALA A CA 1
ATOM 2381 C C . ALA A 1 312 ? -2.605 9.597 -8.935 1.00 94.06 312 ALA A C 1
ATOM 2383 O O . ALA A 1 312 ? -3.716 9.879 -9.382 1.00 94.06 312 ALA A O 1
ATOM 2384 N N . ALA A 1 313 ? -1.582 9.327 -9.746 1.00 92.31 313 ALA A N 1
ATOM 2385 C CA . ALA A 1 313 ? -1.640 9.478 -11.196 1.00 92.31 313 ALA A CA 1
ATOM 2386 C C . ALA A 1 313 ? -2.369 8.336 -11.928 1.00 92.31 313 ALA A C 1
ATOM 2388 O O . ALA A 1 313 ? -2.567 8.414 -13.144 1.00 92.31 313 ALA A O 1
ATOM 2389 N N . GLY A 1 314 ? -2.748 7.251 -11.253 1.00 93.94 314 GLY A N 1
ATOM 2390 C CA . GLY A 1 314 ? -3.197 6.048 -11.949 1.00 93.94 314 GLY A CA 1
ATOM 2391 C C . GLY A 1 314 ? -4.565 6.162 -12.639 1.00 93.94 314 GLY A C 1
ATOM 2392 O O . GLY A 1 314 ? -4.841 5.373 -13.542 1.00 93.94 314 GLY A O 1
ATOM 2393 N N . GLY A 1 315 ? -5.377 7.170 -12.297 1.00 94.31 315 GLY A N 1
ATOM 2394 C CA . GLY A 1 315 ? -6.643 7.501 -12.970 1.00 94.31 315 GLY A CA 1
ATOM 2395 C C . GLY A 1 315 ? -6.490 8.316 -14.263 1.00 94.31 315 GLY A C 1
ATOM 2396 O O . GLY A 1 315 ? -7.461 8.501 -14.998 1.00 94.31 315 GLY A O 1
ATOM 2397 N N . LEU A 1 316 ? -5.285 8.798 -14.582 1.00 92.75 316 LEU A N 1
ATOM 2398 C CA . LEU A 1 316 ? -5.039 9.564 -15.805 1.00 92.75 316 LEU A CA 1
ATOM 2399 C C . LEU A 1 316 ? -5.076 8.660 -17.039 1.00 92.75 316 LEU A C 1
ATOM 2401 O O . LEU A 1 316 ? -4.455 7.604 -17.062 1.00 92.75 316 LEU A O 1
ATOM 2405 N N . SER A 1 317 ? -5.726 9.116 -18.108 1.00 90.56 317 SER A N 1
ATOM 2406 C CA . SER A 1 317 ? -5.815 8.380 -19.377 1.00 90.56 317 SER A CA 1
ATOM 2407 C C . SER A 1 317 ? -4.635 8.614 -20.324 1.00 90.56 317 SER A C 1
ATOM 2409 O O . SER A 1 317 ? -4.504 7.933 -21.341 1.00 90.56 317 SER A O 1
ATOM 2411 N N . THR A 1 318 ? -3.789 9.602 -20.025 1.00 87.31 318 THR A N 1
ATOM 2412 C CA . THR A 1 318 ? -2.709 10.038 -20.912 1.00 87.31 318 THR A CA 1
ATOM 2413 C C . THR A 1 318 ? -1.440 9.211 -20.735 1.00 87.31 318 THR A C 1
ATOM 2415 O O . THR A 1 318 ? -1.148 8.686 -19.656 1.00 87.31 318 THR A O 1
ATOM 2418 N N . ASN A 1 319 ? -0.643 9.139 -21.803 1.00 80.31 319 ASN A N 1
ATOM 2419 C CA . ASN A 1 319 ? 0.710 8.598 -21.729 1.00 80.31 319 ASN A CA 1
ATOM 2420 C C . ASN A 1 319 ? 1.602 9.487 -20.845 1.00 80.31 319 ASN A C 1
ATOM 2422 O O . ASN A 1 319 ? 1.252 10.612 -20.462 1.00 80.31 319 ASN A O 1
ATOM 2426 N N . TRP A 1 320 ? 2.754 8.950 -20.468 1.00 69.44 320 TRP A N 1
ATOM 2427 C CA . TRP A 1 320 ? 3.537 9.475 -19.359 1.00 69.44 320 TRP A CA 1
ATOM 2428 C C . TRP A 1 320 ? 5.052 9.366 -19.573 1.00 69.44 320 TRP A C 1
ATOM 2430 O O . TRP A 1 320 ? 5.500 8.678 -20.479 1.00 69.44 320 TRP A O 1
ATOM 2440 N N . TRP A 1 321 ? 5.820 10.064 -18.739 1.00 71.88 321 TRP A N 1
ATOM 2441 C CA . TRP A 1 321 ? 7.265 10.251 -18.772 1.00 71.88 321 TRP A CA 1
ATOM 2442 C C . TRP A 1 321 ? 8.018 9.553 -17.608 1.00 71.88 321 TRP A C 1
ATOM 2444 O O . TRP A 1 321 ? 9.180 9.869 -17.389 1.00 71.88 321 TRP A O 1
ATOM 2454 N N . GLY A 1 322 ? 7.406 8.589 -16.902 1.00 71.69 322 GLY A N 1
ATOM 2455 C CA . GLY A 1 322 ? 8.073 7.782 -15.855 1.00 71.69 322 GLY A CA 1
ATOM 2456 C C . GLY A 1 322 ? 8.044 8.354 -14.427 1.00 71.69 322 GLY A C 1
ATOM 2457 O O . GLY A 1 322 ? 7.732 9.535 -14.258 1.00 71.69 322 GLY A O 1
ATOM 2458 N N . GLY A 1 323 ? 8.286 7.506 -13.402 1.00 67.44 323 GLY A N 1
ATOM 2459 C CA . GLY A 1 323 ? 8.386 7.897 -11.968 1.00 67.44 323 GLY A CA 1
ATOM 2460 C C . GLY A 1 323 ? 7.155 7.800 -11.016 1.00 67.44 323 GLY A C 1
ATOM 2461 O O . GLY A 1 323 ? 7.033 8.628 -10.126 1.00 67.44 323 GLY A O 1
ATOM 2462 N N . ASN A 1 324 ? 6.212 6.873 -11.224 1.00 75.50 324 ASN A N 1
ATOM 2463 C CA . ASN A 1 324 ? 4.950 6.583 -10.508 1.00 75.50 324 ASN A CA 1
ATOM 2464 C C . ASN A 1 324 ? 4.214 5.381 -11.173 1.00 75.50 324 ASN A C 1
ATOM 2466 O O . ASN A 1 324 ? 4.776 4.639 -11.973 1.00 75.50 324 ASN A O 1
ATOM 2470 N N . LEU A 1 325 ? 2.954 5.121 -10.842 1.00 89.31 325 LEU A N 1
ATOM 2471 C CA . LEU A 1 325 ? 2.133 4.155 -11.574 1.00 89.31 325 LEU A CA 1
ATOM 2472 C C . LEU A 1 325 ? 1.018 4.925 -12.296 1.00 89.31 325 LEU A C 1
ATOM 2474 O O . LEU A 1 325 ? -0.134 4.894 -11.875 1.00 89.31 325 LEU A O 1
ATOM 2478 N N . LYS A 1 326 ? 1.329 5.709 -13.332 1.00 90.44 326 LYS A N 1
ATOM 2479 C CA . LYS A 1 326 ? 0.298 6.450 -14.085 1.00 90.44 326 LYS A CA 1
ATOM 2480 C C . LYS A 1 326 ? -0.511 5.472 -14.918 1.00 90.44 326 LYS A C 1
ATOM 2482 O O . LYS A 1 326 ? 0.028 4.465 -15.362 1.00 90.44 326 LYS A O 1
ATOM 2487 N N . ASN A 1 327 ? -1.783 5.798 -15.142 1.00 91.88 327 ASN A N 1
ATOM 2488 C CA . ASN A 1 327 ? -2.748 5.102 -16.003 1.00 91.88 327 ASN A CA 1
ATOM 2489 C C . ASN A 1 327 ? -3.039 3.610 -15.724 1.00 91.88 327 ASN A C 1
ATOM 2491 O O . ASN A 1 327 ? -3.950 3.063 -16.347 1.00 91.88 327 ASN A O 1
ATOM 2495 N N . ILE A 1 328 ? -2.356 2.965 -14.772 1.00 93.56 328 ILE A N 1
ATOM 2496 C CA . ILE A 1 328 ? -2.625 1.581 -14.323 1.00 93.56 328 ILE A CA 1
ATOM 2497 C C . ILE A 1 328 ? -4.106 1.362 -14.034 1.00 93.56 328 ILE A C 1
ATOM 2499 O O . ILE A 1 328 ? -4.702 0.421 -14.558 1.00 93.56 328 ILE A O 1
ATOM 2503 N N . TRP A 1 329 ? -4.719 2.240 -13.243 1.00 95.00 329 TRP A N 1
ATOM 2504 C CA . TRP A 1 329 ? -6.114 2.093 -12.833 1.00 95.00 329 TRP A CA 1
ATOM 2505 C C . TRP A 1 329 ? -7.077 2.441 -13.943 1.00 95.00 329 TRP A C 1
ATOM 2507 O O . TRP A 1 329 ? -8.073 1.745 -14.116 1.00 95.00 329 TRP A O 1
ATOM 2517 N N . TYR A 1 330 ? -6.751 3.465 -14.729 1.00 96.44 330 TYR A N 1
ATOM 2518 C CA . TYR A 1 330 ? -7.501 3.806 -15.928 1.00 96.44 330 TYR A CA 1
ATOM 2519 C C . TYR A 1 330 ? -7.595 2.608 -16.883 1.00 96.44 330 TYR A C 1
ATOM 2521 O O . TYR A 1 330 ? -8.692 2.230 -17.294 1.00 96.44 330 TYR A O 1
ATOM 2529 N N . PHE A 1 331 ? -6.469 1.961 -17.206 1.00 96.38 331 PHE A N 1
ATOM 2530 C CA . PHE A 1 331 ? -6.470 0.796 -18.092 1.00 96.38 331 PHE A CA 1
ATOM 2531 C C . PHE A 1 331 ? -7.040 -0.456 -17.423 1.00 96.38 331 PHE A C 1
ATOM 2533 O O . PHE A 1 331 ? -7.730 -1.220 -18.093 1.00 96.38 331 PHE A O 1
ATOM 2540 N N . THR A 1 332 ? -6.854 -0.631 -16.111 1.00 96.75 332 THR A N 1
ATOM 2541 C CA . THR A 1 332 ? -7.510 -1.717 -15.366 1.00 96.75 332 THR A CA 1
ATOM 2542 C C . THR A 1 332 ? -9.030 -1.585 -15.442 1.00 96.75 332 THR A C 1
ATOM 2544 O O . THR A 1 332 ? -9.706 -2.547 -15.786 1.00 96.75 332 THR A O 1
ATOM 2547 N N . TYR A 1 333 ? -9.577 -0.390 -15.214 1.00 97.12 333 TYR A N 1
ATOM 2548 C CA . TYR A 1 333 ? -11.007 -0.121 -15.366 1.00 97.12 333 TYR A CA 1
ATOM 2549 C C . TYR A 1 333 ? -11.479 -0.302 -16.811 1.00 97.12 333 TYR A C 1
ATOM 2551 O O . TYR A 1 333 ? -12.508 -0.926 -17.059 1.00 97.12 333 TYR A O 1
ATOM 2559 N N . LYS A 1 334 ? -10.715 0.215 -17.777 1.00 96.50 334 LYS A N 1
ATOM 2560 C CA . LYS A 1 334 ? -11.070 0.166 -19.198 1.00 96.50 334 LYS A CA 1
ATOM 2561 C C . LYS A 1 334 ? -11.108 -1.257 -19.757 1.00 96.50 334 LYS A C 1
ATOM 2563 O O . LYS A 1 334 ? -11.969 -1.550 -20.582 1.00 96.50 334 LYS A O 1
ATOM 2568 N N . TRP A 1 335 ? -10.163 -2.110 -19.371 1.00 97.62 335 TRP A N 1
ATOM 2569 C CA . TRP A 1 335 ? -10.012 -3.461 -19.928 1.00 97.62 335 TRP A CA 1
ATOM 2570 C C . TRP A 1 335 ? -10.647 -4.550 -19.064 1.00 97.62 335 TRP A C 1
ATOM 2572 O O . TRP A 1 335 ? -11.078 -5.571 -19.593 1.00 97.62 335 TRP A O 1
ATOM 2582 N N . TYR A 1 336 ? -10.741 -4.319 -17.754 1.00 97.88 336 TYR A N 1
ATOM 2583 C CA . TYR A 1 336 ? -11.246 -5.270 -16.762 1.00 97.88 336 TYR A CA 1
ATOM 2584 C C . TYR A 1 336 ? -12.293 -4.596 -15.849 1.00 97.88 336 TYR A C 1
ATOM 2586 O O . TYR A 1 336 ? -12.111 -4.528 -14.628 1.00 97.88 336 TYR A O 1
ATOM 2594 N N . PRO A 1 337 ? -13.390 -4.043 -16.405 1.00 96.75 337 PRO A N 1
ATOM 2595 C CA . PRO A 1 337 ? -14.342 -3.243 -15.635 1.00 96.75 337 PRO A CA 1
ATOM 2596 C C . PRO A 1 337 ? -15.047 -4.033 -14.526 1.00 96.75 337 PRO A C 1
ATOM 2598 O O . PRO A 1 337 ? -15.369 -3.455 -13.490 1.00 96.75 337 PRO A O 1
ATOM 2601 N N . ASP A 1 338 ? -15.295 -5.334 -14.695 1.00 97.00 338 ASP A N 1
ATOM 2602 C CA . ASP A 1 338 ? -15.844 -6.204 -13.644 1.00 97.00 338 ASP A CA 1
ATOM 2603 C C . ASP A 1 338 ? -14.867 -6.363 -12.473 1.00 97.00 338 ASP A C 1
ATOM 2605 O O . ASP A 1 338 ? -15.289 -6.277 -11.319 1.00 97.00 338 ASP A O 1
ATOM 2609 N N . LEU A 1 339 ? -13.569 -6.516 -12.755 1.00 97.94 339 LEU A N 1
ATOM 2610 C CA . LEU A 1 339 ? -12.525 -6.571 -11.732 1.00 97.94 339 LEU A CA 1
ATOM 2611 C C . LEU A 1 339 ? -12.427 -5.245 -10.971 1.00 97.94 339 LEU A C 1
ATOM 2613 O O . LEU A 1 339 ? -12.460 -5.241 -9.743 1.00 97.94 339 LEU A O 1
ATOM 2617 N N . TYR A 1 340 ? -12.383 -4.113 -11.681 1.00 97.44 340 TYR A N 1
ATOM 2618 C CA . TYR A 1 340 ? -12.365 -2.797 -11.034 1.00 97.44 340 TYR A CA 1
ATOM 2619 C C . TYR A 1 340 ? -13.619 -2.572 -10.179 1.00 97.44 340 TYR A C 1
ATOM 2621 O O . TYR A 1 340 ? -13.530 -2.141 -9.031 1.00 97.44 340 TYR A O 1
ATOM 2629 N N . ASN A 1 341 ? -14.803 -2.888 -10.713 1.00 96.50 341 ASN A N 1
ATOM 2630 C CA . ASN A 1 341 ? -16.057 -2.704 -9.986 1.00 96.50 341 ASN A CA 1
ATOM 2631 C C . ASN A 1 341 ? -16.163 -3.617 -8.760 1.00 96.50 341 ASN A C 1
ATOM 2633 O O . ASN A 1 341 ? -16.769 -3.196 -7.783 1.00 96.50 341 ASN A O 1
ATOM 2637 N N . PHE A 1 342 ? -15.562 -4.810 -8.771 1.00 97.31 342 PHE A N 1
ATOM 2638 C CA . PHE A 1 342 ? -15.500 -5.680 -7.592 1.00 97.31 342 PHE A CA 1
ATOM 2639 C C . PHE A 1 342 ? -14.748 -5.027 -6.421 1.00 97.31 342 PHE A C 1
ATOM 2641 O O . PHE A 1 342 ? -15.151 -5.180 -5.271 1.00 97.31 342 PHE A O 1
ATOM 2648 N N . VAL A 1 343 ? -13.688 -4.271 -6.722 1.00 97.38 343 VAL A N 1
ATOM 2649 C CA . VAL A 1 343 ? -12.890 -3.529 -5.731 1.00 97.38 343 VAL A CA 1
ATOM 2650 C C . VAL A 1 343 ? -13.586 -2.232 -5.312 1.00 97.38 343 VAL A C 1
ATOM 2652 O O . VAL A 1 343 ? -13.558 -1.856 -4.142 1.00 97.38 343 VAL A O 1
ATOM 2655 N N . ALA A 1 344 ? -14.206 -1.531 -6.263 1.00 95.12 344 ALA A N 1
ATOM 2656 C CA . ALA A 1 344 ? -14.677 -0.160 -6.076 1.00 95.12 344 ALA A CA 1
ATOM 2657 C C . ALA A 1 344 ? -16.157 -0.022 -5.676 1.00 95.12 344 ALA A C 1
ATOM 2659 O O . ALA A 1 344 ? -16.561 1.062 -5.249 1.00 95.12 344 ALA A O 1
ATOM 2660 N N . LYS A 1 345 ? -16.993 -1.049 -5.899 1.00 91.44 345 LYS A N 1
ATOM 2661 C CA . LYS A 1 345 ? -18.458 -0.977 -5.745 1.00 91.44 345 LYS A CA 1
ATOM 2662 C C . LYS A 1 345 ? -19.058 -2.286 -5.220 1.00 91.44 345 LYS A C 1
ATOM 2664 O O . LYS A 1 345 ? -18.510 -3.370 -5.382 1.00 91.44 345 LYS A O 1
ATOM 2669 N N . GLY A 1 346 ? -20.244 -2.186 -4.622 1.00 90.81 346 GLY A N 1
ATOM 2670 C CA . GLY A 1 346 ? -21.002 -3.344 -4.144 1.00 90.81 346 GLY A CA 1
ATOM 2671 C C . GLY A 1 346 ? -20.455 -3.964 -2.853 1.00 90.81 346 GLY A C 1
ATOM 2672 O O . GLY A 1 346 ? -19.636 -3.377 -2.149 1.00 90.81 346 GLY A O 1
ATOM 2673 N N . ALA A 1 347 ? -20.945 -5.160 -2.521 1.00 93.31 347 ALA A N 1
ATOM 2674 C CA . ALA A 1 347 ? -20.725 -5.784 -1.213 1.00 93.31 347 ALA A CA 1
ATOM 2675 C C . ALA A 1 347 ? -19.253 -6.134 -0.921 1.00 93.31 347 ALA A C 1
ATOM 2677 O O . ALA A 1 347 ? -18.838 -6.085 0.236 1.00 93.31 347 ALA A O 1
ATOM 2678 N N . ASN A 1 348 ? -18.463 -6.440 -1.956 1.00 96.38 348 ASN A N 1
ATOM 2679 C CA . ASN A 1 348 ? -17.038 -6.763 -1.840 1.00 96.38 348 ASN A CA 1
ATOM 2680 C C . ASN A 1 348 ? -16.120 -5.530 -1.931 1.00 96.38 348 ASN A C 1
ATOM 2682 O O . ASN A 1 348 ? -14.901 -5.681 -1.893 1.00 96.38 348 ASN A O 1
ATOM 2686 N N . SER A 1 349 ? -16.674 -4.317 -2.012 1.00 96.06 349 SER A N 1
ATOM 2687 C CA . SER A 1 349 ? -15.876 -3.102 -2.167 1.00 96.06 349 SER A CA 1
ATOM 2688 C C . SER A 1 349 ? -15.031 -2.802 -0.927 1.00 96.06 349 SER A C 1
ATOM 2690 O O . SER A 1 349 ? -15.535 -2.302 0.086 1.00 96.06 349 SER A O 1
ATOM 2692 N N . GLY A 1 350 ? -13.724 -3.043 -1.024 1.00 96.06 350 GLY A N 1
ATOM 2693 C CA . GLY A 1 350 ? -12.712 -2.504 -0.112 1.00 96.06 350 GLY A CA 1
ATOM 2694 C C . GLY A 1 350 ? -12.208 -1.120 -0.531 1.00 96.06 350 GLY A C 1
ATOM 2695 O O . GLY A 1 350 ? -11.581 -0.432 0.271 1.00 96.06 350 GLY A O 1
ATOM 2696 N N . GLY A 1 351 ? -12.567 -0.665 -1.731 1.00 95.44 351 GLY A N 1
ATOM 2697 C CA . GLY A 1 351 ? -12.263 0.663 -2.247 1.00 95.44 351 GLY A CA 1
ATOM 2698 C C . GLY A 1 351 ? -10.951 0.726 -3.025 1.00 95.44 351 GLY A C 1
ATOM 2699 O O . GLY A 1 351 ? -9.994 0.013 -2.735 1.00 95.44 351 GLY A O 1
ATOM 2700 N N . VAL A 1 352 ? -10.927 1.623 -4.011 1.00 97.06 352 VAL A N 1
ATOM 2701 C CA . VAL A 1 352 ? -9.703 2.073 -4.684 1.00 97.06 352 VAL A CA 1
ATOM 2702 C C . VAL A 1 352 ? -9.203 3.289 -3.913 1.00 97.06 352 VAL A C 1
ATOM 2704 O O . VAL A 1 352 ? -9.779 4.374 -4.013 1.00 97.06 352 VAL A O 1
ATOM 2707 N N . ASN A 1 353 ? -8.204 3.076 -3.064 1.00 97.19 353 ASN A N 1
ATOM 2708 C CA . ASN A 1 353 ? -7.754 4.006 -2.033 1.00 97.19 353 ASN A CA 1
ATOM 2709 C C . ASN A 1 353 ? -6.539 4.781 -2.555 1.00 97.19 353 ASN A C 1
ATOM 2711 O O . ASN A 1 353 ? -5.410 4.310 -2.499 1.00 97.19 353 ASN A O 1
ATOM 2715 N N . VAL A 1 354 ? -6.775 5.961 -3.128 1.00 97.44 354 VAL A N 1
ATOM 2716 C CA . VAL A 1 354 ? -5.756 6.703 -3.873 1.00 97.44 354 VAL A CA 1
ATOM 2717 C C . VAL A 1 354 ? -4.818 7.448 -2.929 1.00 97.44 354 VAL A C 1
ATOM 2719 O O . VAL A 1 354 ? -5.242 8.356 -2.223 1.00 97.44 354 VAL A O 1
ATOM 2722 N N . MET A 1 355 ? -3.533 7.115 -2.962 1.00 96.81 355 MET A N 1
ATOM 2723 C CA . MET A 1 355 ? -2.445 7.772 -2.241 1.00 96.81 355 MET A CA 1
ATOM 2724 C C . MET A 1 355 ? -2.169 9.156 -2.843 1.00 96.81 355 MET A C 1
ATOM 2726 O O . MET A 1 355 ? -1.219 9.362 -3.591 1.00 96.81 355 MET A O 1
ATOM 2730 N N . THR A 1 356 ? -3.064 10.112 -2.582 1.00 95.56 356 THR A N 1
ATOM 2731 C CA . THR A 1 356 ? -2.972 11.512 -3.031 1.00 95.56 356 THR A CA 1
ATOM 2732 C C . THR A 1 356 ? -2.103 12.361 -2.101 1.00 95.56 356 THR A C 1
ATOM 2734 O O . THR A 1 356 ? -2.479 13.459 -1.696 1.00 95.56 356 THR A O 1
ATOM 2737 N N . TYR A 1 357 ? -0.949 11.825 -1.737 1.00 95.06 357 TYR A N 1
ATOM 2738 C CA . TYR A 1 357 ? 0.072 12.435 -0.891 1.00 95.06 357 TYR A CA 1
ATOM 2739 C C . TYR A 1 357 ? 1.452 12.068 -1.441 1.00 95.06 357 TYR A C 1
ATOM 2741 O O . TYR A 1 357 ? 1.520 11.551 -2.557 1.00 95.06 357 TYR A O 1
ATOM 2749 N N . ASP A 1 358 ? 2.533 12.416 -0.731 1.00 92.81 358 ASP A N 1
ATOM 2750 C CA . ASP A 1 358 ? 3.891 12.306 -1.278 1.00 92.81 358 ASP A CA 1
ATOM 2751 C C . ASP A 1 358 ? 4.019 13.022 -2.637 1.00 92.81 358 ASP A C 1
ATOM 2753 O O . ASP A 1 358 ? 4.609 12.545 -3.605 1.00 92.81 358 ASP A O 1
ATOM 2757 N N . LEU A 1 359 ? 3.396 14.202 -2.707 1.00 94.19 359 LEU A N 1
ATOM 2758 C CA . LEU A 1 359 ? 3.361 15.069 -3.878 1.00 94.19 359 LEU A CA 1
ATOM 2759 C C . LEU A 1 359 ? 4.374 16.202 -3.726 1.00 94.19 359 LEU A C 1
ATOM 2761 O O . LEU A 1 359 ? 4.649 16.682 -2.625 1.00 94.19 359 LEU A O 1
ATOM 2765 N N . SER A 1 360 ? 4.864 16.696 -4.857 1.00 94.12 360 SER A N 1
ATOM 2766 C CA . SER A 1 360 ? 5.846 17.773 -4.910 1.00 94.12 360 SER A CA 1
ATOM 2767 C C . SER A 1 360 ? 5.300 18.972 -5.665 1.00 94.12 360 SER A C 1
ATOM 2769 O O . SER A 1 360 ? 4.563 18.829 -6.644 1.00 94.12 360 SER A O 1
ATOM 2771 N N . LYS A 1 361 ? 5.681 20.177 -5.230 1.00 94.06 361 LYS A N 1
ATOM 2772 C CA . LYS A 1 361 ? 5.436 21.405 -6.002 1.00 94.06 361 LYS A CA 1
ATOM 2773 C C . LYS A 1 361 ? 6.601 21.813 -6.910 1.00 94.06 361 LYS A C 1
ATOM 2775 O O . LYS A 1 361 ? 6.596 22.918 -7.457 1.00 94.06 361 LYS A O 1
ATOM 2780 N N . ASN A 1 362 ? 7.607 20.952 -7.057 1.00 92.00 362 ASN A N 1
ATOM 2781 C CA . ASN A 1 362 ? 8.789 21.261 -7.845 1.00 92.00 362 ASN A CA 1
ATOM 2782 C C . ASN A 1 362 ? 8.475 21.221 -9.351 1.00 92.00 362 ASN A C 1
ATOM 2784 O O . ASN A 1 362 ? 8.270 20.175 -9.969 1.00 92.00 362 ASN A O 1
ATOM 2788 N N . GLN A 1 363 ? 8.470 22.399 -9.965 1.00 88.69 363 GLN A N 1
ATOM 2789 C CA . GLN A 1 363 ? 8.225 22.552 -11.398 1.00 88.69 363 GLN A CA 1
ATOM 2790 C C . GLN A 1 363 ? 9.443 22.226 -12.265 1.00 88.69 363 GLN A C 1
ATOM 2792 O O . GLN A 1 363 ? 9.279 21.994 -13.461 1.00 88.69 363 GLN A O 1
ATOM 2797 N N . GLN A 1 364 ? 10.651 22.168 -11.691 1.00 87.94 364 GLN A N 1
ATOM 2798 C CA . GLN A 1 364 ? 11.863 21.814 -12.438 1.00 87.94 364 GLN A CA 1
ATOM 2799 C C . GLN A 1 364 ? 11.756 20.415 -13.054 1.00 87.94 364 GLN A C 1
ATOM 2801 O O . GLN A 1 364 ? 12.275 20.188 -14.145 1.00 87.94 364 GLN A O 1
ATOM 2806 N N . TYR A 1 365 ? 11.066 19.503 -12.368 1.00 85.75 365 TYR A N 1
ATOM 2807 C CA . TYR A 1 365 ? 10.890 18.116 -12.791 1.00 85.75 365 TYR A CA 1
ATOM 2808 C C . TYR A 1 365 ? 9.443 17.778 -13.176 1.00 85.75 365 TYR A C 1
ATOM 2810 O O . TYR A 1 365 ? 9.096 16.605 -13.280 1.00 85.75 365 TYR A O 1
ATOM 2818 N N . HIS A 1 366 ? 8.600 18.794 -13.409 1.00 84.88 366 HIS A N 1
ATOM 2819 C CA . HIS A 1 366 ? 7.191 18.625 -13.789 1.00 84.88 366 HIS A CA 1
ATOM 2820 C C . HIS A 1 366 ? 6.379 17.765 -12.804 1.00 84.88 366 HIS A C 1
ATOM 2822 O O . HIS A 1 366 ? 5.546 16.956 -13.213 1.00 84.88 366 HIS A O 1
ATOM 2828 N N . GLU A 1 367 ? 6.635 17.924 -11.503 1.00 87.31 367 GLU A N 1
ATOM 2829 C CA . GLU A 1 367 ? 5.990 17.098 -10.475 1.00 87.31 367 GLU A CA 1
ATOM 2830 C C . GLU A 1 367 ? 4.579 17.582 -10.124 1.00 87.31 367 GLU A C 1
ATOM 2832 O O . GLU A 1 367 ? 3.731 16.790 -9.715 1.00 87.31 367 GLU A O 1
ATOM 2837 N N . CYS A 1 368 ? 4.294 18.865 -10.368 1.00 88.19 368 CYS A N 1
ATOM 2838 C CA . CYS A 1 368 ? 2.921 19.347 -10.428 1.00 88.19 368 CYS A CA 1
ATOM 2839 C C . CYS A 1 368 ? 2.274 18.943 -11.765 1.00 88.19 368 CYS A C 1
ATOM 2841 O O . CYS A 1 368 ? 2.916 19.068 -12.812 1.00 88.19 368 CYS A O 1
ATOM 2843 N N . PRO A 1 369 ? 0.972 18.603 -11.779 1.00 86.38 369 PRO A N 1
ATOM 2844 C CA . PRO A 1 369 ? 0.229 18.353 -13.013 1.00 86.38 369 PRO A CA 1
ATOM 2845 C C . PRO A 1 369 ? 0.292 19.489 -14.046 1.00 86.38 369 PRO A C 1
ATOM 2847 O O . PRO A 1 369 ? 0.367 19.227 -15.246 1.00 86.38 369 PRO A O 1
ATOM 2850 N N . ASP A 1 370 ? 0.259 20.742 -13.583 1.00 84.19 370 ASP A N 1
ATOM 2851 C CA . ASP A 1 370 ? 0.494 21.943 -14.386 1.00 84.19 370 ASP A CA 1
ATOM 2852 C C . ASP A 1 370 ? 0.967 23.118 -13.505 1.00 84.19 370 ASP A C 1
ATOM 2854 O O . ASP A 1 370 ? 1.032 23.011 -12.280 1.00 84.19 370 ASP A O 1
ATOM 2858 N N . ALA A 1 371 ? 1.311 24.250 -14.130 1.00 81.00 371 ALA A N 1
ATOM 2859 C CA . ALA A 1 371 ? 1.831 25.444 -13.452 1.00 81.00 371 ALA A CA 1
ATOM 2860 C C . ALA A 1 371 ? 0.865 26.077 -12.431 1.00 81.00 371 ALA A C 1
ATOM 2862 O O . ALA A 1 371 ? 1.312 26.775 -11.523 1.00 81.00 371 ALA A O 1
ATOM 2863 N N . ASN A 1 372 ? -0.443 25.848 -12.569 1.00 85.50 372 ASN A N 1
ATOM 2864 C CA . ASN A 1 372 ? -1.479 26.427 -11.710 1.00 85.50 372 ASN A CA 1
ATOM 2865 C C . ASN A 1 372 ? -1.968 25.449 -10.628 1.00 85.50 372 ASN A C 1
ATOM 2867 O O . ASN A 1 372 ? -2.764 25.842 -9.774 1.00 85.50 372 ASN A O 1
ATOM 2871 N N . THR A 1 373 ? -1.499 24.200 -10.658 1.00 86.38 373 THR A N 1
ATOM 2872 C CA . THR A 1 373 ? -1.951 23.098 -9.803 1.00 86.38 373 THR A CA 1
ATOM 2873 C C . THR A 1 373 ? -0.783 22.592 -8.963 1.00 86.38 373 THR A C 1
ATOM 2875 O O . THR A 1 373 ? -0.239 21.525 -9.228 1.00 86.38 373 THR A O 1
ATOM 2878 N N . CYS A 1 374 ? -0.369 23.363 -7.957 1.00 92.12 374 CYS A N 1
ATOM 2879 C CA . CYS A 1 374 ? 0.831 23.035 -7.178 1.00 92.12 374 CYS A CA 1
ATOM 2880 C C . CYS A 1 374 ? 0.643 22.991 -5.665 1.00 92.12 374 CYS A C 1
ATOM 2882 O O . CYS A 1 374 ? 1.512 22.440 -4.992 1.00 92.12 374 CYS A O 1
ATOM 2884 N N . SER A 1 375 ? -0.446 23.524 -5.104 1.00 95.94 375 SER A N 1
ATOM 2885 C CA . SER A 1 375 ? -0.744 23.253 -3.693 1.00 95.94 375 SER A CA 1
ATOM 2886 C C . SER A 1 375 ? -1.193 21.803 -3.501 1.00 95.94 375 SER A C 1
ATOM 2888 O O . SER A 1 375 ? -1.647 21.155 -4.448 1.00 95.94 375 SER A O 1
ATOM 2890 N N . LEU A 1 376 ? -1.112 21.300 -2.266 1.00 96.94 376 LEU A N 1
ATOM 2891 C CA . LEU A 1 376 ? -1.545 19.941 -1.938 1.00 96.94 376 LEU A CA 1
ATOM 2892 C C . LEU A 1 376 ? -2.997 19.703 -2.379 1.00 96.94 376 LEU A C 1
ATOM 2894 O O . LEU A 1 376 ? -3.276 18.784 -3.144 1.00 96.94 376 LEU A O 1
ATOM 2898 N N . SER A 1 377 ? -3.923 20.563 -1.955 1.00 97.19 377 SER A N 1
ATOM 2899 C CA . SER A 1 377 ? -5.348 20.448 -2.276 1.00 97.19 377 SER A CA 1
ATOM 2900 C C . SER A 1 377 ? -5.644 20.574 -3.768 1.00 97.19 377 SER A C 1
ATOM 2902 O O . SER A 1 377 ? -6.520 19.867 -4.269 1.00 97.19 377 SER A O 1
ATOM 2904 N N . GLN A 1 378 ? -4.922 21.426 -4.501 1.00 96.81 378 GLN A N 1
ATOM 2905 C CA . GLN A 1 378 ? -5.068 21.526 -5.953 1.00 96.81 378 GLN A CA 1
ATOM 2906 C C . GLN A 1 378 ? -4.672 20.215 -6.638 1.00 96.81 378 GLN A C 1
ATOM 2908 O O . GLN A 1 378 ? -5.434 19.710 -7.463 1.00 96.81 378 GLN A O 1
ATOM 2913 N N . GLN A 1 379 ? -3.526 19.637 -6.266 1.00 96.75 379 GLN A N 1
ATOM 2914 C CA . GLN A 1 379 ? -3.064 18.376 -6.844 1.00 96.75 379 GLN A CA 1
ATOM 2915 C C . GLN A 1 379 ? -3.965 17.197 -6.456 1.00 96.75 379 GLN A C 1
ATOM 2917 O O . GLN A 1 379 ? -4.362 16.428 -7.329 1.00 96.75 379 GLN A O 1
ATOM 2922 N N . VAL A 1 380 ? -4.373 17.093 -5.185 1.00 96.88 380 VAL A N 1
ATOM 2923 C CA . VAL A 1 380 ? -5.358 16.096 -4.723 1.00 96.88 380 VAL A CA 1
ATOM 2924 C C . VAL A 1 380 ? -6.628 16.179 -5.569 1.00 96.88 380 VAL A C 1
ATOM 2926 O O . VAL A 1 380 ? -7.081 15.174 -6.115 1.00 96.88 380 VAL A O 1
ATOM 2929 N N . ASN A 1 381 ? -7.184 17.381 -5.740 1.00 95.69 381 ASN A N 1
ATOM 2930 C CA . ASN A 1 381 ? -8.396 17.576 -6.530 1.00 95.69 381 ASN A CA 1
ATOM 2931 C C . ASN A 1 381 ? -8.197 17.223 -8.004 1.00 95.69 381 ASN A C 1
ATOM 2933 O O . ASN A 1 381 ? -9.081 16.605 -8.592 1.00 95.69 381 ASN A O 1
ATOM 2937 N N . TYR A 1 382 ? -7.050 17.565 -8.591 1.00 95.44 382 TYR A N 1
ATOM 2938 C CA . TYR A 1 382 ? -6.713 17.185 -9.960 1.00 95.44 382 TYR A CA 1
ATOM 2939 C C . TYR A 1 382 ? -6.689 15.662 -10.136 1.00 95.44 382 TYR A C 1
ATOM 2941 O O . TYR A 1 382 ? -7.368 15.121 -11.014 1.00 95.44 382 TYR A O 1
ATOM 2949 N N . TYR A 1 383 ? -5.955 14.954 -9.275 1.00 95.19 383 TYR A N 1
ATOM 2950 C CA . TYR A 1 383 ? -5.822 13.504 -9.373 1.00 95.19 383 TYR A CA 1
ATOM 2951 C C . TYR A 1 383 ? -7.155 12.805 -9.123 1.00 95.19 383 TYR A C 1
ATOM 2953 O O . TYR A 1 383 ? -7.571 11.993 -9.947 1.00 95.19 383 TYR A O 1
ATOM 2961 N N . MET A 1 384 ? -7.899 13.184 -8.082 1.00 96.31 384 MET A N 1
ATOM 2962 C CA . MET A 1 384 ? -9.226 12.615 -7.818 1.00 96.31 384 MET A CA 1
ATOM 2963 C C . MET A 1 384 ? -10.229 12.912 -8.937 1.00 96.31 384 MET A C 1
ATOM 2965 O O . MET A 1 384 ? -11.050 12.055 -9.274 1.00 96.31 384 MET A O 1
ATOM 2969 N N . LYS A 1 385 ? -10.142 14.092 -9.566 1.00 94.69 385 LYS A N 1
ATOM 2970 C CA . LYS A 1 385 ? -10.945 14.423 -10.746 1.00 94.69 385 LYS A CA 1
ATOM 2971 C C . LYS A 1 385 ? -10.626 13.496 -11.916 1.00 94.69 385 LYS A C 1
ATOM 2973 O O . LYS A 1 385 ? -11.553 13.093 -12.606 1.00 94.69 385 LYS A O 1
ATOM 2978 N N . SER A 1 386 ? -9.367 13.091 -12.108 1.00 94.44 386 SER A N 1
ATOM 2979 C CA . SER A 1 386 ? -9.013 12.141 -13.174 1.00 94.44 386 SER A CA 1
ATOM 2980 C C . SER A 1 386 ? -9.730 10.793 -13.031 1.00 94.44 386 SER A C 1
ATOM 2982 O O . SER A 1 386 ? -10.203 10.249 -14.025 1.00 94.44 386 SER A O 1
ATOM 2984 N N . TYR A 1 387 ? -9.914 10.290 -11.806 1.00 95.56 387 TYR A N 1
ATOM 2985 C CA . TYR A 1 387 ? -10.743 9.106 -11.559 1.00 95.56 387 TYR A CA 1
ATOM 2986 C C . TYR A 1 387 ? -12.221 9.401 -11.853 1.00 95.56 387 TYR A C 1
ATOM 2988 O O . TYR A 1 387 ? -12.867 8.689 -12.624 1.00 95.56 387 TYR A O 1
ATOM 2996 N N . ALA A 1 388 ? -12.750 10.489 -11.288 1.00 94.44 388 ALA A N 1
ATOM 2997 C CA . ALA A 1 388 ? -14.163 10.838 -11.412 1.00 94.44 388 ALA A CA 1
ATOM 2998 C C . ALA A 1 388 ? -14.605 11.078 -12.869 1.00 94.44 388 ALA A C 1
ATOM 3000 O O . ALA A 1 388 ? -15.644 10.564 -13.280 1.00 94.44 388 ALA A O 1
ATOM 3001 N N . ASP A 1 389 ? -13.805 11.796 -13.662 1.00 94.44 389 ASP A N 1
ATOM 3002 C CA . ASP A 1 389 ? -14.072 12.083 -15.079 1.00 94.44 389 ASP A CA 1
ATOM 3003 C C . ASP A 1 389 ? -14.153 10.808 -15.929 1.00 94.44 389 ASP A C 1
ATOM 3005 O O . ASP A 1 389 ? -14.847 10.778 -16.944 1.00 94.44 389 ASP A O 1
ATOM 3009 N N . ASN A 1 390 ? -13.470 9.742 -15.504 1.00 92.75 390 ASN A N 1
ATOM 3010 C CA . ASN A 1 390 ? -13.504 8.434 -16.152 1.00 92.75 390 ASN A CA 1
ATOM 3011 C C . ASN A 1 390 ? -14.577 7.498 -15.562 1.00 92.75 390 ASN A C 1
ATOM 3013 O O . ASN A 1 390 ? -14.600 6.314 -15.890 1.00 92.75 390 ASN A O 1
ATOM 3017 N N . GLY A 1 391 ? -15.467 7.995 -14.694 1.00 93.12 391 GLY A N 1
ATOM 3018 C CA . GLY A 1 391 ? -16.524 7.195 -14.060 1.00 93.12 391 GLY A CA 1
ATOM 3019 C C . GLY A 1 391 ? -16.014 6.209 -13.003 1.00 93.12 391 GLY A C 1
ATOM 3020 O O . GLY A 1 391 ? -16.738 5.293 -12.592 1.00 93.12 391 GLY A O 1
ATOM 3021 N N . MET A 1 392 ? -14.769 6.386 -12.559 1.00 95.06 392 MET A N 1
ATOM 3022 C CA . MET A 1 392 ? -14.103 5.519 -11.600 1.00 95.06 392 MET A CA 1
ATOM 3023 C C . MET A 1 392 ? -14.372 6.003 -10.173 1.00 95.06 392 MET A C 1
ATOM 3025 O O . MET A 1 392 ? -14.053 7.132 -9.801 1.00 95.06 392 MET A O 1
ATOM 3029 N N . THR A 1 393 ? -14.958 5.131 -9.352 1.00 93.31 393 THR A N 1
ATOM 3030 C CA . THR A 1 393 ? -15.102 5.372 -7.910 1.00 93.31 393 THR A CA 1
ATOM 3031 C C . THR A 1 393 ? -13.758 5.153 -7.228 1.00 93.31 393 THR A C 1
ATOM 3033 O O . THR A 1 393 ? -13.117 4.130 -7.465 1.00 93.31 393 THR A O 1
ATOM 3036 N N . ALA A 1 394 ? -13.348 6.112 -6.401 1.00 95.12 394 ALA A N 1
ATOM 3037 C CA . ALA A 1 394 ? -12.074 6.120 -5.698 1.00 95.12 394 ALA A CA 1
ATOM 3038 C C . ALA A 1 394 ? -12.166 6.974 -4.422 1.00 95.12 394 ALA A C 1
ATOM 3040 O O . ALA A 1 394 ? -12.977 7.906 -4.356 1.00 95.12 394 ALA A O 1
ATOM 3041 N N . ASN A 1 395 ? -11.316 6.669 -3.444 1.00 95.44 395 ASN A N 1
ATOM 3042 C CA . ASN A 1 395 ? -11.246 7.327 -2.141 1.00 95.44 395 ASN A CA 1
ATOM 3043 C C . ASN A 1 395 ? -9.971 8.167 -2.029 1.00 95.44 395 ASN A C 1
ATOM 3045 O O . ASN A 1 395 ? -8.927 7.773 -2.543 1.00 95.44 395 ASN A O 1
ATOM 3049 N N . VAL A 1 396 ? -10.061 9.300 -1.333 1.00 96.81 396 VAL A N 1
ATOM 3050 C CA . VAL A 1 396 ? -8.926 10.205 -1.103 1.00 96.81 396 VAL A CA 1
ATOM 3051 C C . VAL A 1 396 ? -7.990 9.637 -0.041 1.00 96.81 396 VAL A C 1
ATOM 3053 O O . VAL A 1 396 ? -8.456 9.116 0.975 1.00 96.81 396 VAL A O 1
ATOM 3056 N N . GLY A 1 397 ? -6.688 9.790 -0.256 1.00 97.12 397 GLY A N 1
ATOM 3057 C CA . GLY A 1 397 ? -5.640 9.507 0.717 1.00 97.12 397 GLY A CA 1
ATOM 3058 C C . GLY A 1 397 ? -5.078 10.791 1.317 1.00 97.12 397 GLY A C 1
ATOM 3059 O O . GLY A 1 397 ? -4.860 11.777 0.610 1.00 97.12 397 GLY A O 1
ATOM 3060 N N . TYR A 1 398 ? -4.800 10.767 2.614 1.00 97.25 398 TYR A N 1
ATOM 3061 C CA . TYR A 1 398 ? -4.161 11.861 3.342 1.00 97.25 398 TYR A CA 1
ATOM 3062 C C . TYR A 1 398 ? -2.877 11.368 3.999 1.00 97.25 398 TYR A C 1
ATOM 3064 O O . TYR A 1 398 ? -2.862 10.282 4.568 1.00 97.25 398 TYR A O 1
ATOM 3072 N N . GLU A 1 399 ? -1.832 12.185 4.014 1.00 95.69 399 GLU A N 1
ATOM 3073 C CA . GLU A 1 399 ? -0.628 11.864 4.775 1.00 95.69 399 GLU A CA 1
ATOM 3074 C C . GLU A 1 399 ? -0.498 12.742 6.015 1.00 95.69 399 GLU A C 1
ATOM 3076 O O . GLU A 1 399 ? -0.677 13.961 5.974 1.00 95.69 399 GLU A O 1
ATOM 3081 N N . ILE A 1 400 ? -0.195 12.096 7.135 1.00 95.88 400 ILE A N 1
ATOM 3082 C CA . ILE A 1 400 ? 0.058 12.727 8.421 1.00 95.88 400 ILE A CA 1
ATOM 3083 C C . ILE A 1 400 ? 1.550 13.014 8.562 1.00 95.88 400 ILE A C 1
ATOM 3085 O O . ILE A 1 400 ? 2.401 12.209 8.195 1.00 95.88 400 ILE A O 1
ATOM 3089 N N . GLY A 1 401 ? 1.871 14.139 9.194 1.00 93.00 401 GLY A N 1
ATOM 3090 C CA . GLY A 1 401 ? 3.242 14.473 9.549 1.00 93.00 401 GLY A CA 1
ATOM 3091 C C . GLY A 1 401 ? 4.040 15.043 8.381 1.00 93.00 401 GLY A C 1
ATOM 3092 O O . GLY A 1 401 ? 3.501 15.761 7.541 1.00 93.00 401 GLY A O 1
ATOM 3093 N N . ILE A 1 402 ? 5.347 14.782 8.386 1.00 90.94 402 ILE A N 1
ATOM 3094 C CA . ILE A 1 402 ? 6.243 15.161 7.288 1.00 90.94 402 ILE A CA 1
ATOM 3095 C C . ILE A 1 402 ? 6.058 14.138 6.157 1.00 90.94 402 ILE A C 1
ATOM 3097 O O . ILE A 1 402 ? 6.169 12.941 6.451 1.00 90.94 402 ILE A O 1
ATOM 3101 N N . PRO A 1 403 ? 5.783 14.579 4.915 1.00 92.38 403 PRO A N 1
ATOM 3102 C CA . PRO A 1 403 ? 5.762 13.700 3.754 1.00 92.38 403 PRO A CA 1
ATOM 3103 C C . PRO A 1 403 ? 7.068 12.933 3.578 1.00 92.38 403 PRO A C 1
ATOM 3105 O O . PRO A 1 403 ? 8.139 13.471 3.881 1.00 92.38 403 PRO A O 1
ATOM 3108 N N . ALA A 1 404 ? 6.998 11.702 3.082 1.00 90.00 404 ALA A N 1
ATOM 3109 C CA . ALA A 1 404 ? 8.192 10.962 2.682 1.00 90.00 404 ALA A CA 1
ATOM 3110 C C . ALA A 1 404 ? 8.821 11.565 1.411 1.00 90.00 404 ALA A C 1
ATOM 3112 O O . ALA A 1 404 ? 10.046 11.537 1.250 1.00 90.00 404 ALA A O 1
ATOM 3113 N N . TYR A 1 405 ? 7.999 12.165 0.543 1.00 91.44 405 TYR A N 1
ATOM 3114 C CA . TYR A 1 405 ? 8.422 12.753 -0.723 1.00 91.44 405 TYR A CA 1
ATOM 3115 C C . TYR A 1 405 ? 7.991 14.226 -0.920 1.00 91.44 405 TYR A C 1
ATOM 3117 O O . TYR A 1 405 ? 6.862 14.597 -0.588 1.00 91.44 405 TYR A O 1
ATOM 3125 N N . PRO A 1 406 ? 8.847 15.077 -1.530 1.00 92.88 406 PRO A N 1
ATOM 3126 C CA . PRO A 1 406 ? 10.285 14.883 -1.741 1.00 92.88 406 PRO A CA 1
ATOM 3127 C C . PRO A 1 406 ? 11.050 14.656 -0.435 1.00 92.88 406 PRO A C 1
ATOM 3129 O O . PRO A 1 406 ? 10.551 14.977 0.641 1.00 92.88 406 PRO A O 1
ATOM 3132 N N . ALA A 1 407 ? 12.273 14.131 -0.520 1.00 90.56 407 ALA A N 1
ATOM 3133 C CA . ALA A 1 407 ? 13.092 13.895 0.666 1.00 90.56 407 ALA A CA 1
ATOM 3134 C C . ALA A 1 407 ? 13.387 15.217 1.400 1.00 90.56 407 ALA A C 1
ATOM 3136 O O . ALA A 1 407 ? 13.914 16.166 0.811 1.00 90.56 407 ALA A O 1
ATOM 3137 N N . SER A 1 408 ? 13.070 15.282 2.696 1.00 89.50 408 SER A N 1
ATOM 3138 C CA . SER A 1 408 ? 13.163 16.513 3.497 1.00 89.50 408 SER A CA 1
ATOM 3139 C C . SER A 1 408 ? 14.588 17.050 3.667 1.00 89.50 408 SER A C 1
ATOM 3141 O O . SER A 1 408 ? 14.782 18.210 4.017 1.00 89.50 408 SER A O 1
ATOM 3143 N N . ASP A 1 409 ? 15.602 16.215 3.465 1.00 89.06 409 ASP A N 1
ATOM 3144 C CA . ASP A 1 409 ? 17.014 16.598 3.537 1.00 89.06 409 ASP A CA 1
ATOM 3145 C C . ASP A 1 409 ? 17.577 17.102 2.196 1.00 89.06 409 ASP A C 1
ATOM 3147 O O . ASP A 1 409 ? 18.683 17.645 2.166 1.00 89.06 409 ASP A O 1
ATOM 3151 N N . HIS A 1 410 ? 16.821 16.960 1.101 1.00 91.56 410 HIS A N 1
ATOM 3152 C CA . HIS A 1 410 ? 17.241 17.357 -0.242 1.00 91.56 410 HIS A CA 1
ATOM 3153 C C . HIS A 1 410 ? 16.357 18.449 -0.851 1.00 91.56 410 HIS A C 1
ATOM 3155 O O . HIS A 1 410 ? 16.878 19.453 -1.335 1.00 91.56 410 HIS A O 1
ATOM 3161 N N . ASP A 1 411 ? 15.033 18.281 -0.798 1.00 93.62 411 ASP A N 1
ATOM 3162 C CA . ASP A 1 411 ? 14.064 19.227 -1.359 1.00 93.62 411 ASP A CA 1
ATOM 3163 C C . ASP A 1 411 ? 12.920 19.566 -0.372 1.00 93.62 411 ASP A C 1
ATOM 3165 O O . ASP A 1 411 ? 11.734 19.390 -0.670 1.00 93.62 411 ASP A O 1
ATOM 3169 N N . PRO A 1 412 ? 13.246 20.069 0.839 1.00 92.81 412 PRO A N 1
ATOM 3170 C CA . PRO A 1 412 ? 12.242 20.370 1.863 1.00 92.81 412 PRO A CA 1
ATOM 3171 C C . PRO A 1 412 ? 11.277 21.484 1.456 1.00 92.81 412 PRO A C 1
ATOM 3173 O O . PRO A 1 412 ? 10.153 21.552 1.950 1.00 92.81 412 PRO A O 1
ATOM 3176 N N . THR A 1 413 ? 11.703 22.401 0.584 1.00 94.06 413 THR A N 1
ATOM 3177 C CA . THR A 1 413 ? 10.882 23.555 0.207 1.00 94.06 413 THR A CA 1
ATOM 3178 C C . THR A 1 413 ? 9.750 23.163 -0.727 1.00 94.06 413 THR A C 1
ATOM 3180 O O . THR A 1 413 ? 8.752 23.888 -0.755 1.00 94.06 413 THR A O 1
ATOM 3183 N N . ASN A 1 414 ? 9.863 22.036 -1.440 1.00 95.38 414 ASN A N 1
ATOM 3184 C CA . ASN A 1 414 ? 8.834 21.528 -2.341 1.00 95.38 414 ASN A CA 1
ATOM 3185 C C . ASN A 1 414 ? 7.945 20.426 -1.752 1.00 95.38 414 ASN A C 1
ATOM 3187 O O . ASN A 1 414 ? 7.001 20.011 -2.424 1.00 95.38 414 ASN A O 1
ATOM 3191 N N . GLN A 1 415 ? 8.164 20.029 -0.494 1.00 95.19 415 GLN A N 1
ATOM 3192 C CA . GLN A 1 415 ? 7.226 19.173 0.235 1.00 95.19 415 GLN A CA 1
ATOM 3193 C C . GLN A 1 415 ? 5.850 19.837 0.392 1.00 95.19 415 GLN A C 1
ATOM 3195 O O . GLN A 1 415 ? 5.724 21.057 0.569 1.00 95.19 415 GLN A O 1
ATOM 3200 N N . LEU A 1 416 ? 4.810 19.002 0.357 1.00 96.00 416 LEU A N 1
ATOM 3201 C CA . LEU A 1 416 ? 3.406 19.395 0.467 1.00 96.00 416 LEU A CA 1
ATOM 3202 C C . LEU A 1 416 ? 2.733 18.716 1.669 1.00 96.00 416 LEU A C 1
ATOM 3204 O O . LEU A 1 416 ? 1.909 17.821 1.495 1.00 96.00 416 LEU A O 1
ATOM 3208 N N . PRO A 1 417 ? 3.070 19.116 2.908 1.00 95.88 417 PRO A N 1
ATOM 3209 C CA . PRO A 1 417 ? 2.489 18.498 4.089 1.00 95.88 417 PRO A CA 1
ATOM 3210 C C . PRO A 1 417 ? 1.019 18.888 4.282 1.00 95.88 417 PRO A C 1
ATOM 3212 O O . PRO A 1 417 ? 0.591 19.992 3.929 1.00 95.88 417 PRO A O 1
ATOM 3215 N N . LEU A 1 418 ? 0.255 18.022 4.949 1.00 97.25 418 LEU A N 1
ATOM 3216 C CA . LEU A 1 418 ? -1.129 18.315 5.310 1.00 97.25 418 LEU A CA 1
ATOM 3217 C C . LEU A 1 418 ? -1.192 19.367 6.430 1.00 97.25 418 LEU A C 1
ATOM 3219 O O . LEU A 1 418 ? -0.945 19.086 7.605 1.00 97.25 418 LEU A O 1
ATOM 3223 N N . ILE A 1 419 ? -1.549 20.594 6.059 1.00 97.06 419 ILE A N 1
ATOM 3224 C CA . ILE A 1 419 ? -1.852 21.698 6.982 1.00 97.06 419 ILE A CA 1
ATOM 3225 C C . ILE A 1 419 ? -3.360 21.974 7.009 1.00 97.06 419 ILE A C 1
ATOM 3227 O O . ILE A 1 419 ? -4.100 21.541 6.124 1.00 97.06 419 ILE A O 1
ATOM 3231 N N . GLN A 1 420 ? -3.836 22.720 8.008 1.00 96.75 420 GLN A N 1
ATOM 3232 C CA . GLN A 1 420 ? -5.277 22.898 8.223 1.00 96.75 420 GLN A CA 1
ATOM 3233 C C . GLN A 1 420 ? -6.006 23.538 7.025 1.00 96.75 420 GLN A C 1
ATOM 3235 O O . GLN A 1 420 ? -7.117 23.123 6.705 1.00 96.75 420 GLN A O 1
ATOM 3240 N N . SER A 1 421 ? -5.403 24.513 6.335 1.00 97.62 421 SER A N 1
ATOM 3241 C CA . SER A 1 421 ? -6.010 25.133 5.143 1.00 97.62 421 SER A CA 1
ATOM 3242 C C . SER A 1 421 ? -6.138 24.157 3.971 1.00 97.62 421 SER A C 1
ATOM 3244 O O . SER A 1 421 ? -7.145 24.179 3.260 1.00 97.62 421 SER A O 1
ATOM 3246 N N . GLU A 1 422 ? -5.152 23.278 3.790 1.00 97.94 422 GLU A N 1
ATOM 3247 C CA . GLU A 1 422 ? -5.176 22.238 2.758 1.00 97.94 422 GLU A CA 1
ATOM 3248 C C . GLU A 1 422 ? -6.226 21.175 3.092 1.00 97.94 422 GLU A C 1
ATOM 3250 O O . GLU A 1 422 ? -7.047 20.848 2.238 1.00 97.94 422 GLU A O 1
ATOM 3255 N N . LEU A 1 423 ? -6.288 20.714 4.350 1.00 97.75 423 LEU A N 1
ATOM 3256 C CA . LEU A 1 423 ? -7.314 19.771 4.799 1.00 97.75 423 LEU A CA 1
ATOM 3257 C C . LEU A 1 423 ? -8.726 20.328 4.579 1.00 97.75 423 LEU A C 1
ATOM 3259 O O . LEU A 1 423 ? -9.560 19.653 3.980 1.00 97.75 423 LEU A O 1
ATOM 3263 N N . THR A 1 424 ? -8.991 21.570 4.998 1.00 97.50 424 THR A N 1
ATOM 3264 C CA . THR A 1 424 ? -10.287 22.231 4.771 1.00 97.50 424 THR A CA 1
ATOM 3265 C C . THR A 1 424 ? -10.636 22.290 3.281 1.00 97.50 424 THR A C 1
ATOM 3267 O O . THR A 1 424 ? -11.777 22.017 2.901 1.00 97.50 424 THR A O 1
ATOM 3270 N N . SER A 1 425 ? -9.661 22.607 2.425 1.00 97.56 425 SER A N 1
ATOM 3271 C CA . SER A 1 425 ? -9.866 22.706 0.974 1.00 97.56 425 SER A CA 1
ATOM 3272 C C . SER A 1 425 ? -10.165 21.344 0.341 1.00 97.56 425 SER A C 1
ATOM 3274 O O . SER A 1 425 ? -11.088 21.229 -0.466 1.00 97.56 425 SER A O 1
ATOM 3276 N N . ILE A 1 426 ? -9.449 20.292 0.752 1.00 97.50 426 ILE A N 1
ATOM 3277 C CA . ILE A 1 426 ? -9.700 18.920 0.289 1.00 97.50 426 ILE A CA 1
ATOM 3278 C C . ILE A 1 426 ? -11.072 18.441 0.770 1.00 97.50 426 ILE A C 1
ATOM 3280 O O . ILE A 1 426 ? -11.842 17.912 -0.026 1.00 97.50 426 ILE A O 1
ATOM 3284 N N . LEU A 1 427 ? -11.420 18.652 2.043 1.00 96.06 427 LEU A N 1
ATOM 3285 C CA . LEU A 1 427 ? -12.719 18.239 2.588 1.00 96.06 427 LEU A CA 1
ATOM 3286 C C . LEU A 1 427 ? -13.888 18.973 1.927 1.00 96.06 427 LEU A C 1
ATOM 3288 O O . LEU A 1 427 ? -14.928 18.365 1.696 1.00 96.06 427 LEU A O 1
ATOM 3292 N N . THR A 1 428 ? -13.713 20.243 1.560 1.00 95.00 428 THR A N 1
ATOM 3293 C CA . THR A 1 428 ? -14.732 20.994 0.808 1.00 95.00 428 THR A CA 1
ATOM 3294 C C . THR A 1 428 ? -15.002 20.361 -0.559 1.00 95.00 428 THR A C 1
ATOM 3296 O O . THR A 1 428 ? -16.146 20.323 -1.004 1.00 95.00 428 THR A O 1
ATOM 3299 N N . ALA A 1 429 ? -13.965 19.839 -1.218 1.00 92.69 429 ALA A N 1
ATOM 3300 C CA . ALA A 1 429 ? -14.080 19.260 -2.552 1.00 92.69 429 ALA A CA 1
ATOM 3301 C C . ALA A 1 429 ? -14.446 17.762 -2.558 1.00 92.69 429 ALA A C 1
ATOM 3303 O O . ALA A 1 429 ? -15.148 17.310 -3.460 1.00 92.69 429 ALA A O 1
ATOM 3304 N N . GLN A 1 430 ? -13.974 16.988 -1.575 1.00 90.31 430 GLN A N 1
ATOM 3305 C CA . GLN A 1 430 ? -14.041 15.518 -1.577 1.00 90.31 430 GLN A CA 1
ATOM 3306 C C . GLN A 1 430 ? -14.697 14.909 -0.326 1.00 90.31 430 GLN A C 1
ATOM 3308 O O . GLN A 1 430 ? -15.023 13.723 -0.323 1.00 90.31 430 GLN A O 1
ATOM 3313 N N . GLY A 1 431 ? -14.890 15.689 0.741 1.00 77.88 431 GLY A N 1
ATOM 3314 C CA . GLY A 1 431 ? -15.066 15.184 2.109 1.00 77.88 431 GLY A CA 1
ATOM 3315 C C . GLY A 1 431 ? -16.285 14.292 2.350 1.00 77.88 431 GLY A C 1
ATOM 3316 O O . GLY A 1 431 ? -16.225 13.436 3.226 1.00 77.88 431 GLY A O 1
ATOM 3317 N N . ALA A 1 432 ? -17.349 14.419 1.551 1.00 80.56 432 ALA A N 1
ATOM 3318 C CA . ALA A 1 432 ? -18.535 13.561 1.664 1.00 80.56 432 ALA A CA 1
ATOM 3319 C C . ALA A 1 432 ? -18.238 12.073 1.388 1.00 80.56 432 ALA A C 1
ATOM 3321 O O . ALA A 1 432 ? -18.969 11.204 1.851 1.00 80.56 432 ALA A O 1
ATOM 3322 N N . LYS A 1 433 ? -17.157 11.767 0.657 1.00 79.44 433 LYS A N 1
ATOM 3323 C CA . LYS A 1 433 ? -16.734 10.388 0.354 1.00 79.44 433 LYS A CA 1
ATOM 3324 C C . LYS A 1 433 ? -15.884 9.768 1.469 1.00 79.44 433 LYS A C 1
ATOM 3326 O O . LYS A 1 433 ? -15.660 8.560 1.468 1.00 79.44 433 LYS A O 1
ATOM 3331 N N . GLY A 1 434 ? -15.397 10.589 2.401 1.00 90.38 434 GLY A N 1
ATOM 3332 C CA . GLY A 1 434 ? -14.359 10.204 3.346 1.00 90.38 434 GLY A CA 1
ATOM 3333 C C . GLY A 1 434 ? -13.016 9.948 2.666 1.00 90.38 434 GLY A C 1
ATOM 3334 O O . GLY A 1 434 ? -12.637 10.647 1.727 1.00 90.38 434 GLY A O 1
ATOM 3335 N N . GLY A 1 435 ? -12.272 8.976 3.176 1.00 95.12 435 GLY A N 1
ATOM 3336 C CA . GLY A 1 435 ? -10.929 8.656 2.722 1.00 95.12 435 GLY A CA 1
ATOM 3337 C C . GLY A 1 435 ? -10.156 7.848 3.751 1.00 95.12 435 GLY A C 1
ATOM 3338 O O . GLY A 1 435 ? -10.704 7.380 4.748 1.00 95.12 435 GLY A O 1
ATOM 3339 N N . PHE A 1 436 ? -8.862 7.704 3.518 1.00 97.00 436 PHE A N 1
ATOM 3340 C CA . PHE A 1 436 ? -7.951 7.011 4.417 1.00 97.00 436 PHE A CA 1
ATOM 3341 C C . PHE A 1 436 ? -6.707 7.852 4.670 1.00 97.00 436 PHE A C 1
ATOM 3343 O O . PHE A 1 436 ? -6.412 8.763 3.900 1.00 97.00 436 PHE A O 1
ATOM 3350 N N . PHE A 1 437 ? -5.964 7.552 5.730 1.00 95.88 437 PHE A N 1
ATOM 3351 C CA . PHE A 1 437 ? -4.731 8.274 6.010 1.00 95.88 437 PHE A CA 1
ATOM 3352 C C . PHE A 1 437 ? -3.541 7.382 6.367 1.00 95.88 437 PHE A C 1
ATOM 3354 O O . PHE A 1 437 ? -3.679 6.381 7.080 1.00 95.88 437 PHE A O 1
ATOM 3361 N N . TRP A 1 438 ? -2.375 7.805 5.875 1.00 95.75 438 TRP A N 1
ATOM 3362 C CA . TRP A 1 438 ? -1.047 7.268 6.152 1.00 95.75 438 TRP A CA 1
ATOM 3363 C C . TRP A 1 438 ? -0.300 8.216 7.110 1.00 95.75 438 TRP A C 1
ATOM 3365 O O . TRP A 1 438 ? 0.018 9.346 6.772 1.00 95.75 438 TRP A O 1
ATOM 3375 N N . GLU A 1 439 ? -0.046 7.869 8.361 1.00 93.56 439 GLU A N 1
ATOM 3376 C CA . GLU A 1 439 ? -0.499 6.664 9.044 1.00 93.56 439 GLU A CA 1
ATOM 3377 C C . GLU A 1 439 ? -0.917 6.957 10.488 1.00 93.56 439 GLU A C 1
ATOM 3379 O O . GLU A 1 439 ? -0.608 8.003 11.073 1.00 93.56 439 GLU A O 1
ATOM 3384 N N . LEU A 1 440 ? -1.630 6.005 11.086 1.00 95.31 440 LEU A N 1
ATOM 3385 C CA . LEU A 1 440 ? -1.957 6.023 12.504 1.00 95.31 440 LEU A CA 1
ATOM 3386 C C . LEU A 1 440 ? -0.678 6.055 13.344 1.00 95.31 440 LEU A C 1
ATOM 3388 O O . LEU A 1 440 ? 0.270 5.314 13.106 1.00 95.31 440 LEU A O 1
ATOM 3392 N N . TYR A 1 441 ? -0.694 6.865 14.403 1.00 91.88 441 TYR A N 1
ATOM 3393 C CA . TYR A 1 441 ? 0.441 7.076 15.310 1.00 91.88 441 TYR A CA 1
ATOM 3394 C C . TYR A 1 441 ? 1.663 7.788 14.701 1.00 91.88 441 TYR A C 1
ATOM 3396 O O . TYR A 1 441 ? 2.642 7.966 15.432 1.00 91.88 441 TYR A O 1
ATOM 3404 N N . LYS A 1 442 ? 1.624 8.254 13.443 1.00 91.00 442 LYS A N 1
ATOM 3405 C CA . LYS A 1 442 ? 2.648 9.174 12.921 1.00 91.00 442 LYS A CA 1
ATOM 3406 C C . LYS A 1 442 ? 2.488 10.545 13.598 1.00 91.00 442 LYS A C 1
ATOM 3408 O O . LYS A 1 442 ? 1.370 11.068 13.658 1.00 91.00 442 LYS A O 1
ATOM 3413 N N . PRO A 1 443 ? 3.557 11.121 14.176 1.00 88.69 443 PRO A N 1
ATOM 3414 C CA . PRO A 1 443 ? 3.476 12.437 14.797 1.00 88.69 443 PRO A CA 1
ATOM 3415 C C . PRO A 1 443 ? 3.251 13.524 13.741 1.00 88.69 443 PRO A C 1
ATOM 3417 O O . PRO A 1 443 ? 3.673 13.393 12.592 1.00 88.69 443 PRO A O 1
ATOM 3420 N N . ALA A 1 444 ? 2.632 14.634 14.149 1.00 88.75 444 ALA A N 1
ATOM 3421 C CA . ALA A 1 444 ? 2.672 15.854 13.351 1.00 88.75 444 ALA A CA 1
ATOM 3422 C C . ALA A 1 444 ? 4.138 16.284 13.164 1.00 88.75 444 ALA A C 1
ATOM 3424 O O . ALA A 1 444 ? 4.931 16.204 14.103 1.00 88.75 444 ALA A O 1
ATOM 3425 N N . GLY A 1 445 ? 4.501 16.731 11.959 1.00 86.06 445 GLY A N 1
ATOM 3426 C CA . GLY A 1 445 ? 5.879 17.118 11.651 1.00 86.06 445 GLY A CA 1
ATOM 3427 C C . GLY A 1 445 ? 6.316 18.372 12.405 1.00 86.06 445 GLY A C 1
ATOM 3428 O O . GLY A 1 445 ? 7.441 18.471 12.887 1.00 86.06 445 GLY A O 1
ATOM 3429 N N . ASN A 1 446 ? 5.397 19.321 12.539 1.00 88.56 446 ASN A N 1
ATOM 3430 C CA . ASN A 1 446 ? 5.506 20.529 13.341 1.00 88.56 446 ASN A CA 1
ATOM 3431 C C . ASN A 1 446 ? 4.097 21.032 13.710 1.00 88.56 446 ASN A C 1
ATOM 3433 O O . ASN A 1 446 ? 3.089 20.419 13.362 1.00 88.56 446 ASN A O 1
ATOM 3437 N N . THR A 1 447 ? 4.020 22.169 14.401 1.00 87.94 447 THR A N 1
ATOM 3438 C CA . THR A 1 447 ? 2.758 22.757 14.882 1.00 87.94 447 THR A CA 1
ATOM 3439 C C . THR A 1 447 ? 1.822 23.263 13.781 1.00 87.94 447 THR A C 1
ATOM 3441 O O . THR A 1 447 ? 0.652 23.507 14.064 1.00 87.94 447 THR A O 1
ATOM 3444 N N . ALA A 1 448 ? 2.301 23.437 12.546 1.00 90.31 448 ALA A N 1
ATOM 3445 C CA . ALA A 1 448 ? 1.466 23.805 11.404 1.00 90.31 448 ALA A CA 1
ATOM 3446 C C . ALA A 1 448 ? 0.807 22.585 10.737 1.00 90.31 448 ALA A C 1
ATOM 3448 O O . ALA A 1 448 ? -0.197 22.742 10.036 1.00 90.31 448 ALA A O 1
ATOM 3449 N N . ASN A 1 449 ? 1.355 21.381 10.938 1.00 94.06 449 ASN A N 1
ATOM 3450 C CA . ASN A 1 449 ? 0.787 20.154 10.389 1.00 94.06 449 ASN A CA 1
ATOM 3451 C C . ASN A 1 449 ? -0.425 19.703 11.199 1.00 94.06 449 ASN A C 1
ATOM 3453 O O . ASN A 1 449 ? -0.433 19.780 12.428 1.00 94.06 449 ASN A O 1
ATOM 3457 N N . VAL A 1 450 ? -1.433 19.183 10.504 1.00 94.88 450 VAL A N 1
ATOM 3458 C CA . VAL A 1 450 ? -2.581 18.566 11.166 1.00 94.88 450 VAL A CA 1
ATOM 3459 C C . VAL A 1 450 ? -2.135 17.235 11.766 1.00 94.88 450 VAL A C 1
ATOM 3461 O O . VAL A 1 450 ? -1.562 16.391 11.076 1.00 94.88 450 VAL A O 1
ATOM 3464 N N . ASP A 1 451 ? -2.390 17.041 13.057 1.00 93.38 451 ASP A N 1
ATOM 3465 C CA . ASP A 1 451 ? -2.134 15.764 13.712 1.00 93.38 451 ASP A CA 1
ATOM 3466 C C . ASP A 1 451 ? -3.173 14.703 13.310 1.00 93.38 451 ASP A C 1
ATOM 3468 O O . ASP A 1 451 ? -4.293 15.010 12.891 1.00 93.38 451 ASP A O 1
ATOM 3472 N N . VAL A 1 452 ? -2.815 13.431 13.495 1.00 93.50 452 VAL A N 1
ATOM 3473 C CA . VAL A 1 452 ? -3.662 12.289 13.123 1.00 93.50 452 VAL A CA 1
ATOM 3474 C C . VAL A 1 452 ? -5.059 12.326 13.749 1.00 93.50 452 VAL A C 1
ATOM 3476 O O . VAL A 1 452 ? -6.033 11.947 13.100 1.00 93.50 452 VAL A O 1
ATOM 3479 N N . THR A 1 453 ? -5.192 12.798 14.992 1.00 91.25 453 THR A N 1
ATOM 3480 C CA . THR A 1 453 ? -6.483 12.815 15.693 1.00 91.25 453 THR A CA 1
ATOM 3481 C C . THR A 1 453 ? -7.382 13.888 15.099 1.00 91.25 453 THR A C 1
ATOM 3483 O O . THR A 1 453 ? -8.542 13.615 14.779 1.00 91.25 453 THR A O 1
ATOM 3486 N N . SER A 1 454 ? -6.837 15.089 14.896 1.00 92.44 454 SER A N 1
ATOM 3487 C CA . SER A 1 454 ? -7.547 16.205 14.269 1.00 92.44 454 SER A CA 1
ATOM 3488 C C . SER A 1 454 ? -7.968 15.885 12.835 1.00 92.44 454 SER A C 1
ATOM 3490 O O . SER A 1 454 ? -9.111 16.166 12.464 1.00 92.44 454 SER A O 1
ATOM 3492 N N . ALA A 1 455 ? -7.089 15.263 12.044 1.00 95.19 455 ALA A N 1
ATOM 3493 C CA . ALA A 1 455 ? -7.404 14.838 10.682 1.00 95.19 455 ALA A CA 1
ATOM 3494 C C . ALA A 1 455 ? -8.540 13.805 10.680 1.00 95.19 455 ALA A C 1
ATOM 3496 O O . ALA A 1 455 ? -9.566 14.017 10.032 1.00 95.19 455 ALA A O 1
ATOM 3497 N N . ALA A 1 456 ? -8.412 12.737 11.473 1.00 95.75 456 ALA A N 1
ATOM 3498 C CA . ALA A 1 456 ? -9.408 11.673 11.531 1.00 95.75 456 ALA A CA 1
ATOM 3499 C C . ALA A 1 456 ? -10.784 12.183 11.993 1.00 95.75 456 ALA A C 1
ATOM 3501 O O . ALA A 1 456 ? -11.796 11.853 11.382 1.00 95.75 456 ALA A O 1
ATOM 3502 N N . GLN A 1 457 ? -10.851 13.051 13.011 1.00 95.06 457 GLN A N 1
ATOM 3503 C CA . GLN A 1 457 ? -12.116 13.657 13.454 1.00 95.06 457 GLN A CA 1
ATOM 3504 C C . GLN A 1 457 ? -12.775 14.503 12.355 1.00 95.06 457 GLN A C 1
ATOM 3506 O O . GLN A 1 457 ? -13.990 14.423 12.171 1.00 95.06 457 GLN A O 1
ATOM 3511 N N . GLN A 1 458 ? -12.005 15.320 11.630 1.00 95.81 458 GLN A N 1
ATOM 3512 C CA . GLN A 1 458 ? -12.537 16.182 10.569 1.00 95.81 458 GLN A CA 1
ATOM 3513 C C . GLN A 1 458 ? -13.014 15.372 9.356 1.00 95.81 458 GLN A C 1
ATOM 3515 O O . GLN A 1 458 ? -14.126 15.603 8.881 1.00 95.81 458 GLN A O 1
ATOM 3520 N N . ILE A 1 459 ? -12.235 14.377 8.917 1.00 96.50 459 ILE A N 1
ATOM 3521 C CA . ILE A 1 459 ? -12.621 13.458 7.834 1.00 96.50 459 ILE A CA 1
ATOM 3522 C C . ILE A 1 459 ? -13.864 12.657 8.246 1.00 96.50 459 ILE A C 1
ATOM 3524 O O . ILE A 1 459 ? -14.825 12.572 7.487 1.00 96.50 459 ILE A O 1
ATOM 3528 N N . CYS A 1 460 ? -13.899 12.144 9.479 1.00 95.88 460 CYS A N 1
ATOM 3529 C CA . CYS A 1 460 ? -15.044 11.405 10.004 1.00 95.88 460 CYS A CA 1
ATOM 3530 C C . CYS A 1 460 ? -16.318 12.249 10.027 1.00 95.88 460 CYS A C 1
ATOM 3532 O O . CYS A 1 460 ? -17.358 11.794 9.563 1.00 95.88 460 CYS A O 1
ATOM 3534 N N . LYS A 1 461 ? -16.249 13.496 10.507 1.00 95.06 461 LYS A N 1
ATOM 3535 C CA . LYS A 1 461 ? -17.403 14.411 10.506 1.00 95.06 461 LYS A CA 1
ATOM 3536 C C . LYS A 1 461 ? -17.880 14.739 9.092 1.00 95.06 461 LYS A C 1
ATOM 3538 O O . LYS A 1 461 ? -19.084 14.876 8.893 1.00 95.06 461 LYS A O 1
ATOM 3543 N N . ALA A 1 462 ? -16.961 14.868 8.136 1.00 94.06 462 ALA A N 1
ATOM 3544 C CA . ALA A 1 462 ? -17.303 15.128 6.741 1.00 94.06 462 ALA A CA 1
ATOM 3545 C C . ALA A 1 462 ? -17.987 13.921 6.075 1.00 94.06 462 ALA A C 1
ATOM 3547 O O . ALA A 1 462 ? -18.971 14.103 5.364 1.00 94.06 462 ALA A O 1
ATOM 3548 N N . ALA A 1 463 ? -17.507 12.705 6.350 1.00 93.69 463 ALA A N 1
ATOM 3549 C CA . ALA A 1 463 ? -17.978 11.475 5.712 1.00 93.69 463 ALA A CA 1
ATOM 3550 C C . ALA A 1 463 ? -19.220 10.872 6.385 1.00 93.69 463 ALA A C 1
ATOM 3552 O O . ALA A 1 463 ? -20.161 10.455 5.720 1.00 93.69 463 ALA A O 1
ATOM 3553 N N . LEU A 1 464 ? -19.222 10.815 7.719 1.00 92.31 464 LEU A N 1
ATOM 3554 C CA . LEU A 1 464 ? -20.254 10.147 8.519 1.00 92.31 464 LEU A CA 1
ATOM 3555 C C . LEU A 1 464 ? -21.230 11.130 9.171 1.00 92.31 464 LEU A C 1
ATOM 3557 O O . LEU A 1 464 ? -22.156 10.705 9.854 1.00 92.31 464 LEU A O 1
ATOM 3561 N N . GLY A 1 465 ? -21.029 12.435 8.997 1.00 92.12 465 GLY A N 1
ATOM 3562 C CA . GLY A 1 465 ? -21.861 13.483 9.580 1.00 92.12 465 GLY A CA 1
ATOM 3563 C C . GLY A 1 465 ? -21.315 14.037 10.899 1.00 92.12 465 GLY A C 1
ATOM 3564 O O . GLY A 1 465 ? -20.778 13.326 11.750 1.00 92.12 465 GLY A O 1
ATOM 3565 N N . ALA A 1 466 ? -21.489 15.346 11.091 1.00 89.81 466 ALA A N 1
ATOM 3566 C CA . ALA A 1 466 ? -20.891 16.097 12.197 1.00 89.81 466 ALA A CA 1
ATOM 3567 C C . ALA A 1 466 ? -21.354 15.655 13.599 1.00 89.81 466 ALA A C 1
ATOM 3569 O O . ALA A 1 466 ? -20.648 15.889 14.579 1.00 89.81 466 ALA A O 1
ATOM 3570 N N . THR A 1 467 ? -22.528 15.027 13.696 1.00 89.81 467 THR A N 1
ATOM 3571 C CA . THR A 1 467 ? -23.128 14.547 14.950 1.00 89.81 467 THR A CA 1
ATOM 3572 C C . THR A 1 467 ? -22.840 13.074 15.236 1.00 89.81 467 THR A C 1
ATOM 3574 O O . THR A 1 467 ? -23.260 12.569 16.277 1.00 89.81 467 THR A O 1
ATOM 3577 N N . THR A 1 468 ? -22.115 12.377 14.354 1.00 91.06 468 THR A N 1
ATOM 3578 C CA . THR A 1 468 ? -21.795 10.961 14.545 1.00 91.06 468 THR A CA 1
ATOM 3579 C C . THR A 1 468 ? -20.888 10.783 15.769 1.00 91.06 468 THR A C 1
ATOM 3581 O O . THR A 1 468 ? -19.769 11.309 15.774 1.00 91.06 468 THR A O 1
ATOM 3584 N N . PRO A 1 469 ? -21.317 10.035 16.813 1.00 89.38 469 PRO A N 1
ATOM 3585 C CA . PRO A 1 469 ? -20.648 10.035 18.118 1.00 89.38 469 PRO A CA 1
ATOM 3586 C C . PRO A 1 469 ? -19.146 9.732 18.070 1.00 89.38 469 PRO A C 1
ATOM 3588 O O . PRO A 1 469 ? -18.348 10.445 18.681 1.00 89.38 469 PRO A O 1
ATOM 3591 N N . ARG A 1 470 ? -18.737 8.729 17.284 1.00 90.81 470 ARG A N 1
ATOM 3592 C CA . ARG A 1 470 ? -17.324 8.338 17.136 1.00 90.81 470 ARG A CA 1
ATOM 3593 C C . ARG A 1 470 ? -16.433 9.397 16.493 1.00 90.81 470 ARG A C 1
ATOM 3595 O O . ARG A 1 470 ? -15.240 9.429 16.760 1.00 90.81 470 ARG A O 1
ATOM 3602 N N . CYS A 1 471 ? -16.999 10.300 15.696 1.00 92.31 471 CYS A N 1
ATOM 3603 C CA . CYS A 1 471 ? -16.227 11.350 15.038 1.00 92.31 471 CYS A CA 1
ATOM 3604 C C . CYS A 1 471 ? -15.801 12.469 15.997 1.00 92.31 471 CYS A C 1
ATOM 3606 O O . CYS A 1 471 ? -15.023 13.345 15.622 1.00 92.31 471 CYS A O 1
ATOM 3608 N N . SER A 1 472 ? -16.310 12.470 17.232 1.00 84.69 472 SER A N 1
ATOM 3609 C CA . SER A 1 472 ? -15.930 13.442 18.257 1.00 84.69 472 SER A CA 1
ATOM 3610 C C . SER A 1 472 ? -14.625 13.081 18.974 1.00 84.69 472 SER A C 1
ATOM 3612 O O . SER A 1 472 ? -13.918 13.987 19.408 1.00 84.69 472 SER A O 1
ATOM 3614 N N . GLY A 1 473 ? -14.301 11.787 19.111 1.00 76.69 473 GLY A N 1
ATOM 3615 C CA . GLY A 1 473 ? -13.203 11.322 19.968 1.00 76.69 473 GLY A CA 1
ATOM 3616 C C . GLY A 1 473 ? -13.345 11.735 21.442 1.00 76.69 473 GLY A C 1
ATOM 3617 O O . GLY A 1 473 ? -12.340 11.843 22.143 1.00 76.69 473 GLY A O 1
ATOM 3618 N N . VAL A 1 474 ? -14.570 12.031 21.893 1.00 83.44 474 VAL A N 1
ATOM 3619 C CA . VAL A 1 474 ? -14.871 12.485 23.257 1.00 83.44 474 VAL A CA 1
ATOM 3620 C C . VAL A 1 474 ? -14.996 11.300 24.212 1.00 83.44 474 VAL A C 1
ATOM 3622 O O . VAL A 1 474 ? -15.626 10.288 23.894 1.00 83.44 474 VAL A O 1
ATOM 3625 N N . TYR A 1 475 ? -14.458 11.477 25.418 1.00 82.12 475 TYR A N 1
ATOM 3626 C CA . TYR A 1 475 ? -14.625 10.575 26.553 1.00 82.12 475 TYR A CA 1
ATOM 3627 C C . TYR A 1 475 ? -15.360 11.295 27.689 1.00 82.12 475 TYR A C 1
ATOM 3629 O O . TYR A 1 475 ? -14.942 12.363 28.126 1.00 82.12 475 TYR A O 1
ATOM 3637 N N . ASN A 1 476 ? -16.443 10.703 28.179 1.00 87.31 476 ASN A N 1
ATOM 3638 C CA . ASN A 1 476 ? -17.273 11.158 29.290 1.00 87.31 476 ASN A CA 1
ATOM 3639 C C . ASN A 1 476 ? -16.915 10.442 30.604 1.00 87.31 476 ASN A C 1
ATOM 3641 O O . ASN A 1 476 ? -16.178 9.459 30.622 1.00 87.31 476 ASN A O 1
ATOM 3645 N N . SER A 1 477 ? -17.473 10.928 31.712 1.00 90.50 477 SER A N 1
ATOM 3646 C CA . SER A 1 477 ? -17.227 10.406 33.056 1.00 90.50 477 SER A CA 1
ATOM 3647 C C . SER A 1 477 ? -17.482 8.901 33.134 1.00 90.50 477 SER A C 1
ATOM 3649 O O . SER A 1 477 ? -18.495 8.401 32.647 1.00 90.50 477 SER A O 1
ATOM 3651 N N . GLY A 1 478 ? -16.545 8.177 33.743 1.00 86.44 478 GLY A N 1
ATOM 3652 C CA . GLY A 1 478 ? -16.576 6.722 33.873 1.00 86.44 478 GLY A CA 1
ATOM 3653 C C . GLY A 1 478 ? -16.012 5.965 32.669 1.00 86.44 478 GLY A C 1
ATOM 3654 O O . GLY A 1 478 ? -15.762 4.763 32.787 1.00 86.44 478 GLY A O 1
ATOM 3655 N N . ASP A 1 479 ? -15.751 6.638 31.545 1.00 86.38 479 ASP A N 1
ATOM 3656 C CA . ASP A 1 479 ? -15.127 6.005 30.389 1.00 86.38 479 ASP A CA 1
ATOM 3657 C C . ASP A 1 479 ? -13.723 5.514 30.712 1.00 86.38 479 ASP A C 1
ATOM 3659 O O . ASP A 1 479 ? -12.918 6.232 31.305 1.00 86.38 479 ASP A O 1
ATOM 3663 N N . LYS A 1 480 ? -13.416 4.293 30.277 1.00 85.69 480 LYS A N 1
ATOM 3664 C CA . LYS A 1 480 ? -12.115 3.668 30.496 1.00 85.69 480 LYS A CA 1
ATOM 3665 C C . LYS A 1 480 ? -11.346 3.572 29.193 1.00 85.69 480 LYS A C 1
ATOM 3667 O O . LYS A 1 480 ? -11.910 3.167 28.181 1.00 85.69 480 LYS A O 1
ATOM 3672 N N . VAL A 1 481 ? -10.063 3.904 29.244 1.00 80.56 481 VAL A N 1
ATOM 3673 C CA . VAL A 1 481 ? -9.137 3.804 28.111 1.00 80.56 481 VAL A CA 1
ATOM 3674 C C . VAL A 1 481 ? -7.866 3.081 28.537 1.00 80.56 481 VAL A C 1
ATOM 3676 O O . VAL A 1 481 ? -7.488 3.107 29.709 1.00 80.56 481 VAL A O 1
ATOM 3679 N N . SER A 1 482 ? -7.182 2.449 27.587 1.00 71.88 482 SER A N 1
ATOM 3680 C CA . SER A 1 482 ? -5.821 1.943 27.776 1.00 71.88 482 SER A CA 1
ATOM 3681 C C . SER A 1 482 ? -4.837 2.859 27.062 1.00 71.88 482 SER A C 1
ATOM 3683 O O . SER A 1 482 ? -5.002 3.136 25.875 1.00 71.88 482 SER A O 1
ATOM 3685 N N . TYR A 1 483 ? -3.778 3.274 27.750 1.00 71.00 483 TYR A N 1
ATOM 3686 C CA . TYR A 1 483 ? -2.694 4.060 27.166 1.00 71.00 483 TYR A CA 1
ATOM 3687 C C . TYR A 1 483 ? -1.359 3.645 27.792 1.00 71.00 483 TYR A C 1
ATOM 3689 O O . TYR A 1 483 ? -1.264 3.489 29.005 1.00 71.00 483 TYR A O 1
ATOM 3697 N N . GLN A 1 484 ? -0.340 3.385 26.963 1.00 69.38 484 GLN A N 1
ATOM 3698 C CA . GLN A 1 484 ? 0.995 2.947 27.412 1.00 69.38 484 GLN A CA 1
ATOM 3699 C C . GLN A 1 484 ? 0.971 1.782 28.432 1.00 69.38 484 GLN A C 1
ATOM 3701 O O . GLN A 1 484 ? 1.701 1.772 29.418 1.00 69.38 484 GLN A O 1
ATOM 3706 N N . GLY A 1 485 ? 0.095 0.792 28.217 1.00 67.12 485 GLY A N 1
ATOM 3707 C CA . GLY A 1 485 ? -0.026 -0.393 29.082 1.00 67.12 485 GLY A CA 1
ATOM 3708 C C . GLY A 1 485 ? -0.789 -0.180 30.400 1.00 67.12 485 GLY A C 1
ATOM 3709 O O . GLY A 1 485 ? -0.945 -1.129 31.174 1.00 67.12 485 GLY A O 1
ATOM 3710 N N . ARG A 1 486 ? -1.315 1.021 30.653 1.00 77.88 486 ARG A N 1
ATOM 3711 C CA . ARG A 1 486 ? -2.070 1.379 31.865 1.00 77.88 486 ARG A CA 1
ATOM 3712 C C . ARG A 1 486 ? -3.528 1.683 31.536 1.00 77.88 486 ARG A C 1
ATOM 3714 O O . ARG A 1 486 ? -3.833 2.103 30.419 1.00 77.88 486 ARG A O 1
ATOM 3721 N N . GLN A 1 487 ? -4.422 1.450 32.492 1.00 80.94 487 GLN A N 1
ATOM 3722 C CA . GLN A 1 487 ? -5.836 1.807 32.381 1.00 80.94 487 GLN A CA 1
ATOM 3723 C C . GLN A 1 487 ? -6.090 3.173 33.004 1.00 80.94 487 GLN A C 1
ATOM 3725 O O . GLN A 1 487 ? -5.634 3.439 34.109 1.00 80.94 487 GLN A O 1
ATOM 3730 N N . TYR A 1 488 ? -6.898 3.991 32.342 1.00 85.44 488 TYR A N 1
ATOM 3731 C CA . TYR A 1 488 ? -7.311 5.298 32.838 1.00 85.44 488 TYR A CA 1
ATOM 3732 C C . TYR A 1 488 ? -8.832 5.409 32.842 1.00 85.44 488 TYR A C 1
ATOM 3734 O O . TYR A 1 488 ? -9.478 4.894 31.932 1.00 85.44 488 TYR A O 1
ATOM 3742 N N . THR A 1 489 ? -9.397 6.082 33.845 1.00 89.06 489 THR A N 1
ATOM 3743 C CA . THR A 1 489 ? -10.821 6.453 33.903 1.00 89.06 489 THR A CA 1
ATOM 3744 C C . THR A 1 489 ? -10.971 7.956 33.687 1.00 89.06 489 THR A C 1
ATOM 3746 O O . THR A 1 489 ? -10.348 8.738 34.410 1.00 89.06 489 THR A O 1
ATOM 3749 N N . CYS A 1 490 ? -11.813 8.364 32.737 1.00 89.31 490 CYS A N 1
ATOM 3750 C CA . CYS A 1 490 ? -12.212 9.756 32.558 1.00 89.31 490 CYS A CA 1
ATOM 3751 C C . CYS A 1 490 ? -13.097 10.189 33.736 1.00 89.31 490 CYS A C 1
ATOM 3753 O O . CYS A 1 490 ? -14.100 9.546 34.040 1.00 89.31 490 CYS A O 1
ATOM 3755 N N . GLN A 1 491 ? -12.732 11.268 34.417 1.00 91.56 491 GLN A N 1
ATOM 3756 C CA . GLN A 1 491 ? -13.423 11.769 35.603 1.00 91.56 491 GLN A CA 1
ATOM 3757 C C . GLN A 1 491 ? -14.652 12.616 35.247 1.00 91.56 491 GLN A C 1
ATOM 3759 O O . GLN A 1 491 ? -15.661 12.556 35.946 1.00 91.56 491 GLN A O 1
ATOM 3764 N N . TRP A 1 492 ? -14.610 13.367 34.143 1.00 88.50 492 TRP A N 1
ATOM 3765 C CA . TRP A 1 492 ? -15.722 14.219 33.700 1.00 88.50 492 TRP A CA 1
ATOM 3766 C C . TRP A 1 492 ? -15.903 14.209 32.181 1.00 88.50 492 TRP A C 1
ATOM 3768 O O . TRP A 1 492 ? -16.799 13.556 31.667 1.00 88.50 492 TRP A O 1
ATOM 3778 N N . TRP A 1 493 ? -15.072 14.934 31.452 1.00 91.12 493 TRP A N 1
ATOM 3779 C CA . TRP A 1 493 ? -15.127 15.078 30.005 1.00 91.12 493 TRP A CA 1
ATOM 3780 C C . TRP A 1 493 ? -13.704 15.316 29.518 1.00 91.12 493 TRP A C 1
ATOM 3782 O O . TRP A 1 493 ? -12.975 16.120 30.107 1.00 91.12 493 TRP A O 1
ATOM 3792 N N . SER A 1 494 ? -13.302 14.617 28.466 1.00 85.94 494 SER A N 1
ATOM 3793 C CA . SER A 1 494 ? -11.987 14.757 27.860 1.00 85.94 494 SER A CA 1
ATOM 3794 C C . SER A 1 494 ? -12.069 14.635 26.347 1.00 85.94 494 SER A C 1
ATOM 3796 O O . SER A 1 494 ? -12.753 13.764 25.807 1.00 85.94 494 SER A O 1
ATOM 3798 N N . GLN A 1 495 ? -11.312 15.490 25.670 1.00 83.38 495 GLN A N 1
ATOM 3799 C CA . GLN A 1 495 ? -11.051 15.412 24.243 1.00 83.38 495 GLN A CA 1
ATOM 3800 C C . GLN A 1 495 ? -9.601 15.830 24.017 1.00 83.38 495 GLN A C 1
ATOM 3802 O O . GLN A 1 495 ? -9.162 16.857 24.533 1.00 83.38 495 GLN A O 1
ATOM 3807 N N . ASN A 1 496 ? -8.852 15.025 23.263 1.00 75.38 496 ASN A N 1
ATOM 3808 C CA . ASN A 1 496 ? -7.456 15.294 22.904 1.00 75.38 496 ASN A CA 1
ATOM 3809 C C . ASN A 1 496 ? -6.502 15.500 24.110 1.00 75.38 496 ASN A C 1
ATOM 3811 O O . ASN A 1 496 ? -5.419 16.057 23.947 1.00 75.38 496 ASN A O 1
ATOM 3815 N N . ASN A 1 497 ? -6.859 15.046 25.322 1.00 77.62 497 ASN A N 1
ATOM 3816 C CA . ASN A 1 497 ? -5.948 15.066 26.472 1.00 77.62 497 ASN A CA 1
ATOM 3817 C C . ASN A 1 497 ? -5.179 13.748 26.573 1.00 77.62 497 ASN A C 1
ATOM 3819 O O . ASN A 1 497 ? -5.781 12.674 26.591 1.00 77.62 497 ASN A O 1
ATOM 3823 N N . VAL A 1 498 ? -3.855 13.836 26.711 1.00 80.06 498 VAL A N 1
ATOM 3824 C CA . VAL A 1 498 ? -2.989 12.669 26.911 1.00 80.06 498 VAL A CA 1
ATOM 3825 C C . VAL A 1 498 ? -3.194 12.115 28.330 1.00 80.06 498 VAL A C 1
ATOM 3827 O O . VAL A 1 498 ? -2.974 12.859 29.286 1.00 80.06 498 VAL A O 1
ATOM 3830 N N . PRO A 1 499 ? -3.544 10.825 28.511 1.00 81.50 499 PRO A N 1
ATOM 3831 C CA . PRO A 1 499 ? -3.836 10.274 29.838 1.00 81.50 499 PRO A CA 1
ATOM 3832 C C . PRO A 1 499 ? -2.702 10.394 30.866 1.00 81.50 499 PRO A C 1
ATOM 3834 O O . PRO A 1 499 ? -2.960 10.555 32.056 1.00 81.50 499 PRO A O 1
ATOM 3837 N N . THR A 1 500 ? -1.440 10.376 30.424 1.00 78.62 500 THR A N 1
ATOM 3838 C CA . THR A 1 500 ? -0.267 10.527 31.305 1.00 78.62 500 THR A CA 1
ATOM 3839 C C . THR A 1 500 ? -0.013 11.959 31.772 1.00 78.62 500 THR A C 1
ATOM 3841 O O . THR A 1 500 ? 0.744 12.146 32.720 1.00 78.62 500 THR A O 1
ATOM 3844 N N . ALA A 1 501 ? -0.622 12.968 31.145 1.00 78.44 501 ALA A N 1
ATOM 3845 C CA . ALA A 1 501 ? -0.432 14.372 31.516 1.00 78.44 501 ALA A CA 1
ATOM 3846 C C . ALA A 1 501 ? -1.293 14.803 32.724 1.00 78.44 501 ALA A C 1
ATOM 3848 O O . ALA A 1 501 ? -1.205 15.948 33.162 1.00 78.44 501 ALA A O 1
ATOM 3849 N N . GLY A 1 502 ? -2.121 13.902 33.267 1.00 69.56 502 GLY A N 1
ATOM 3850 C CA . GLY A 1 502 ? -3.089 14.213 34.320 1.00 69.56 502 GLY A CA 1
ATOM 3851 C C . GLY A 1 502 ? -4.321 14.958 33.789 1.00 69.56 502 GLY A C 1
ATOM 3852 O O . GLY A 1 502 ? -4.655 14.882 32.607 1.00 69.56 502 GLY A O 1
ATOM 3853 N N . GLY A 1 503 ? -5.035 15.660 34.673 1.00 87.75 503 GLY A N 1
ATOM 3854 C CA . GLY A 1 503 ? -6.264 16.382 34.327 1.00 87.75 503 GLY A CA 1
ATOM 3855 C C . GLY A 1 503 ? -7.508 15.491 34.431 1.00 87.75 503 GLY A C 1
ATOM 3856 O O . GLY A 1 503 ? -7.795 15.019 35.530 1.00 87.75 503 GLY A O 1
ATOM 3857 N N . PRO A 1 504 ? -8.264 15.250 33.340 1.00 90.12 504 PRO A N 1
ATOM 3858 C CA . PRO A 1 504 ? -9.509 14.482 33.401 1.00 90.12 504 PRO A CA 1
ATOM 3859 C C . PRO A 1 504 ? -9.294 12.979 33.608 1.00 90.12 504 PRO A C 1
ATOM 3861 O O . PRO A 1 504 ? -10.272 12.246 33.692 1.00 90.12 504 PRO A O 1
ATOM 3864 N N . TRP A 1 505 ? -8.051 12.499 33.668 1.00 91.25 505 TRP A N 1
ATOM 3865 C CA . TRP A 1 505 ? -7.729 11.076 33.699 1.00 91.25 505 TRP A CA 1
ATOM 3866 C C . TRP A 1 505 ? -7.211 10.634 35.066 1.00 91.25 505 TRP A C 1
ATOM 3868 O O . TRP A 1 505 ? -6.219 11.160 35.569 1.00 91.25 505 TRP A O 1
ATOM 3878 N N . THR A 1 506 ? -7.844 9.607 35.632 1.00 91.88 506 THR A N 1
ATOM 3879 C CA . THR A 1 506 ? -7.329 8.873 36.794 1.00 91.88 506 THR A CA 1
ATOM 3880 C C . THR A 1 506 ? -6.683 7.581 36.331 1.00 91.88 506 THR A C 1
ATOM 3882 O O . THR A 1 506 ? -7.335 6.766 35.686 1.00 91.88 506 THR A O 1
ATOM 3885 N N . ASP A 1 507 ? -5.410 7.397 36.667 1.00 88.00 507 ASP A N 1
ATOM 3886 C CA . ASP A 1 507 ? -4.671 6.158 36.433 1.00 88.00 507 ASP A CA 1
ATOM 3887 C C . ASP A 1 507 ? -5.151 5.060 37.395 1.00 88.00 507 ASP A C 1
ATOM 3889 O O . ASP A 1 507 ? -5.035 5.187 38.614 1.00 88.00 507 ASP A O 1
ATOM 3893 N N . ASN A 1 508 ? -5.691 3.978 36.840 1.00 84.94 508 ASN A N 1
ATOM 3894 C CA . ASN A 1 508 ? -6.188 2.822 37.584 1.00 84.94 508 ASN A CA 1
ATOM 3895 C C . ASN A 1 508 ? -5.129 1.708 37.722 1.00 84.94 508 ASN A C 1
ATOM 3897 O O . ASN A 1 508 ? -5.443 0.624 38.215 1.00 84.94 508 ASN A O 1
ATOM 3901 N N . GLY A 1 509 ? -3.895 1.934 37.262 1.00 79.44 509 GLY A N 1
ATOM 3902 C CA . GLY A 1 509 ? -2.813 0.955 37.272 1.00 79.44 509 GLY A CA 1
ATOM 3903 C C . GLY A 1 509 ? -2.649 0.190 35.956 1.00 79.44 509 GLY A C 1
ATOM 3904 O O . GLY A 1 509 ? -3.194 0.543 34.909 1.00 79.44 509 GLY A O 1
ATOM 3905 N N . ALA A 1 510 ? -1.830 -0.863 35.993 1.00 73.31 510 ALA A N 1
ATOM 3906 C CA . ALA A 1 510 ? -1.547 -1.693 34.823 1.00 73.31 510 ALA A CA 1
ATOM 3907 C C . ALA A 1 510 ? -2.808 -2.421 34.327 1.00 73.31 510 ALA A C 1
ATOM 3909 O O . ALA A 1 510 ? -3.642 -2.849 35.124 1.00 73.31 510 ALA A O 1
ATOM 3910 N N . CYS A 1 511 ? -2.932 -2.607 33.009 1.00 62.22 511 CYS A N 1
ATOM 3911 C CA . CYS A 1 511 ? -4.021 -3.406 32.445 1.00 62.22 511 CYS A CA 1
ATOM 3912 C C . CYS A 1 511 ? -3.973 -4.849 32.986 1.00 62.22 511 CYS A C 1
ATOM 3914 O O . CYS A 1 511 ? -2.963 -5.536 32.823 1.00 62.22 511 CYS A O 1
ATOM 3916 N N . SER A 1 512 ? -5.066 -5.341 33.574 1.00 49.22 512 SER A N 1
ATOM 3917 C CA . SER A 1 512 ? -5.206 -6.757 33.929 1.00 49.22 512 SER A CA 1
ATOM 3918 C C . SER A 1 512 ? -5.308 -7.605 32.653 1.00 49.22 512 SER A C 1
ATOM 3920 O O . SER A 1 512 ? -6.129 -7.333 31.780 1.00 49.22 512 SER A O 1
ATOM 3922 N N . GLY A 1 513 ? -4.426 -8.600 32.511 1.00 42.50 513 GLY A N 1
ATOM 3923 C CA . GLY A 1 513 ? -4.304 -9.428 31.300 1.00 42.50 513 GLY A CA 1
ATOM 3924 C C . GLY A 1 513 ? -3.137 -9.071 30.369 1.00 42.50 513 GLY A C 1
ATOM 3925 O O . GLY A 1 513 ? -3.029 -9.652 29.293 1.00 42.50 513 GLY A O 1
ATOM 3926 N N . GLY A 1 514 ? -2.243 -8.153 30.756 1.00 34.78 514 GLY A N 1
ATOM 3927 C CA . GLY A 1 514 ? -0.916 -8.094 30.132 1.00 34.78 514 GLY A CA 1
ATOM 3928 C C . GLY A 1 514 ? -0.154 -9.405 30.381 1.00 34.78 514 GLY A C 1
ATOM 3929 O O . GLY A 1 514 ? -0.369 -10.017 31.434 1.00 34.78 514 GLY A O 1
ATOM 3930 N N . PRO A 1 515 ? 0.718 -9.865 29.462 1.00 32.66 515 PRO A N 1
ATOM 3931 C CA . PRO A 1 515 ? 1.575 -11.002 29.754 1.00 32.66 515 PRO A CA 1
ATOM 3932 C C . PRO A 1 515 ? 2.321 -10.693 31.050 1.00 32.66 515 PRO A C 1
ATOM 3934 O O . PRO A 1 515 ? 2.958 -9.646 31.186 1.00 32.66 515 PRO A O 1
ATOM 3937 N N . THR A 1 516 ? 2.205 -11.588 32.027 1.00 31.66 516 THR A N 1
ATOM 3938 C CA . THR A 1 516 ? 3.123 -11.614 33.163 1.00 31.66 516 THR A CA 1
ATOM 3939 C C . THR A 1 516 ? 4.527 -11.555 32.561 1.00 31.66 516 THR A C 1
ATOM 3941 O O . THR A 1 516 ? 4.776 -12.335 31.634 1.00 31.66 516 THR A O 1
ATOM 3944 N N . PRO A 1 517 ? 5.416 -10.627 32.971 1.00 35.31 517 PRO A N 1
ATOM 3945 C CA . PRO A 1 517 ? 6.734 -10.518 32.364 1.00 35.31 517 PRO A CA 1
ATOM 3946 C C . PRO A 1 517 ? 7.406 -11.879 32.499 1.00 35.31 517 PRO A C 1
ATOM 3948 O O . PRO A 1 517 ? 7.748 -12.314 33.597 1.00 35.31 517 PRO A O 1
ATOM 3951 N N . THR A 1 518 ? 7.493 -12.598 31.382 1.00 40.81 518 THR A N 1
ATOM 3952 C CA . THR A 1 518 ? 8.128 -13.906 31.352 1.00 40.81 518 THR A CA 1
ATOM 3953 C C . THR A 1 518 ? 9.603 -13.630 31.619 1.00 40.81 518 THR A C 1
ATOM 3955 O O . THR A 1 518 ? 10.183 -12.810 30.900 1.00 40.81 518 THR A O 1
ATOM 3958 N N . PRO A 1 519 ? 10.219 -14.224 32.656 1.00 40.69 519 PRO A N 1
ATOM 3959 C CA . PRO A 1 519 ? 11.659 -14.121 32.843 1.00 40.69 519 PRO A CA 1
ATOM 3960 C C . PRO A 1 519 ? 12.332 -14.519 31.526 1.00 40.69 519 PRO A C 1
ATOM 3962 O O . PRO A 1 519 ? 11.997 -15.565 30.971 1.00 40.69 519 PRO A O 1
ATOM 3965 N N . GLY A 1 520 ? 13.200 -13.658 30.987 1.00 44.25 520 GLY A N 1
ATOM 3966 C CA . GLY A 1 520 ? 13.780 -13.857 29.659 1.00 44.25 520 GLY A CA 1
ATOM 3967 C C . GLY A 1 520 ? 14.377 -15.258 29.503 1.00 44.25 520 GLY A C 1
ATOM 3968 O O . GLY A 1 520 ? 15.040 -15.760 30.405 1.00 44.25 520 GLY A O 1
ATOM 3969 N N . ALA A 1 521 ? 14.140 -15.916 28.370 1.00 50.09 521 ALA A N 1
ATOM 3970 C CA . ALA A 1 521 ? 14.837 -17.156 28.047 1.00 50.09 521 ALA A CA 1
ATOM 3971 C C . ALA A 1 521 ? 16.299 -16.856 27.653 1.00 50.09 521 ALA A C 1
ATOM 3973 O O . ALA A 1 521 ? 16.616 -15.760 27.192 1.00 50.09 521 ALA A O 1
ATOM 3974 N N . GLY A 1 522 ? 17.200 -17.827 27.830 1.00 64.50 522 GLY A N 1
ATOM 3975 C CA . GLY A 1 522 ? 18.608 -17.695 27.440 1.00 64.50 522 GLY A CA 1
ATOM 3976 C C . GLY A 1 522 ? 19.426 -16.775 28.355 1.00 64.50 522 GLY A C 1
ATOM 3977 O O . GLY A 1 522 ? 19.260 -16.774 29.572 1.00 64.50 522 GLY A O 1
ATOM 3978 N N . SER A 1 523 ? 20.336 -15.993 27.773 1.00 65.56 523 SER A N 1
ATOM 3979 C CA . SER A 1 523 ? 21.231 -15.058 28.484 1.00 65.56 523 SER A CA 1
ATOM 3980 C C . SER A 1 523 ? 20.498 -13.955 29.265 1.00 65.56 523 SER A C 1
ATOM 3982 O O . SER A 1 523 ? 21.106 -13.322 30.123 1.00 65.56 523 SER A O 1
ATOM 3984 N N . CYS A 1 524 ? 19.207 -13.740 28.988 1.00 72.56 524 CYS A N 1
ATOM 3985 C CA . CYS A 1 524 ? 18.347 -12.760 29.653 1.00 72.56 524 CYS A CA 1
ATOM 3986 C C . CYS A 1 524 ? 17.569 -13.325 30.853 1.00 72.56 524 CYS A C 1
ATOM 3988 O O . CYS A 1 524 ? 16.763 -12.609 31.456 1.00 72.56 524 CYS A O 1
ATOM 3990 N N . ALA A 1 525 ? 17.824 -14.582 31.230 1.00 72.56 525 ALA A N 1
ATOM 3991 C CA . ALA A 1 525 ? 17.251 -15.182 32.427 1.00 72.56 525 ALA A CA 1
ATOM 3992 C C . ALA A 1 525 ? 17.632 -14.379 33.679 1.00 72.56 525 ALA A C 1
ATOM 3994 O O . ALA A 1 525 ? 1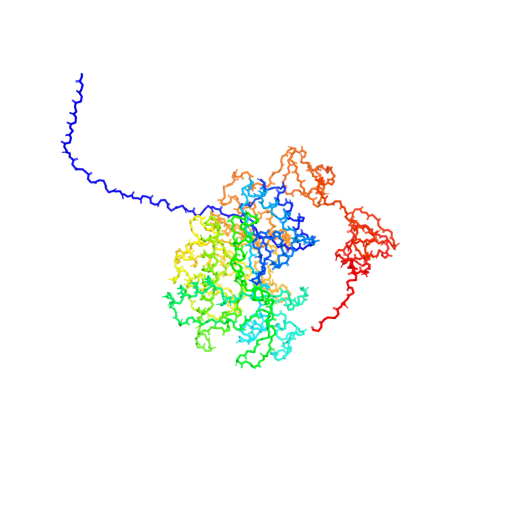8.807 -14.188 33.986 1.00 72.56 525 ALA A O 1
ATOM 3995 N N . GLY A 1 526 ? 16.615 -13.899 34.399 1.00 74.38 526 GLY A N 1
ATOM 3996 C CA . GLY A 1 526 ? 16.780 -13.154 35.650 1.00 74.38 526 GLY A CA 1
ATOM 3997 C C . GLY A 1 526 ? 17.033 -11.648 35.508 1.00 74.38 526 GLY A C 1
ATOM 3998 O O . GLY A 1 526 ? 17.243 -10.992 36.525 1.00 74.38 526 GLY A O 1
ATOM 3999 N N . VAL A 1 527 ? 16.987 -11.077 34.297 1.00 80.62 527 VAL A N 1
ATOM 4000 C CA . VAL A 1 527 ? 17.116 -9.621 34.089 1.00 80.62 527 VAL A CA 1
ATOM 4001 C C . VAL A 1 527 ? 15.753 -9.007 33.757 1.00 80.62 527 VAL A C 1
ATOM 4003 O O . VAL A 1 527 ? 15.138 -9.338 32.743 1.00 80.62 527 VAL A O 1
ATOM 4006 N N . SER A 1 528 ? 15.286 -8.095 34.610 1.00 83.31 528 SER A N 1
ATOM 4007 C CA . SER A 1 528 ? 13.985 -7.433 34.460 1.00 83.31 528 SER A CA 1
ATOM 4008 C C . SER A 1 528 ? 13.913 -6.547 33.205 1.00 83.31 528 SER A C 1
ATOM 4010 O O . SER A 1 528 ? 14.915 -5.927 32.849 1.00 83.31 528 SER A O 1
ATOM 4012 N N . PRO A 1 529 ? 12.749 -6.424 32.542 1.00 80.06 529 PRO A N 1
ATOM 4013 C CA . PRO A 1 529 ? 12.551 -5.462 31.456 1.00 80.06 529 PRO A CA 1
ATOM 4014 C C . PRO A 1 529 ? 12.758 -4.009 31.890 1.00 80.06 529 PRO A C 1
ATOM 4016 O O . PRO A 1 529 ? 12.512 -3.652 33.046 1.00 80.06 529 PRO A O 1
ATOM 4019 N N . TYR A 1 530 ? 13.196 -3.166 30.953 1.00 88.31 530 TYR A N 1
ATOM 4020 C CA . TYR A 1 530 ? 13.275 -1.722 31.165 1.00 88.31 530 TYR A CA 1
ATOM 4021 C C . TYR A 1 530 ? 11.883 -1.127 31.406 1.00 88.31 530 TYR A C 1
ATOM 4023 O O . TYR A 1 530 ? 10.917 -1.461 30.721 1.00 88.31 530 TYR A O 1
ATOM 4031 N N . SER A 1 531 ? 11.811 -0.200 32.355 1.00 82.56 531 SER A N 1
ATOM 4032 C CA . SER A 1 531 ? 10.636 0.588 32.696 1.00 82.56 531 SER A CA 1
ATOM 4033 C C . SER A 1 531 ? 11.038 2.053 32.813 1.00 82.56 531 SER A C 1
ATOM 4035 O O . SER A 1 531 ? 11.884 2.403 33.633 1.00 82.56 531 SER A O 1
ATOM 4037 N N . SER A 1 532 ? 10.397 2.932 32.045 1.00 77.06 532 SER A N 1
ATOM 4038 C CA . SER A 1 532 ? 10.688 4.371 32.071 1.00 77.06 532 SER A CA 1
ATOM 4039 C C . SER A 1 532 ? 10.381 5.035 33.417 1.00 77.06 532 SER A C 1
ATOM 4041 O O . SER A 1 532 ? 10.958 6.072 33.732 1.00 77.06 532 SER A O 1
ATOM 4043 N N . SER A 1 533 ? 9.521 4.434 34.247 1.00 74.69 533 SER A N 1
ATOM 4044 C CA . SER A 1 533 ? 9.183 4.958 35.575 1.00 74.69 533 SER A CA 1
ATOM 4045 C C . SER A 1 533 ? 10.158 4.528 36.673 1.00 74.69 533 SER A C 1
ATOM 4047 O O . SER A 1 533 ? 10.085 5.048 37.786 1.00 74.69 533 SER A O 1
ATOM 4049 N N . THR A 1 534 ? 11.046 3.572 36.404 1.00 81.12 534 THR A N 1
ATOM 4050 C CA . THR A 1 534 ? 12.000 3.053 37.387 1.00 81.12 534 THR A CA 1
ATOM 4051 C C . THR A 1 534 ? 13.306 3.836 37.302 1.00 81.12 534 THR A C 1
ATOM 4053 O O . THR A 1 534 ? 13.851 4.025 36.220 1.00 81.12 534 THR A O 1
ATOM 4056 N N . ALA A 1 535 ? 13.812 4.296 38.447 1.00 89.12 535 ALA A N 1
ATOM 4057 C CA . ALA A 1 535 ? 15.149 4.869 38.530 1.00 89.12 535 ALA A CA 1
ATOM 4058 C C . ALA A 1 535 ? 16.194 3.747 38.605 1.00 89.12 535 ALA A C 1
ATOM 4060 O O . ALA A 1 535 ? 16.097 2.849 39.447 1.00 89.12 535 ALA A O 1
ATOM 4061 N N . TYR A 1 536 ? 17.197 3.808 37.737 1.00 92.88 536 TYR A N 1
ATOM 4062 C CA . TYR A 1 536 ? 18.265 2.824 37.619 1.00 92.88 536 TYR A CA 1
ATOM 4063 C C . TYR A 1 536 ? 19.597 3.462 37.991 1.00 92.88 536 TYR A C 1
ATOM 4065 O O . TYR A 1 536 ? 20.015 4.430 37.369 1.00 92.88 536 TYR A O 1
ATOM 4073 N N . ASN A 1 537 ? 20.281 2.913 38.994 1.00 94.38 537 ASN A N 1
ATOM 4074 C CA . ASN A 1 537 ? 21.644 3.327 39.330 1.00 94.38 537 ASN A CA 1
ATOM 4075 C C . ASN A 1 537 ? 22.652 2.794 38.296 1.00 94.38 537 ASN A C 1
ATOM 4077 O O . ASN A 1 537 ? 22.395 1.784 37.638 1.00 94.38 537 ASN A O 1
ATOM 4081 N N . GLY A 1 538 ? 23.827 3.428 38.202 1.00 94.06 538 GLY A N 1
ATOM 4082 C CA . GLY A 1 538 ? 24.924 2.941 37.359 1.00 94.06 538 GLY A CA 1
ATOM 4083 C C . GLY A 1 538 ? 25.245 1.465 37.640 1.00 94.06 538 GLY A C 1
ATOM 4084 O O . GLY A 1 538 ? 25.329 1.044 38.794 1.00 94.06 538 GLY A O 1
ATOM 4085 N N . GLY A 1 539 ? 25.372 0.668 36.580 1.00 90.62 539 GLY A N 1
ATOM 4086 C CA . GLY A 1 539 ? 25.553 -0.785 36.628 1.00 90.62 539 GLY A CA 1
ATOM 4087 C C . GLY A 1 539 ? 24.258 -1.609 36.628 1.00 90.62 539 GLY A C 1
ATOM 4088 O O . GLY A 1 539 ? 24.330 -2.829 36.456 1.00 90.62 539 GLY A O 1
ATOM 4089 N N . ALA A 1 540 ? 23.078 -0.993 36.778 1.00 95.38 540 ALA A N 1
ATOM 4090 C CA . ALA A 1 540 ? 21.801 -1.704 36.698 1.00 95.38 540 ALA A CA 1
ATOM 4091 C C . ALA A 1 540 ? 21.572 -2.293 35.299 1.00 95.38 540 ALA A C 1
ATOM 4093 O O . ALA A 1 540 ? 21.860 -1.647 34.290 1.00 95.38 540 ALA A O 1
ATOM 4094 N N . LYS A 1 541 ? 21.033 -3.517 35.242 1.00 93.75 541 LYS A N 1
ATOM 4095 C CA . LYS A 1 541 ? 20.768 -4.242 33.995 1.00 93.75 541 LYS A CA 1
ATOM 4096 C C . LYS A 1 541 ? 19.278 -4.363 33.733 1.00 93.75 541 LYS A C 1
ATOM 4098 O O . LYS A 1 541 ? 18.522 -4.714 34.637 1.00 93.75 541 LYS A O 1
ATOM 4103 N N . VAL A 1 542 ? 18.888 -4.132 32.487 1.00 90.81 542 VAL A N 1
ATOM 4104 C CA . VAL A 1 542 ? 17.508 -4.271 32.014 1.00 90.81 542 VAL A CA 1
ATOM 4105 C C . VAL A 1 542 ? 17.466 -5.003 30.683 1.00 90.81 542 VAL A C 1
ATOM 4107 O O . VAL A 1 542 ? 18.436 -4.964 29.930 1.00 90.81 542 VAL A O 1
ATOM 4110 N N . THR A 1 543 ? 16.352 -5.651 30.361 1.00 85.38 543 THR A N 1
ATOM 4111 C CA . THR A 1 543 ? 16.100 -6.149 29.003 1.00 85.38 543 THR A CA 1
ATOM 4112 C C . THR A 1 543 ? 15.303 -5.120 28.201 1.00 85.38 543 THR A C 1
ATOM 4114 O O . THR A 1 543 ? 14.320 -4.559 28.686 1.00 85.38 543 THR A O 1
ATOM 4117 N N . TYR A 1 544 ? 15.742 -4.833 26.976 1.00 82.50 544 TYR A N 1
ATOM 4118 C CA . TYR A 1 544 ? 15.052 -3.933 26.048 1.00 82.50 544 TYR A CA 1
ATOM 4119 C C . TYR A 1 544 ? 15.387 -4.326 24.605 1.00 82.50 544 TYR A C 1
ATOM 4121 O O . TYR A 1 544 ? 16.537 -4.639 24.303 1.00 82.50 544 TYR A O 1
ATOM 4129 N N . GLY A 1 545 ? 14.391 -4.384 23.715 1.00 75.12 545 GLY A N 1
ATOM 4130 C CA . GLY A 1 545 ? 14.605 -4.686 22.290 1.00 75.12 545 GLY A CA 1
ATOM 4131 C C . GLY A 1 545 ? 15.347 -6.002 21.993 1.00 75.12 545 GLY A C 1
ATOM 4132 O O . GLY A 1 545 ? 16.060 -6.079 21.000 1.00 75.12 545 GLY A O 1
ATOM 4133 N N . GLY A 1 546 ? 15.243 -7.017 22.861 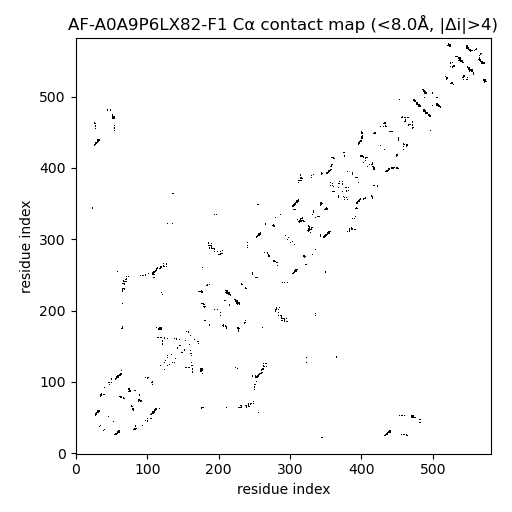1.00 77.69 546 GLY A N 1
ATOM 4134 C CA . GLY A 1 546 ? 15.932 -8.306 22.691 1.00 77.69 546 GLY A CA 1
ATOM 4135 C C . GLY A 1 546 ? 17.401 -8.338 23.139 1.00 77.69 546 GLY A C 1
ATOM 4136 O O . GLY A 1 546 ? 18.090 -9.322 22.870 1.00 77.69 546 GLY A O 1
ATOM 4137 N N . PHE A 1 547 ? 17.883 -7.307 23.839 1.00 84.19 547 PHE A N 1
ATOM 4138 C CA . PHE A 1 547 ? 19.237 -7.239 24.398 1.00 84.19 547 PHE A CA 1
ATOM 4139 C C . PHE A 1 547 ? 19.209 -6.854 25.882 1.00 84.19 547 PHE A C 1
ATOM 4141 O O . PHE A 1 547 ? 18.255 -6.241 26.366 1.00 84.19 547 PHE A O 1
ATOM 4148 N N . ILE A 1 548 ? 20.282 -7.179 26.603 1.00 89.56 548 ILE A N 1
ATOM 4149 C CA . ILE A 1 548 ? 20.556 -6.620 27.932 1.00 89.56 548 ILE A CA 1
ATOM 4150 C C . ILE A 1 548 ? 21.180 -5.242 27.755 1.00 89.56 548 ILE A C 1
ATOM 4152 O O . ILE A 1 548 ? 22.129 -5.101 26.995 1.00 89.56 548 ILE A O 1
ATOM 4156 N N . TYR A 1 549 ? 20.717 -4.247 28.498 1.00 92.12 549 TYR A N 1
ATOM 4157 C CA . TYR A 1 549 ? 21.333 -2.929 28.587 1.00 92.12 549 TYR A CA 1
ATOM 4158 C C . TYR A 1 549 ? 21.813 -2.665 30.007 1.00 92.12 549 TYR A C 1
ATOM 4160 O O . TYR A 1 549 ? 21.149 -3.055 30.965 1.00 92.12 549 TYR A O 1
ATOM 4168 N N . THR A 1 550 ? 22.971 -2.018 30.137 1.00 95.75 550 THR A N 1
ATOM 4169 C CA . THR A 1 550 ? 23.558 -1.638 31.431 1.00 95.75 550 THR A CA 1
ATOM 4170 C C . THR A 1 550 ? 23.589 -0.119 31.559 1.00 95.75 550 THR A C 1
ATOM 4172 O O . THR A 1 550 ? 24.155 0.551 30.691 1.00 95.75 550 THR A O 1
ATOM 4175 N N . ALA A 1 551 ? 22.997 0.417 32.626 1.00 95.50 551 ALA A N 1
ATOM 4176 C CA . ALA A 1 551 ? 23.018 1.846 32.924 1.00 95.50 551 ALA A CA 1
ATOM 4177 C C . ALA A 1 551 ? 24.456 2.308 33.212 1.00 95.50 551 ALA A C 1
ATOM 4179 O O . ALA A 1 551 ? 25.166 1.673 33.992 1.00 95.50 551 ALA A O 1
ATOM 4180 N N . GLN A 1 552 ? 24.902 3.398 32.593 1.00 92.19 552 GLN A N 1
ATOM 4181 C CA . GLN A 1 552 ? 26.235 3.973 32.812 1.00 92.19 552 GLN A CA 1
ATOM 4182 C C . GLN A 1 552 ? 26.290 4.838 34.078 1.00 92.19 552 GLN A C 1
ATOM 4184 O O . GLN A 1 552 ? 27.289 4.846 34.792 1.00 92.19 552 GLN A O 1
ATOM 4189 N N . TRP A 1 553 ? 25.192 5.521 34.386 1.00 94.12 553 TRP A N 1
ATOM 4190 C CA . TRP A 1 553 ? 24.996 6.357 35.570 1.00 94.12 553 TRP A CA 1
ATOM 4191 C C . TRP A 1 553 ? 23.522 6.303 35.986 1.00 94.12 553 TRP A C 1
ATOM 4193 O O . TRP A 1 553 ? 22.744 5.538 35.416 1.00 94.12 553 TRP A O 1
ATOM 4203 N N . TRP A 1 554 ? 23.146 7.069 37.013 1.00 96.81 554 TRP A N 1
ATOM 4204 C CA . TRP A 1 554 ? 21.749 7.180 37.427 1.00 96.81 554 TRP A CA 1
ATOM 4205 C C . TRP A 1 554 ? 20.875 7.655 36.260 1.00 96.81 554 TRP A C 1
ATOM 4207 O O . TRP A 1 554 ? 21.167 8.689 35.667 1.00 96.81 554 TRP A O 1
ATOM 4217 N N . THR A 1 555 ? 19.814 6.921 35.937 1.00 90.12 555 THR A N 1
ATOM 4218 C CA . THR A 1 555 ? 18.902 7.260 34.839 1.00 90.12 555 THR A CA 1
ATOM 4219 C C . THR A 1 555 ? 17.462 6.863 35.159 1.00 90.12 555 THR A C 1
ATOM 4221 O O . THR A 1 555 ? 17.208 5.834 35.789 1.00 90.12 555 THR A O 1
ATOM 4224 N N . GLN A 1 556 ? 16.504 7.684 34.730 1.00 90.94 556 GLN A N 1
ATOM 4225 C CA . GLN A 1 556 ? 15.067 7.427 34.811 1.00 90.94 556 GLN A CA 1
ATOM 4226 C C . GLN A 1 556 ? 14.405 8.042 33.574 1.00 90.94 556 GLN A C 1
ATOM 4228 O O . GLN A 1 556 ? 14.695 9.180 33.216 1.00 90.94 556 GLN A O 1
ATOM 4233 N N . GLY A 1 557 ? 13.534 7.297 32.895 1.00 76.38 557 GLY A N 1
ATOM 4234 C CA . GLY A 1 557 ? 12.830 7.769 31.696 1.00 76.38 557 GLY A CA 1
ATOM 4235 C C . GLY A 1 557 ? 13.639 7.763 30.391 1.00 76.38 557 GLY A C 1
ATOM 4236 O O . GLY A 1 557 ? 13.042 7.768 29.317 1.00 76.38 557 GLY A O 1
ATOM 4237 N N . GLU A 1 558 ? 14.971 7.678 30.439 1.00 82.12 558 GLU A N 1
ATOM 4238 C CA . GLU A 1 558 ? 15.810 7.598 29.235 1.00 82.12 558 GLU A CA 1
ATOM 4239 C C . GLU A 1 558 ? 15.805 6.174 28.672 1.00 82.12 558 GLU A C 1
ATOM 4241 O O . GLU A 1 558 ? 16.034 5.214 29.408 1.00 82.12 558 GLU A O 1
ATOM 4246 N N . THR A 1 559 ? 15.520 6.021 27.379 1.00 86.06 559 THR A N 1
ATOM 4247 C CA . THR A 1 559 ? 15.258 4.712 26.759 1.00 86.06 559 THR A CA 1
ATOM 4248 C C . THR A 1 559 ? 16.558 3.989 26.358 1.00 86.06 559 THR A C 1
ATOM 4250 O O . THR A 1 559 ? 17.430 4.597 25.725 1.00 86.06 559 THR A O 1
ATOM 4253 N N . PRO A 1 560 ? 16.718 2.686 26.669 1.00 88.69 560 PRO A N 1
ATOM 4254 C CA . PRO A 1 560 ? 17.877 1.923 26.225 1.00 88.69 560 PRO A CA 1
ATOM 4255 C C . PRO A 1 560 ? 17.962 1.815 24.699 1.00 88.69 560 PRO A C 1
ATOM 4257 O O . PRO A 1 560 ? 16.973 1.560 24.023 1.00 88.69 560 PRO A O 1
ATOM 4260 N N . GLY A 1 561 ? 19.157 2.004 24.137 1.00 78.75 561 GLY A N 1
ATOM 4261 C CA . GLY A 1 561 ? 19.383 1.954 22.687 1.00 78.75 561 GLY A CA 1
ATOM 4262 C C . GLY A 1 561 ? 19.193 3.282 21.951 1.00 78.75 561 GLY A C 1
ATOM 4263 O O . GLY A 1 561 ? 19.611 3.365 20.802 1.00 78.75 561 GLY A O 1
ATOM 4264 N N . SER A 1 562 ? 18.648 4.313 22.606 1.00 69.62 562 SER A N 1
ATOM 4265 C CA . SER A 1 562 ? 18.596 5.683 22.070 1.00 69.62 562 SER A CA 1
ATOM 4266 C C . SER A 1 562 ? 19.394 6.689 22.905 1.00 69.62 562 SER A C 1
ATOM 4268 O O . SER A 1 562 ? 19.949 7.634 22.351 1.00 69.62 562 SER A O 1
ATOM 4270 N N . ALA A 1 563 ? 19.483 6.490 24.223 1.00 80.69 563 ALA A N 1
ATOM 4271 C CA . ALA A 1 563 ? 20.193 7.391 25.127 1.00 80.69 563 ALA A CA 1
ATOM 4272 C C . ALA A 1 563 ? 21.590 6.871 25.504 1.00 80.69 563 ALA A C 1
ATOM 4274 O O . ALA A 1 563 ? 21.770 5.683 25.781 1.00 80.69 563 ALA A O 1
ATOM 4275 N N . ALA A 1 564 ? 22.561 7.786 25.615 1.00 88.44 564 ALA A N 1
ATOM 4276 C CA . ALA A 1 564 ? 23.936 7.482 26.034 1.00 88.44 564 ALA A CA 1
ATOM 4277 C C . ALA A 1 564 ? 24.033 6.909 27.462 1.00 88.44 564 ALA A C 1
ATOM 4279 O O . ALA A 1 564 ? 25.032 6.281 27.809 1.00 88.44 564 ALA A O 1
ATOM 4280 N N . ALA A 1 565 ? 22.981 7.076 28.272 1.00 91.19 565 ALA A N 1
ATOM 4281 C CA . ALA A 1 565 ? 22.866 6.488 29.601 1.00 91.19 565 ALA A CA 1
ATOM 4282 C C . ALA A 1 565 ? 22.891 4.947 29.598 1.00 91.19 565 ALA A C 1
ATOM 4284 O O . ALA A 1 565 ? 23.134 4.348 30.645 1.00 91.19 565 ALA A O 1
ATOM 4285 N N . TRP A 1 566 ? 22.675 4.292 28.449 1.00 93.81 566 TRP A N 1
ATOM 4286 C CA . TRP A 1 566 ? 22.584 2.836 28.342 1.00 93.81 56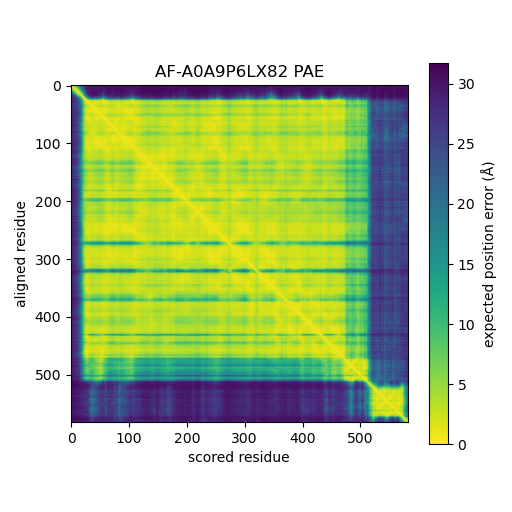6 TRP A CA 1
ATOM 4287 C C . TRP A 1 566 ? 23.614 2.247 27.383 1.00 93.81 566 TRP A C 1
ATOM 4289 O O . TRP A 1 566 ? 23.634 2.560 26.194 1.00 93.81 566 TRP A O 1
ATOM 4299 N N . VAL A 1 567 ? 24.398 1.284 27.870 1.00 95.25 567 VAL A N 1
ATOM 4300 C CA . VAL A 1 567 ? 25.291 0.480 27.025 1.00 95.25 567 VAL A CA 1
ATOM 4301 C C . VAL A 1 567 ? 24.624 -0.838 26.664 1.00 95.25 567 VAL A C 1
ATOM 4303 O O . VAL A 1 567 ? 24.203 -1.599 27.540 1.00 95.25 567 VAL A O 1
ATOM 4306 N N . LYS A 1 568 ? 24.543 -1.104 25.358 1.00 92.31 568 LYS A N 1
ATOM 4307 C CA . LYS A 1 568 ? 24.011 -2.346 24.795 1.00 92.31 568 LYS A CA 1
ATOM 4308 C C . LYS A 1 568 ? 24.944 -3.519 25.104 1.00 92.31 568 LYS A C 1
ATOM 4310 O O . LYS A 1 568 ? 26.146 -3.449 24.869 1.00 92.31 568 LYS A O 1
ATOM 4315 N N . GLY A 1 569 ? 24.372 -4.596 25.619 1.00 85.88 569 GLY A N 1
ATOM 4316 C CA . GLY A 1 569 ? 25.031 -5.849 25.968 1.00 85.88 569 GLY A CA 1
ATOM 4317 C C . GLY A 1 569 ? 24.542 -7.022 25.115 1.00 85.88 569 GLY A C 1
ATOM 4318 O O . GLY A 1 569 ? 24.142 -6.856 23.964 1.00 85.88 569 GLY A O 1
ATOM 4319 N N . ALA A 1 570 ? 24.606 -8.230 25.680 1.00 81.38 570 ALA A N 1
ATOM 4320 C CA . ALA A 1 570 ? 24.307 -9.472 24.968 1.00 81.38 570 ALA A CA 1
ATOM 4321 C C . ALA A 1 570 ? 22.850 -9.551 24.476 1.00 81.38 570 ALA A C 1
ATOM 4323 O O . ALA A 1 570 ? 21.930 -9.087 25.150 1.00 81.38 570 ALA A O 1
ATOM 4324 N N . ALA A 1 571 ? 22.653 -10.190 23.318 1.00 79.19 571 ALA A N 1
ATOM 4325 C CA . ALA A 1 571 ? 21.333 -10.558 22.810 1.00 79.19 571 ALA A CA 1
ATOM 4326 C C . ALA A 1 571 ? 20.711 -11.666 23.672 1.00 79.19 571 ALA A C 1
ATOM 4328 O O . ALA A 1 571 ? 21.429 -12.549 24.145 1.00 79.19 571 ALA A O 1
ATOM 4329 N N . CYS A 1 572 ? 19.385 -11.658 23.815 1.00 74.25 572 CYS A N 1
ATOM 4330 C CA . CYS A 1 572 ? 18.614 -12.601 24.632 1.00 74.25 572 CYS A CA 1
ATOM 4331 C C . CYS A 1 572 ? 18.464 -14.017 24.037 1.00 74.25 572 CYS A C 1
ATOM 4333 O O . CYS A 1 572 ? 17.684 -14.815 24.547 1.00 74.25 572 CYS A O 1
ATOM 4335 N N . SER A 1 573 ? 19.171 -14.369 22.959 1.00 69.62 573 SER A N 1
ATOM 4336 C CA . SER A 1 573 ? 19.007 -15.672 22.300 1.00 69.62 573 SER A CA 1
ATOM 4337 C C . SER A 1 573 ? 19.596 -16.830 23.115 1.00 69.62 573 SER A C 1
ATOM 4339 O O . SER A 1 573 ? 20.711 -16.734 23.633 1.00 69.62 573 SER A O 1
ATOM 4341 N N . ALA A 1 574 ? 18.909 -17.975 23.129 1.00 49.28 574 ALA A N 1
ATOM 4342 C CA . ALA A 1 574 ? 19.529 -19.250 23.468 1.00 49.28 574 ALA A CA 1
ATOM 4343 C C . ALA A 1 574 ? 20.434 -19.692 22.310 1.00 49.28 574 ALA A C 1
ATOM 4345 O O . ALA A 1 574 ? 20.005 -19.736 21.157 1.00 49.28 574 ALA A O 1
ATOM 4346 N N . THR A 1 575 ? 21.685 -20.037 22.606 1.00 37.31 575 THR A N 1
ATOM 4347 C CA . THR A 1 575 ? 22.601 -20.635 21.634 1.00 37.31 575 THR A CA 1
ATOM 4348 C C . THR A 1 575 ? 22.054 -21.997 21.198 1.00 37.31 575 THR A C 1
ATOM 4350 O O . THR A 1 575 ? 22.357 -23.020 21.812 1.00 37.31 575 THR A O 1
ATOM 4353 N N . LEU A 1 576 ? 21.265 -22.050 20.122 1.00 36.38 576 LEU A N 1
ATOM 4354 C CA . LEU A 1 576 ? 21.105 -23.286 19.364 1.00 36.38 576 LEU A CA 1
ATOM 4355 C C . LEU A 1 576 ? 22.479 -23.600 18.774 1.00 36.38 576 LEU A C 1
ATOM 4357 O O . LEU A 1 576 ? 22.958 -22.926 17.861 1.00 36.38 576 LEU A O 1
ATOM 4361 N N . ARG A 1 577 ? 23.160 -24.595 19.353 1.00 33.19 577 ARG A N 1
ATOM 4362 C CA . ARG A 1 577 ? 24.377 -25.167 18.775 1.00 33.19 577 ARG A CA 1
ATOM 4363 C C . ARG A 1 577 ? 24.063 -25.576 17.338 1.00 33.19 577 ARG A C 1
ATOM 4365 O O . ARG A 1 577 ? 23.362 -26.556 17.107 1.00 33.19 577 ARG A O 1
ATOM 4372 N N . ARG A 1 578 ? 24.603 -24.804 16.399 1.00 34.88 578 ARG A N 1
ATOM 4373 C CA . ARG A 1 578 ? 24.656 -25.055 14.961 1.00 34.88 578 ARG A CA 1
ATOM 4374 C C . ARG A 1 578 ? 25.147 -26.489 14.721 1.00 34.88 578 ARG A C 1
ATOM 4376 O O . ARG A 1 578 ? 26.348 -26.742 14.776 1.00 34.88 578 ARG A O 1
ATOM 4383 N N . ARG A 1 579 ? 24.240 -27.440 14.475 1.00 31.34 579 ARG A N 1
ATOM 4384 C CA . ARG A 1 579 ? 24.606 -28.638 13.714 1.00 31.34 579 ARG A CA 1
ATOM 4385 C C . ARG A 1 579 ? 24.585 -28.224 12.256 1.00 31.34 579 ARG A C 1
ATOM 4387 O O . ARG A 1 579 ? 23.528 -27.956 11.698 1.00 31.34 579 ARG A O 1
ATOM 4394 N N . LEU A 1 580 ? 25.781 -28.104 11.695 1.00 35.34 580 LEU A N 1
ATOM 4395 C CA . LEU A 1 580 ? 25.989 -28.140 10.258 1.00 35.34 580 LEU A CA 1
ATOM 4396 C C . LEU A 1 580 ? 25.338 -29.424 9.737 1.00 35.34 580 LEU A C 1
ATOM 4398 O O . LEU A 1 580 ? 25.687 -30.510 10.200 1.00 35.34 580 LEU A O 1
ATOM 4402 N N . TYR A 1 581 ? 24.407 -29.291 8.804 1.00 30.42 581 TYR A N 1
ATOM 4403 C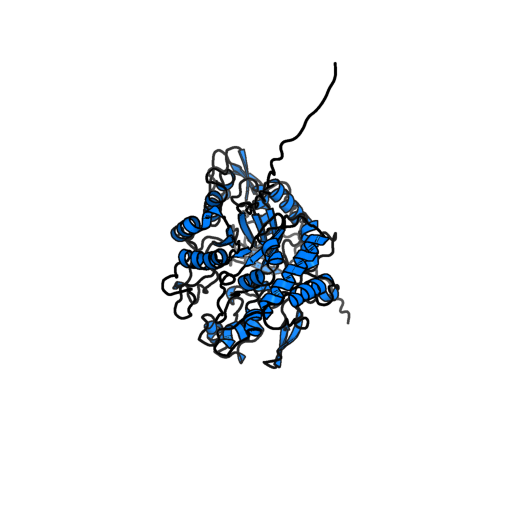 CA . TYR A 1 581 ? 24.071 -30.368 7.889 1.00 30.42 581 TYR A CA 1
ATOM 4404 C C . TYR A 1 581 ? 24.284 -29.831 6.478 1.00 30.42 581 TYR A C 1
ATOM 4406 O O . TYR A 1 581 ? 23.821 -28.736 6.154 1.00 30.42 581 TYR A O 1
ATOM 4414 N N . ASN A 1 582 ? 25.110 -30.586 5.754 1.00 34.53 582 ASN A N 1
ATOM 4415 C CA . ASN A 1 582 ? 25.431 -30.440 4.340 1.00 34.53 582 ASN A CA 1
ATOM 4416 C C . ASN A 1 582 ? 24.191 -30.561 3.461 1.00 34.53 582 ASN A C 1
ATOM 4418 O O . ASN A 1 582 ? 23.276 -31.317 3.865 1.00 34.53 582 ASN A O 1
#